Protein 1O69 (pdb70)

Secondary structure (DSSP, 8-state):
--HHHHHHHHHHHTTTSPTTHHHHHHHHHHHHHH--SEEEEES-HHHHHHHHHHHTT--TT-EEEEESSS-GGGTHHHHHTT-EEEEE-B-TTSSB-HHHHHHHHHH-SS---EEEEE-GGG----HHHHHHHHHHTT-EEEEE-TT-TT-EETTEETTSSSSEEEEE--TTSSS--SS-EEEEES-HHHHHHHHHHTBT---SSSS---SS---B-BPPHHHHHHHHHHHTTHHHHHHHHHHHHHHHHHHHTTTEE-PPPPTTEE---SSEEEEES--GGGS----EEEE------PPPHHHHHHHHHHHHTT---BPPPPPGGG-GGGTT-EEEE-SHHHHHHHHEEEEP--TT--HHHHHHHHHHHHHHH-/--HHHHHHHHHH--HHHHHHHHHHHHHH--S-EEEES-HHHHHHHHHHHTT--TT-EEEEESSS-GGGTHHHHHTT-EEEEE-B-TTSSB-HHHHHHHHHH-SS---EEEEE-GGGPPP-HHHHHHHHHHHT-EEEEE-TT-TT-EETTEETTSSSSEEEEESS--SSS-SS--EEEEES-HHHHHHHHHHTBT---SSSS---SS---B-BPPHHHHHHHHHHHHHHHHHHHHHHHHHHHHHHHHTTTEE-PPPPTTEE---SSEEEEES--GGGTT---EEEE------PPPHHHHHHHHHHHHTT---BPPPPPGGG-GGGTT-EEEE-SHHHHHHHHEEEEP--TT--HHHHHHHHHHHHHHH-

Organism: Campylobacter jejuni (NCBI:txid197)

Solvent-accessible surface area: 27841 Å² total; per-residue (Å²): 97,51,23,49,112,15,0,72,63,1,54,158,29,73,183,125,32,94,79,4,51,4,0,71,98,0,14,87,26,0,64,79,45,4,161,15,139,12,2,0,0,0,25,4,11,9,2,0,3,12,0,0,0,33,23,12,24,4,129,70,70,25,25,0,0,0,4,0,2,2,41,0,12,8,1,0,0,0,20,29,18,55,5,101,15,12,0,1,0,2,2,66,3,6,2,1,22,18,88,2,0,106,30,0,21,158,86,31,118,100,81,7,67,0,0,0,0,2,0,0,7,0,4,2,0,48,0,74,77,0,50,102,14,3,166,75,62,105,10,32,10,0,0,1,0,13,12,0,2,2,1,41,11,105,148,79,5,1,1,12,31,2,44,1,0,0,1,6,0,61,48,121,37,8,0,35,0,28,13,2,0,0,0,0,5,108,59,144,145,67,0,66,89,0,57,49,12,0,18,4,0,51,57,161,62,84,47,44,17,0,97,39,42,0,6,64,18,26,1,8,14,0,7,0,0,6,0,8,0,10,17,79,33,0,71,115,70,0,98,47,13,63,87,0,6,87,37,0,71,118,33,0,42,94,88,5,34,19,33,103,50,36,153,101,15,50,0,0,12,13,33,0,3,0,0,0,64,25,81,65,124,52,27,90,89,40,119,100,64,43,103,4,72,62,100,118,27,118,32,27,101,72,0,51,101,0,7,109,49,2,120,121,51,100,31,78,9,38,12,3,28,2,0,1,2,0,0,58,30,8,139,52,18,65,0,6,10,5,22,1,0,30,25,0,4,55,22,0,0,13,3,29,6,40,33,107,25,53,99,113,62,0,126,56,14,1,48,69,0,44,165,6,19,148,88,48,32,61,115,14,0,100,66,22,73,87,113,69,86,2,8,91,88,2,13,88,23,0,61,84,42,3,158,14,137,12,3,0,0,0,26,4,11,6,2,0,2,12,0,0,0,27,23,19,22,3,123,70,71,16,18,0,0,0,4,0,3,0,22,0,14,7,0,0,0,0,22,29,17,54,6,88,16,14,0,1,0,1,2,68,4,7,3,2,20,20,99,11,0,106,60,1,21,157,78,29,109,101,104,2,65,0,0,1,0,7,0,2,8,0,5,2,0,48,0,81,77,0,49,95,14,4,159,78,54,102,10,39,10,0,0,4,0,29,33,0,14,3,1,43,16,118,138,81,5,1,1,12,27,2,47,1,0,0,1,33,32,44,52,54,119,77,10,29,27,2,18,7,0,0,0,0,4,110,59,148,145,75,0,67,86,0,55,45,10,0,60,9,0,79,53,160,51,80,46,59,17,0,101,39,41,0,6,36,16,56,8,15,35,1,12,0,0,3,2,6,0,25,15,79,31,9,65,121,76,0,95,44,15,68,85,0,7,94,37,0,79,118,34,0,42,95,105,7,29,17,36,106,55,37,87,121,16,46,0,1,15,73,45,0,4,0,0,0,61,26,73,67,125,44,26,78,84,52,125,95,69,49,115,3,63,56,100,123,24,125,23,40,98,71,0,52,109,0,5,114,28,0,102,106,84,164,33,71,6,118,12,3,18,3,0,1,1,0,0,62,33,7,136,53,19,71,0,3,2,0,16,1,1,22,24,0,4,61,30,0,0,7,3,28,8,42,38,104,25,49,93,107,66,0,109,104,20,1,53,58,0,48,75,10,12,95

Sequence (742 aa):
GNELKYIEEVFKSNYIAPLGEFVNRFEQSVKDYSKSENALALNSATAALHLALRVAGVKQDDIVLASSFTFIASVAPICYLKAKPVFIDCDETYNIDVDLLKLAIKECEKKPKALILTHLYGNAAKMDEIVEICKENDIVLIEDAAEALGSFYKNKALGTFGEFGVYSYNGNKIITTSGGGMLIGKNKEKIEKARFYSTQARENCLHYEHLDYGYNYRLSNVLGAIGVAQMEVLEQRVLKKREIYEWYKEFLGEYFSFLDELENSRSNRWLSTALINFDKNELNACQKDINISQKNITLHPKISKLIEDLKNKQIETRPLWKAMHTQEVFKGAKAYLNGNSELFFQKGICLPSGTAMSKDDVYEISKLILKSIKGNELKYIEEVFKSGEFVNRFEQSVKDYSKSENALALNSATAALHLALRVAGVKQDDIVLASSFTFIASVAPICYLKAKPVFIDCDETYNIDVDLLKLAIKECEKKPKALILTHLYGNAAKMDEIVEICKENDIVLIEDAAEALGSFYKNKALGTFGEFGVYSYNGNKIITTSGGGMLIGKNKEKIEKARFYSTQARENCLHYEHLDYGYNYRLSNVLGAIGVAQMEVLEQRVLKKREIYEWYKEFLGEYFSFLDELENSRSNRWLSTALINFDKNELNACQKDINISQKNITLHPKISKLIEDLKNKQIETRPLWKAMHTQEVFKGAKAYLNGNSELFFQKGICLPSGTAMSKDDVYEISKLILKSIK

Nearest PDB structures (foldseek):
  1o69-assembly1_A  TM=1.003E+00  e=6.307E-80  Campylobacter jejuni
  4ztc-assembly1_A-2  TM=9.926E-01  e=4.101E-73  Campylobacter jejuni
  1o69-assembly1_B  TM=9.891E-01  e=1.083E-73  Campylobacter jejuni
  3dr4-assembly2_D  TM=9.126E-01  e=6.127E-33  Caulobacter vibrioides
  4qgr-assembly1_B  TM=9.208E-01  e=1.608E-29  Brucella abortus 2308

B-factor: mean 27.29, std 9.72, range [12.06, 73.91]

CATH classification: 3.40.640.10 (+1 more: 3.90.1150.10)

Structure (mmCIF, N/CA/C/O backbone):
data_1O69
#
_entry.id   1O69
#
_cell.length_a   151.774
_cell.length_b   151.774
_cell.length_c   76.986
_cell.angle_alpha   90.00
_cell.angle_beta   90.00
_cell.angle_gamma   120.00
#
_symmetry.space_group_name_H-M   'P 65'
#
loop_
_entity.id
_entity.type
_entity.pdbx_description
1 polymer aminotransferase
2 non-polymer '(2-AMINO-4-FORMYL-5-HYDROXY-6-METHYLPYRIDIN-3-YL)METHYL DIHYDROGEN PHOSPHATE'
3 non-polymer BETA-MERCAPTOETHANOL
4 water water
#
loop_
_atom_site.group_PDB
_atom_site.id
_atom_site.type_symbol
_atom_site.label_atom_id
_atom_site.label_alt_id
_atom_site.label_comp_id
_atom_site.label_asym_id
_atom_site.label_entity_id
_atom_site.label_seq_id
_atom_site.pdbx_PDB_ins_code
_atom_site.Cartn_x
_atom_site.Cartn_y
_atom_site.Cartn_z
_atom_site.occupancy
_atom_site.B_iso_or_equiv
_atom_site.auth_seq_id
_atom_site.auth_comp_id
_atom_site.auth_asym_id
_atom_site.auth_atom_id
_atom_site.pdbx_PDB_model_num
ATOM 1 N N . GLY A 1 12 ? 56.354 24.551 0.346 1.00 39.13 12 GLY A N 1
ATOM 2 C CA . GLY A 1 12 ? 56.261 24.469 -1.138 1.00 35.71 12 GLY A CA 1
ATOM 3 C C . GLY A 1 12 ? 57.551 24.938 -1.791 1.00 33.83 12 GLY A C 1
ATOM 4 O O . GLY A 1 12 ? 58.616 24.929 -1.174 1.00 34.04 12 GLY A O 1
ATOM 5 N N . ASN A 1 13 ? 57.434 25.381 -3.037 1.00 31.48 13 ASN A N 1
ATOM 6 C CA . ASN A 1 13 ? 58.589 25.807 -3.811 1.00 29.70 13 ASN A CA 1
ATOM 7 C C . ASN A 1 13 ? 58.837 27.319 -3.728 1.00 28.84 13 ASN A C 1
ATOM 8 O O . ASN A 1 13 ? 59.610 27.861 -4.530 1.00 26.36 13 ASN A O 1
ATOM 13 N N . GLU A 1 14 ? 58.194 27.982 -2.756 1.00 27.40 14 GLU A N 1
ATOM 14 C CA . GLU A 1 14 ? 58.246 29.443 -2.627 1.00 26.94 14 GLU A CA 1
ATOM 15 C C . GLU A 1 14 ? 59.674 29.941 -2.505 1.00 26.04 14 GLU A C 1
ATOM 16 O O . GLU A 1 14 ? 60.085 30.840 -3.224 1.00 24.67 14 GLU A O 1
ATOM 22 N N . LEU A 1 15 ? 60.448 29.367 -1.593 1.00 26.14 15 LEU A N 1
ATOM 23 C CA . LEU A 1 15 ? 61.837 29.816 -1.426 1.00 26.93 15 LEU A CA 1
ATOM 24 C C . LEU A 1 15 ? 62.711 29.470 -2.634 1.00 25.92 15 LEU A C 1
ATOM 25 O O . LEU A 1 15 ? 63.549 30.262 -3.064 1.00 26.82 15 LEU A O 1
ATOM 30 N N . LYS A 1 16 ? 62.474 28.295 -3.211 1.00 26.08 16 LYS A N 1
ATOM 31 C CA . LYS A 1 16 ? 63.188 27.889 -4.405 1.00 26.03 16 LYS A CA 1
ATOM 32 C C . LYS A 1 16 ? 62.946 28.898 -5.528 1.00 24.21 16 LYS A C 1
ATOM 33 O O . LYS A 1 16 ? 63.889 29.349 -6.185 1.00 23.18 16 LYS A O 1
ATOM 39 N N . TYR A 1 17 ? 61.690 29.262 -5.763 1.00 23.18 17 TYR A N 1
ATOM 40 C CA . TYR A 1 17 ? 61.420 30.187 -6.883 1.00 21.79 17 TYR A CA 1
ATOM 41 C C . TYR A 1 17 ? 61.958 31.592 -6.601 1.00 21.54 17 TYR A C 1
ATOM 42 O O . TYR A 1 17 ? 62.477 32.255 -7.485 1.00 20.82 17 TYR A O 1
ATOM 51 N N . ILE A 1 18 ? 61.834 32.035 -5.356 1.00 22.22 18 ILE A N 1
ATOM 52 C CA . ILE A 1 18 ? 62.364 33.351 -4.989 1.00 22.33 18 ILE A CA 1
ATOM 53 C C . ILE A 1 18 ? 63.867 33.375 -5.247 1.00 21.91 18 ILE A C 1
ATOM 54 O O . ILE A 1 18 ? 64.393 34.306 -5.840 1.00 21.01 18 ILE A O 1
ATOM 59 N N . GLU A 1 19 ? 64.557 32.316 -4.845 1.00 23.26 19 GLU A N 1
ATOM 60 C CA . GLU A 1 19 ? 65.999 32.255 -5.121 1.00 24.45 19 GLU A CA 1
ATOM 61 C C . GLU A 1 19 ? 66.276 32.321 -6.616 1.00 23.09 19 GLU A C 1
ATOM 62 O O . GLU A 1 19 ? 67.231 32.968 -7.046 1.00 23.13 19 GLU A O 1
ATOM 68 N N . GLU A 1 20 ? 65.473 31.631 -7.419 1.00 23.54 20 GLU A N 1
ATOM 69 C CA . GLU A 1 20 ? 65.680 31.673 -8.874 1.00 23.58 20 GLU A CA 1
ATOM 70 C C . GLU A 1 20 ? 65.467 33.077 -9.401 1.00 22.33 20 GLU A C 1
ATOM 71 O O . GLU A 1 20 ? 66.165 33.500 -10.313 1.00 21.18 20 GLU A O 1
ATOM 77 N N . VAL A 1 21 ? 64.492 33.808 -8.847 1.00 22.96 21 VAL A N 1
ATOM 78 C CA . VAL A 1 21 ? 64.299 35.214 -9.273 1.00 21.76 21 VAL A CA 1
ATOM 79 C C . VAL A 1 21 ? 65.586 36.026 -9.022 1.00 22.15 21 VAL A C 1
ATOM 80 O O . VAL A 1 21 ? 66.060 36.724 -9.889 1.00 21.82 21 VAL A O 1
ATOM 84 N N . PHE A 1 22 ? 66.143 35.925 -7.834 1.00 22.35 22 PHE A N 1
ATOM 85 C CA . PHE A 1 22 ? 67.319 36.725 -7.500 1.00 24.68 22 PHE A CA 1
ATOM 86 C C . PHE A 1 22 ? 68.519 36.309 -8.327 1.00 25.75 22 PHE A C 1
ATOM 87 O O . PHE A 1 22 ? 69.301 37.148 -8.753 1.00 26.13 22 PHE A O 1
ATOM 95 N N . LYS A 1 23 ? 68.654 35.010 -8.554 1.00 26.61 23 LYS A N 1
ATOM 96 C CA . LYS A 1 23 ? 69.825 34.496 -9.291 1.00 28.24 23 LYS A CA 1
ATOM 97 C C . LYS A 1 23 ? 69.784 34.843 -10.735 1.00 27.88 23 LYS A C 1
ATOM 98 O O . LYS A 1 23 ? 70.837 35.129 -11.324 1.00 29.12 23 LYS A O 1
ATOM 104 N N . SER A 1 24 ? 68.586 34.803 -11.336 1.00 26.17 24 SER A N 1
ATOM 105 C CA . SER A 1 24 ? 68.469 34.916 -12.786 1.00 26.44 24 SER A CA 1
ATOM 106 C C . SER A 1 24 ? 67.998 36.281 -13.280 1.00 27.16 24 SER A C 1
ATOM 107 O O . SER A 1 24 ? 67.853 36.492 -14.481 1.00 26.29 24 SER A O 1
ATOM 110 N N . ASN A 1 25 ? 67.759 37.198 -12.342 1.00 28.85 25 ASN A N 1
ATOM 111 C CA . ASN A 1 25 ? 67.241 38.525 -12.666 1.00 31.42 25 ASN A CA 1
ATOM 112 C C . ASN A 1 25 ? 68.070 39.179 -13.768 1.00 29.45 25 ASN A C 1
ATOM 113 O O . ASN A 1 25 ? 67.520 39.743 -14.711 1.00 30.98 25 ASN A O 1
ATOM 118 N N . TYR A 1 26 ? 69.380 39.025 -13.664 1.00 29.35 26 TYR A N 1
ATOM 119 C CA . TYR A 1 26 ? 70.331 39.667 -14.583 1.00 28.70 26 TYR A CA 1
ATOM 120 C C . TYR A 1 26 ? 70.160 39.212 -16.060 1.00 26.80 26 TYR A C 1
ATOM 121 O O . TYR A 1 26 ? 70.472 39.967 -16.984 1.00 24.80 26 TYR A O 1
ATOM 130 N N . ILE A 1 27 ? 69.598 38.018 -16.271 1.00 24.35 27 ILE A N 1
ATOM 131 C CA . ILE A 1 27 ? 69.715 37.333 -17.584 1.00 22.37 27 ILE A CA 1
ATOM 132 C C . ILE A 1 27 ? 68.393 36.877 -18.205 1.00 22.36 27 ILE A C 1
ATOM 133 O O . ILE A 1 27 ? 68.273 36.737 -19.431 1.00 19.82 27 ILE A O 1
ATOM 138 N N . ALA A 1 28 ? 67.387 36.693 -17.359 1.00 22.60 28 ALA A N 1
ATOM 139 C CA . ALA A 1 28 ? 66.147 36.025 -17.758 1.00 22.33 28 ALA A CA 1
ATOM 140 C C . ALA A 1 28 ? 65.135 36.976 -18.364 1.00 22.22 28 ALA A C 1
ATOM 141 O O . ALA A 1 28 ? 65.302 38.193 -18.272 1.00 22.18 28 ALA A O 1
ATOM 143 N N . PRO A 1 29 ? 64.101 36.443 -19.011 1.00 20.93 29 PRO A N 1
ATOM 144 C CA . PRO A 1 29 ? 63.051 37.284 -19.558 1.00 19.96 29 PRO A CA 1
ATOM 145 C C . PRO A 1 29 ? 62.426 38.157 -18.454 1.00 20.48 29 PRO A C 1
ATOM 146 O O . PRO A 1 29 ? 62.389 37.772 -17.281 1.00 18.94 29 PRO A O 1
ATOM 150 N N . LEU A 1 30 ? 62.047 39.362 -18.838 1.00 21.06 30 LEU A N 1
ATOM 151 C CA . LEU A 1 30 ? 61.474 40.320 -17.889 1.00 23.18 30 LEU A CA 1
ATOM 152 C C . LEU A 1 30 ? 60.194 39.705 -17.299 1.00 23.04 30 LEU A C 1
ATOM 153 O O . LEU A 1 30 ? 59.341 39.219 -18.053 1.00 23.46 30 LEU A O 1
ATOM 158 N N . GLY A 1 31 ? 60.085 39.688 -15.974 1.00 22.98 31 GLY A N 1
ATOM 159 C CA . GLY A 1 31 ? 58.840 39.283 -15.333 1.00 22.49 31 GLY A CA 1
ATOM 160 C C . GLY A 1 31 ? 58.487 37.820 -15.524 1.00 21.61 31 GLY A C 1
ATOM 161 O O . GLY A 1 31 ? 57.326 37.461 -15.526 1.00 21.73 31 GLY A O 1
ATOM 162 N N . GLU A 1 32 ? 59.502 36.971 -15.719 1.00 20.88 32 GLU A N 1
ATOM 163 C CA . GLU A 1 32 ? 59.306 35.572 -15.997 1.00 21.22 32 GLU A CA 1
ATOM 164 C C . GLU A 1 32 ? 58.358 34.875 -14.991 1.00 19.45 32 GLU A C 1
ATOM 165 O O . GLU A 1 32 ? 57.416 34.164 -15.375 1.00 17.71 32 GLU A O 1
ATOM 171 N N . PHE A 1 33 ? 58.554 35.114 -13.704 1.00 19.44 33 PHE A N 1
ATOM 172 C CA . PHE A 1 33 ? 57.637 34.517 -12.742 1.00 19.49 33 PHE A CA 1
ATOM 173 C C . PHE A 1 33 ? 56.218 35.134 -12.684 1.00 20.35 33 PHE A C 1
ATOM 174 O O . PHE A 1 33 ? 55.244 34.440 -12.385 1.00 21.16 33 PHE A O 1
ATOM 182 N N . VAL A 1 34 ? 56.092 36.414 -13.011 1.00 20.26 34 VAL A N 1
ATOM 183 C CA . VAL A 1 34 ? 54.757 37.020 -13.190 1.00 18.33 34 VAL A CA 1
ATOM 184 C C . VAL A 1 34 ? 54.053 36.341 -14.363 1.00 19.85 34 VAL A C 1
ATOM 185 O O . VAL A 1 34 ? 52.880 36.013 -14.293 1.00 17.76 34 VAL A O 1
ATOM 189 N N . ASN A 1 35 ? 54.774 36.150 -15.471 1.00 17.81 35 ASN A N 1
ATOM 190 C CA . ASN A 1 35 ? 54.188 35.493 -16.639 1.00 20.99 35 ASN A CA 1
ATOM 191 C C . ASN A 1 35 ? 53.717 34.093 -16.264 1.00 19.09 35 ASN A C 1
ATOM 192 O O . ASN A 1 35 ? 52.625 33.664 -16.632 1.00 20.41 35 ASN A O 1
ATOM 197 N N . ARG A 1 36 ? 54.567 33.359 -15.555 1.00 21.59 36 ARG A N 1
ATOM 198 C CA . ARG A 1 36 ? 54.223 31.997 -15.162 1.00 22.04 36 ARG A CA 1
ATOM 199 C C . ARG A 1 36 ? 53.040 31.950 -14.205 1.00 21.72 36 ARG A C 1
ATOM 200 O O . ARG A 1 36 ? 52.200 31.055 -14.270 1.00 20.56 36 ARG A O 1
ATOM 208 N N . PHE A 1 37 ? 52.968 32.926 -13.290 1.00 20.07 37 PHE A N 1
ATOM 209 C CA . PHE A 1 37 ? 51.820 32.985 -12.376 1.00 19.16 37 PHE A CA 1
ATOM 210 C C . PHE A 1 37 ? 50.519 33.194 -13.170 1.00 17.89 37 PHE A C 1
ATOM 211 O O . PHE A 1 37 ? 49.513 32.555 -12.901 1.00 20.08 37 PHE A O 1
ATOM 219 N N . GLU A 1 38 ? 50.523 34.107 -14.137 1.00 16.71 38 GLU A N 1
ATOM 220 C CA . GLU A 1 38 ? 49.355 34.369 -14.943 1.00 17.98 38 GLU A CA 1
ATOM 221 C C . GLU A 1 38 ? 48.974 33.082 -15.706 1.00 20.18 38 GLU A C 1
ATOM 222 O O . GLU A 1 38 ? 47.797 32.688 -15.739 1.00 20.59 38 GLU A O 1
ATOM 228 N N . GLN A 1 39 ? 49.989 32.420 -16.254 1.00 22.09 39 GLN A N 1
ATOM 229 C CA . GLN A 1 39 ? 49.752 31.123 -16.954 1.00 24.03 39 GLN A CA 1
ATOM 230 C C . GLN A 1 39 ? 49.109 30.104 -16.022 1.00 22.59 39 GLN A C 1
ATOM 231 O O . GLN A 1 39 ? 48.158 29.431 -16.392 1.00 23.42 39 GLN A O 1
ATOM 237 N N . SER A 1 40 ? 49.631 29.968 -14.812 1.00 23.61 40 SER A N 1
ATOM 238 C CA . SER A 1 40 ? 49.064 28.974 -13.909 1.00 24.90 40 SER A CA 1
ATOM 239 C C . SER A 1 40 ? 47.603 29.264 -13.533 1.00 24.42 40 SER A C 1
ATOM 240 O O . SER A 1 40 ? 46.800 28.332 -13.373 1.00 24.44 40 SER A O 1
ATOM 243 N N . VAL A 1 41 ? 47.231 30.550 -13.457 1.00 21.68 41 VAL A N 1
ATOM 244 C CA . VAL A 1 41 ? 45.851 30.915 -13.186 1.00 21.43 41 VAL A CA 1
ATOM 245 C C . VAL A 1 41 ? 44.932 30.679 -14.393 1.00 22.33 41 VAL A C 1
ATOM 246 O O . VAL A 1 41 ? 43.795 30.254 -14.253 1.00 22.58 41 VAL A O 1
ATOM 250 N N . LYS A 1 42 ? 45.445 30.957 -15.588 1.00 22.80 42 LYS A N 1
ATOM 251 C CA . LYS A 1 42 ? 44.738 30.594 -16.805 1.00 24.12 42 LYS A CA 1
ATOM 252 C C . LYS A 1 42 ? 44.511 29.056 -16.890 1.00 24.13 42 LYS A C 1
ATOM 253 O O . LYS A 1 42 ? 43.396 28.629 -17.203 1.00 24.70 42 LYS A O 1
ATOM 259 N N . ASP A 1 43 ? 45.536 28.275 -16.575 1.00 26.09 43 ASP A N 1
ATOM 260 C CA . ASP A 1 43 ? 45.465 26.794 -16.583 1.00 27.56 43 ASP A CA 1
ATOM 261 C C . ASP A 1 43 ? 44.372 26.307 -15.592 1.00 29.48 43 ASP A C 1
ATOM 262 O O . ASP A 1 43 ? 43.529 25.447 -15.919 1.00 28.12 43 ASP A O 1
ATOM 267 N N . TYR A 1 44 ? 44.366 26.874 -14.383 1.00 26.11 44 TYR A N 1
ATOM 268 C CA . TYR A 1 44 ? 43.373 26.483 -13.387 1.00 26.21 44 TYR A CA 1
ATOM 269 C C . TYR A 1 44 ? 41.949 26.935 -13.687 1.00 26.88 44 TYR A C 1
ATOM 270 O O . TYR A 1 44 ? 41.008 26.126 -13.623 1.00 27.04 44 TYR A O 1
ATOM 279 N N . SER A 1 45 ? 41.767 28.225 -13.984 1.00 26.06 45 SER A N 1
ATOM 280 C CA . SER A 1 45 ? 40.440 28.819 -14.153 1.00 24.56 45 SER A CA 1
ATOM 281 C C . SER A 1 45 ? 39.869 28.629 -15.535 1.00 25.71 45 SER A C 1
ATOM 282 O O . SER A 1 45 ? 38.642 28.787 -15.721 1.00 25.21 45 SER A O 1
ATOM 285 N N . LYS A 1 46 ? 40.763 28.337 -16.488 1.00 25.12 46 LYS A N 1
ATOM 286 C CA . LYS A 1 46 ? 40.443 28.308 -17.927 1.00 26.41 46 LYS A CA 1
ATOM 287 C C . LYS A 1 46 ? 40.048 29.645 -18.490 1.00 26.66 46 LYS A C 1
ATOM 288 O O . LYS A 1 46 ? 39.430 29.717 -19.569 1.00 26.87 46 LYS A O 1
ATOM 294 N N . SER A 1 47 ? 40.401 30.741 -17.795 1.00 24.97 47 SER A N 1
ATOM 295 C CA . SER A 1 47 ? 40.233 32.058 -18.424 1.00 24.20 47 SER A CA 1
ATOM 296 C C . SER A 1 47 ? 41.255 32.210 -19.523 1.00 21.92 47 SER A C 1
ATOM 297 O O . SER A 1 47 ? 42.344 31.658 -19.436 1.00 23.70 47 SER A O 1
ATOM 300 N N . GLU A 1 48 ? 40.919 32.989 -20.539 1.00 23.25 48 GLU A N 1
ATOM 301 C CA . GLU A 1 48 ? 41.852 33.267 -21.648 1.00 25.19 48 GLU A CA 1
ATOM 302 C C . GLU A 1 48 ? 42.828 34.399 -21.392 1.00 24.91 48 GLU A C 1
ATOM 303 O O . GLU A 1 48 ? 43.834 34.519 -22.098 1.00 23.34 48 GLU A O 1
ATOM 309 N N . ASN A 1 49 ? 42.540 35.235 -20.388 1.00 23.69 49 ASN A N 1
ATOM 310 C CA . ASN A 1 49 ? 43.346 36.453 -20.182 1.00 22.77 49 ASN A CA 1
ATOM 311 C C . ASN A 1 49 ? 43.568 36.642 -18.694 1.00 22.18 49 ASN A C 1
ATOM 312 O O . ASN A 1 49 ? 42.621 36.495 -17.941 1.00 21.39 49 ASN A O 1
ATOM 317 N N . ALA A 1 50 ? 44.809 36.923 -18.284 1.00 21.35 50 ALA A N 1
ATOM 318 C CA . ALA A 1 50 ? 45.111 37.062 -16.845 1.00 20.58 50 ALA A CA 1
ATOM 319 C C . ALA A 1 50 ? 46.160 38.140 -16.679 1.00 20.07 50 ALA A C 1
ATOM 320 O O . ALA A 1 50 ? 47.129 38.183 -17.454 1.00 19.31 50 ALA A O 1
ATOM 322 N N . LEU A 1 51 ? 45.958 38.999 -15.668 1.00 18.07 51 LEU A N 1
ATOM 323 C CA . LEU A 1 51 ? 46.845 40.133 -15.413 1.00 17.12 51 LEU A CA 1
ATOM 324 C C . LEU A 1 51 ? 47.176 40.185 -13.918 1.00 17.07 51 LEU A C 1
ATOM 325 O O . LEU A 1 51 ? 46.257 40.356 -13.099 1.00 14.60 51 LEU A O 1
ATOM 330 N N . ALA A 1 52 ? 48.450 39.974 -13.564 1.00 15.61 52 ALA A N 1
ATOM 331 C CA . ALA A 1 52 ? 48.901 39.912 -12.161 1.00 15.64 52 ALA A CA 1
ATOM 332 C C . ALA A 1 52 ? 49.191 41.317 -11.668 1.00 16.02 52 ALA A C 1
ATOM 333 O O . ALA A 1 52 ? 49.944 42.082 -12.299 1.00 15.61 52 ALA A O 1
ATOM 335 N N . LEU A 1 53 ? 48.572 41.633 -10.540 1.00 14.40 53 LEU A N 1
ATOM 336 C CA . LEU A 1 53 ? 48.569 42.985 -9.992 1.00 14.46 53 LEU A CA 1
ATOM 337 C C . LEU A 1 53 ? 48.876 42.919 -8.496 1.00 15.05 53 LEU A C 1
ATOM 338 O O . LEU A 1 53 ? 48.864 41.858 -7.908 1.00 15.37 53 LEU A O 1
ATOM 343 N N . ASN A 1 54 ? 49.113 44.087 -7.878 1.00 17.39 54 ASN A N 1
ATOM 344 C CA . ASN A 1 54 ? 49.555 44.053 -6.500 1.00 16.86 54 ASN A CA 1
ATOM 345 C C . ASN A 1 54 ? 48.438 43.835 -5.469 1.00 17.87 54 ASN A C 1
ATOM 346 O O . ASN A 1 54 ? 48.743 43.599 -4.298 1.00 16.51 54 ASN A O 1
ATOM 351 N N . SER A 1 55 ? 47.167 43.857 -5.883 1.00 16.83 55 SER A N 1
ATOM 352 C CA . SER A 1 55 ? 46.069 43.528 -4.952 1.00 16.94 55 SER A CA 1
ATOM 353 C C . SER A 1 55 ? 44.814 43.223 -5.739 1.00 17.44 55 SER A C 1
ATOM 354 O O . SER A 1 55 ? 44.678 43.645 -6.898 1.00 16.02 55 SER A O 1
ATOM 357 N N . ALA A 1 56 ? 43.852 42.581 -5.081 1.00 17.33 56 ALA A N 1
ATOM 358 C CA . ALA A 1 56 ? 42.555 42.409 -5.722 1.00 18.16 56 ALA A CA 1
ATOM 359 C C . ALA A 1 56 ? 41.829 43.739 -5.804 1.00 17.88 56 ALA A C 1
ATOM 360 O O . ALA A 1 56 ? 41.065 43.957 -6.719 1.00 16.94 56 ALA A O 1
ATOM 362 N N . THR A 1 57 ? 42.074 44.641 -4.852 1.00 16.57 57 THR A N 1
ATOM 363 C CA . THR A 1 57 ? 41.465 45.965 -4.936 1.00 16.76 57 THR A CA 1
ATOM 364 C C . THR A 1 57 ? 41.912 46.672 -6.206 1.00 16.02 57 THR A C 1
ATOM 365 O O . THR A 1 57 ? 41.092 47.259 -6.925 1.00 17.85 57 THR A O 1
ATOM 369 N N . ALA A 1 58 ? 43.205 46.610 -6.496 1.00 15.40 58 ALA A N 1
ATOM 370 C CA . ALA A 1 58 ? 43.723 47.185 -7.737 1.00 16.24 58 ALA A CA 1
ATOM 371 C C . ALA A 1 58 ? 43.053 46.541 -8.976 1.00 15.77 58 ALA A C 1
ATOM 372 O O . ALA A 1 58 ? 42.746 47.241 -9.949 1.00 16.12 58 ALA A O 1
ATOM 374 N N . ALA A 1 59 ? 42.817 45.233 -8.914 1.00 15.34 59 ALA A N 1
ATOM 375 C CA . ALA A 1 59 ? 42.217 44.511 -10.072 1.00 15.88 59 ALA A CA 1
ATOM 376 C C . ALA A 1 59 ? 40.789 45.002 -10.307 1.00 16.24 59 ALA A C 1
ATOM 377 O O . ALA A 1 59 ? 40.398 45.278 -11.465 1.00 16.58 59 ALA A O 1
ATOM 379 N N . LEU A 1 60 ? 40.018 45.115 -9.218 1.00 15.79 60 LEU A N 1
ATOM 380 C CA . LEU A 1 60 ? 38.652 45.690 -9.325 1.00 15.29 60 LEU A CA 1
ATOM 381 C C . LEU A 1 60 ? 38.605 47.107 -9.862 1.00 16.30 60 LEU A C 1
ATOM 382 O O . LEU A 1 60 ? 37.763 47.428 -10.730 1.00 16.50 60 LEU A O 1
ATOM 387 N N . HIS A 1 61 ? 39.500 47.973 -9.357 1.00 15.94 61 HIS A N 1
ATOM 388 C CA . HIS A 1 61 ? 39.656 49.331 -9.860 1.00 16.13 61 HIS A CA 1
ATOM 389 C C . HIS A 1 61 ? 39.922 49.360 -11.377 1.00 16.03 61 HIS A C 1
ATOM 390 O O . HIS A 1 61 ? 39.292 50.127 -12.145 1.00 16.35 61 HIS A O 1
ATOM 397 N N . LEU A 1 62 ? 40.874 48.557 -11.822 1.00 14.52 62 LEU A N 1
ATOM 398 C CA . LEU A 1 62 ? 41.139 48.509 -13.281 1.00 16.72 62 LEU A CA 1
ATOM 399 C C . LEU A 1 62 ? 39.926 47.944 -14.055 1.00 17.24 62 LEU A C 1
ATOM 400 O O . LEU A 1 62 ? 39.575 48.490 -15.144 1.00 17.82 62 LEU A O 1
ATOM 405 N N . ALA A 1 63 ? 39.296 46.883 -13.521 1.00 17.64 63 ALA A N 1
ATOM 406 C CA . ALA A 1 63 ? 38.059 46.311 -14.162 1.00 17.57 63 ALA A CA 1
ATOM 407 C C . ALA A 1 63 ? 36.994 47.400 -14.343 1.00 18.80 63 ALA A C 1
ATOM 408 O O . ALA A 1 63 ? 36.409 47.568 -15.429 1.00 19.58 63 ALA A O 1
ATOM 410 N N . LEU A 1 64 ? 36.752 48.186 -13.291 1.00 19.80 64 LEU A N 1
ATOM 411 C CA . LEU A 1 64 ? 35.749 49.251 -13.379 1.00 20.26 64 LEU A CA 1
ATOM 412 C C . LEU A 1 64 ? 36.138 50.312 -14.395 1.00 21.48 64 LEU A C 1
ATOM 413 O O . LEU A 1 64 ? 35.283 50.786 -15.201 1.00 22.27 64 LEU A O 1
ATOM 418 N N . ARG A 1 65 ? 37.407 50.712 -14.371 1.00 19.96 65 ARG A N 1
ATOM 419 C CA . ARG A 1 65 ? 37.828 51.759 -15.290 1.00 20.61 65 ARG A CA 1
ATOM 420 C C . ARG A 1 65 ? 37.746 51.285 -16.727 1.00 20.11 65 ARG A C 1
ATOM 421 O O . ARG A 1 65 ? 37.246 52.024 -17.587 1.00 21.49 65 ARG A O 1
ATOM 429 N N . VAL A 1 66 ? 38.253 50.082 -17.007 1.00 19.98 66 VAL A N 1
ATOM 430 C CA . VAL A 1 66 ? 38.243 49.605 -18.420 1.00 22.12 66 VAL A CA 1
ATOM 431 C C . VAL A 1 66 ? 36.842 49.273 -18.917 1.00 23.02 66 VAL A C 1
ATOM 432 O O . VAL A 1 66 ? 36.577 49.340 -20.141 1.00 22.74 66 VAL A O 1
ATOM 436 N N . ALA A 1 67 ? 35.958 48.929 -17.980 1.00 23.17 67 ALA A N 1
ATOM 437 C CA . ALA A 1 67 ? 34.517 48.773 -18.253 1.00 26.11 67 ALA A CA 1
ATOM 438 C C . ALA A 1 67 ? 33.799 50.101 -18.587 1.00 25.82 67 ALA A C 1
ATOM 439 O O . ALA A 1 67 ? 32.635 50.091 -18.959 1.00 25.58 67 ALA A O 1
ATOM 441 N N . GLY A 1 68 ? 34.461 51.234 -18.385 1.00 25.31 68 GLY A N 1
ATOM 442 C CA . GLY A 1 68 ? 33.916 52.529 -18.773 1.00 24.64 68 GLY A CA 1
ATOM 443 C C . GLY A 1 68 ? 33.186 53.261 -17.652 1.00 25.62 68 GLY A C 1
ATOM 444 O O . GLY A 1 68 ? 32.455 54.210 -17.918 1.00 25.94 68 GLY A O 1
ATOM 445 N N . VAL A 1 69 ? 33.354 52.827 -16.396 1.00 23.98 69 VAL A N 1
ATOM 446 C CA . VAL A 1 69 ? 32.689 53.506 -15.273 1.00 22.98 69 VAL A CA 1
ATOM 447 C C . VAL A 1 69 ? 33.312 54.916 -15.056 1.00 24.07 69 VAL A C 1
ATOM 448 O O . VAL A 1 69 ? 34.529 55.036 -14.958 1.00 23.01 69 VAL A O 1
ATOM 452 N N . LYS A 1 70 ? 32.472 55.952 -14.979 1.00 24.32 70 LYS A N 1
ATOM 453 C CA . LYS A 1 70 ? 32.889 57.355 -14.755 1.00 26.52 70 LYS A CA 1
ATOM 454 C C . LYS A 1 70 ? 32.198 57.929 -13.534 1.00 24.14 70 LYS A C 1
ATOM 455 O O . LYS A 1 70 ? 31.297 57.298 -12.967 1.00 23.50 70 LYS A O 1
ATOM 461 N N . GLN A 1 71 ? 32.603 59.142 -13.168 1.00 23.21 71 GLN A N 1
ATOM 462 C CA . GLN A 1 71 ? 32.006 59.861 -12.048 1.00 23.85 71 GLN A CA 1
ATOM 463 C C . GLN A 1 71 ? 30.487 59.894 -12.238 1.00 25.73 71 GLN A C 1
ATOM 464 O O . GLN A 1 71 ? 30.016 60.100 -13.368 1.00 25.13 71 GLN A O 1
ATOM 470 N N . ASP A 1 72 ? 29.762 59.658 -11.142 1.00 26.45 72 ASP A N 1
ATOM 471 C CA . ASP A 1 72 ? 28.285 59.564 -11.082 1.00 29.17 72 ASP A CA 1
ATOM 472 C C . ASP A 1 72 ? 27.575 58.416 -11.795 1.00 28.10 72 ASP A C 1
ATOM 473 O O . ASP A 1 72 ? 26.363 58.329 -11.715 1.00 27.84 72 ASP A O 1
ATOM 478 N N . ASP A 1 73 ? 28.294 57.509 -12.446 1.00 27.65 73 ASP A N 1
ATOM 479 C CA . ASP A 1 73 ? 27.667 56.285 -12.907 1.00 26.37 73 ASP A CA 1
ATOM 480 C C . ASP A 1 73 ? 27.248 55.449 -11.693 1.00 26.73 73 ASP A C 1
ATOM 481 O O . ASP A 1 73 ? 27.789 55.639 -10.586 1.00 27.11 73 ASP A O 1
ATOM 486 N N . ILE A 1 74 ? 26.293 54.541 -11.910 1.00 25.36 74 ILE A N 1
ATOM 487 C CA . ILE A 1 74 ? 25.796 53.651 -10.871 1.00 24.85 74 ILE A CA 1
ATOM 488 C C . ILE A 1 74 ? 26.454 52.278 -10.988 1.00 24.02 74 ILE A C 1
ATOM 489 O O . ILE A 1 74 ? 26.493 51.668 -12.074 1.00 24.04 74 ILE A O 1
ATOM 494 N N . VAL A 1 75 ? 26.936 51.776 -9.848 1.00 22.36 75 VAL A N 1
ATOM 495 C CA . VAL A 1 75 ? 27.507 50.431 -9.777 1.00 19.39 75 VAL A CA 1
ATOM 496 C C . VAL A 1 75 ? 26.820 49.684 -8.667 1.00 20.39 75 VAL A C 1
ATOM 497 O O . VAL A 1 75 ? 26.801 50.131 -7.516 1.00 18.70 75 VAL A O 1
ATOM 501 N N . LEU A 1 76 ? 26.224 48.549 -9.021 1.00 19.71 76 LEU A N 1
ATOM 502 C CA . LEU A 1 76 ? 25.544 47.723 -8.030 1.00 19.67 76 LEU A CA 1
ATOM 503 C C . LEU A 1 76 ? 26.645 46.907 -7.321 1.00 19.64 76 LEU A C 1
ATOM 504 O O . LEU A 1 76 ? 27.660 46.542 -7.945 1.00 19.84 76 LEU A O 1
ATOM 509 N N . ALA A 1 77 ? 26.418 46.576 -6.060 1.00 19.99 77 ALA A N 1
ATOM 510 C CA . ALA A 1 77 ? 27.412 45.802 -5.307 1.00 19.60 77 ALA A CA 1
ATOM 511 C C . ALA A 1 77 ? 26.773 45.029 -4.180 1.00 20.58 77 ALA A C 1
ATOM 512 O O . ALA A 1 77 ? 25.673 45.381 -3.697 1.00 21.77 77 ALA A O 1
ATOM 514 N N . SER A 1 78 ? 27.475 43.989 -3.730 1.00 19.29 78 SER A N 1
ATOM 515 C CA . SER A 1 78 ? 27.065 43.209 -2.571 1.00 19.45 78 SER A CA 1
ATOM 516 C C . SER A 1 78 ? 27.157 44.052 -1.316 1.00 18.72 78 SER A C 1
ATOM 517 O O . SER A 1 78 ? 28.177 44.771 -1.104 1.00 19.44 78 SER A O 1
ATOM 520 N N . SER A 1 79 ? 26.112 44.002 -0.484 1.00 16.89 79 SER A N 1
ATOM 521 C CA . SER A 1 79 ? 26.211 44.645 0.820 1.00 17.19 79 SER A CA 1
ATOM 522 C C . SER A 1 79 ? 27.070 43.813 1.787 1.00 17.11 79 SER A C 1
ATOM 523 O O . SER A 1 79 ? 27.842 44.373 2.561 1.00 16.25 79 SER A O 1
ATOM 526 N N . PHE A 1 80 ? 26.907 42.485 1.759 1.00 16.81 80 PHE A N 1
ATOM 527 C CA . PHE A 1 80 ? 27.563 41.590 2.731 1.00 16.36 80 PHE A CA 1
ATOM 528 C C . PHE A 1 80 ? 28.910 41.268 2.074 1.00 17.43 80 PHE A C 1
ATOM 529 O O . PHE A 1 80 ? 29.012 40.345 1.269 1.00 17.90 80 PHE A O 1
ATOM 537 N N . THR A 1 81 ? 29.913 42.078 2.391 1.00 17.38 81 THR A N 1
ATOM 538 C CA . THR A 1 81 ? 31.243 41.956 1.780 1.00 17.51 81 THR A CA 1
ATOM 539 C C . THR A 1 81 ? 32.240 42.744 2.636 1.00 17.70 81 THR A C 1
ATOM 540 O O . THR A 1 81 ? 31.870 43.342 3.641 1.00 16.60 81 THR A O 1
ATOM 544 N N . PHE A 1 82 ? 33.506 42.694 2.226 1.00 17.67 82 PHE A N 1
ATOM 545 C CA . PHE A 1 82 ? 34.574 43.494 2.767 1.00 16.27 82 PHE A CA 1
ATOM 546 C C . PHE A 1 82 ? 34.592 44.760 1.919 1.00 15.58 82 PHE A C 1
ATOM 547 O O . PHE A 1 82 ? 34.412 44.735 0.681 1.00 15.93 82 PHE A O 1
ATOM 555 N N . ILE A 1 83 ? 34.795 45.906 2.564 1.00 16.35 83 ILE A N 1
ATOM 556 C CA . ILE A 1 83 ? 34.796 47.182 1.847 1.00 14.74 83 ILE A CA 1
ATOM 557 C C . ILE A 1 83 ? 35.840 47.253 0.715 1.00 15.73 83 ILE A C 1
ATOM 558 O O . ILE A 1 83 ? 35.672 48.031 -0.239 1.00 16.38 83 ILE A O 1
ATOM 563 N N . ALA A 1 84 ? 36.898 46.434 0.777 1.00 15.65 84 ALA A N 1
ATOM 564 C CA . ALA A 1 84 ? 37.872 46.437 -0.330 1.00 16.54 84 ALA A CA 1
ATOM 565 C C . ALA A 1 84 ? 37.224 46.121 -1.687 1.00 16.96 84 ALA A C 1
ATOM 566 O O . ALA A 1 84 ? 37.721 46.551 -2.746 1.00 18.69 84 ALA A O 1
ATOM 568 N N . SER A 1 85 ? 36.123 45.376 -1.661 1.00 18.79 85 SER A N 1
ATOM 569 C CA . SER A 1 85 ? 35.400 45.044 -2.911 1.00 20.52 85 SER A CA 1
ATOM 570 C C . SER A 1 85 ? 34.676 46.234 -3.540 1.00 21.05 85 SER A C 1
ATOM 571 O O . SER A 1 85 ? 34.421 46.229 -4.763 1.00 21.36 85 SER A O 1
ATOM 574 N N . VAL A 1 86 ? 34.346 47.260 -2.724 1.00 18.06 86 VAL A N 1
ATOM 575 C CA . VAL A 1 86 ? 33.548 48.384 -3.205 1.00 17.96 86 VAL A CA 1
ATOM 576 C C . VAL A 1 86 ? 34.250 49.736 -3.189 1.00 17.31 86 VAL A C 1
ATOM 577 O O . VAL A 1 86 ? 33.833 50.675 -3.892 1.00 16.92 86 VAL A O 1
ATOM 581 N N . ALA A 1 87 ? 35.353 49.836 -2.442 1.00 15.95 87 ALA A N 1
ATOM 582 C CA . ALA A 1 87 ? 36.157 51.067 -2.436 1.00 15.66 87 ALA A CA 1
ATOM 583 C C . ALA A 1 87 ? 36.489 51.560 -3.853 1.00 15.02 87 ALA A C 1
ATOM 584 O O . ALA A 1 87 ? 36.517 52.744 -4.091 1.00 14.25 87 ALA A O 1
ATOM 586 N N . PRO A 1 88 ? 36.787 50.685 -4.819 1.00 15.44 88 PRO A N 1
ATOM 587 C CA . PRO A 1 88 ? 37.067 51.195 -6.183 1.00 16.29 88 PRO A CA 1
ATOM 588 C C . PRO A 1 88 ? 35.898 51.976 -6.804 1.00 16.66 88 PRO A C 1
ATOM 589 O O . PRO A 1 88 ? 36.122 52.864 -7.634 1.00 15.81 88 PRO A O 1
ATOM 593 N N . ILE A 1 89 ? 34.658 51.688 -6.390 1.00 17.75 89 ILE A N 1
ATOM 594 C CA . ILE A 1 89 ? 33.546 52.551 -6.841 1.00 17.73 89 ILE A CA 1
ATOM 595 C C . ILE A 1 89 ? 33.801 54.004 -6.420 1.00 17.57 89 ILE A C 1
ATOM 596 O O . ILE A 1 89 ? 33.590 54.948 -7.206 1.00 17.73 89 ILE A O 1
ATOM 601 N N . CYS A 1 90 ? 34.189 54.181 -5.154 1.00 16.69 90 CYS A N 1
ATOM 602 C CA . CYS A 1 90 ? 34.515 55.514 -4.620 1.00 17.40 90 CYS A CA 1
ATOM 603 C C . CYS A 1 90 ? 35.714 56.175 -5.320 1.00 18.17 90 CYS A C 1
ATOM 604 O O . CYS A 1 90 ? 35.718 57.400 -5.487 1.00 17.75 90 CYS A O 1
ATOM 607 N N . TYR A 1 91 ? 36.730 55.385 -5.726 1.00 18.02 91 TYR A N 1
ATOM 608 C CA . TYR A 1 91 ? 37.914 55.953 -6.419 1.00 17.06 91 TYR A CA 1
ATOM 609 C C . TYR A 1 91 ? 37.489 56.675 -7.655 1.00 18.93 91 TYR A C 1
ATOM 610 O O . TYR A 1 91 ? 38.062 57.726 -7.966 1.00 21.27 91 TYR A O 1
ATOM 619 N N . LEU A 1 92 ? 36.515 56.095 -8.366 1.00 19.22 92 LEU A N 1
ATOM 620 C CA . LEU A 1 92 ? 36.052 56.636 -9.650 1.00 19.45 92 LEU A CA 1
ATOM 621 C C . LEU A 1 92 ? 34.926 57.641 -9.458 1.00 19.82 92 LEU A C 1
ATOM 622 O O . LEU A 1 92 ? 34.447 58.223 -10.441 1.00 21.61 92 LEU A O 1
ATOM 627 N N . LYS A 1 93 ? 34.539 57.858 -8.199 1.00 20.07 93 LYS A N 1
ATOM 628 C CA . LYS A 1 93 ? 33.459 58.775 -7.810 1.00 20.87 93 LYS A CA 1
ATOM 629 C C . LYS A 1 93 ? 32.144 58.349 -8.439 1.00 21.49 93 LYS A C 1
ATOM 630 O O . LYS A 1 93 ? 31.310 59.204 -8.823 1.00 20.92 93 LYS A O 1
ATOM 636 N N . ALA A 1 94 ? 31.977 57.028 -8.557 1.00 20.08 94 ALA A N 1
ATOM 637 C CA . ALA A 1 94 ? 30.702 56.420 -8.990 1.00 21.08 94 ALA A CA 1
ATOM 638 C C . ALA A 1 94 ? 29.842 56.211 -7.733 1.00 20.09 94 ALA A C 1
ATOM 639 O O . ALA A 1 94 ? 30.311 56.449 -6.596 1.00 20.41 94 ALA A O 1
ATOM 641 N N . LYS A 1 95 ? 28.583 55.823 -7.919 1.00 20.13 95 LYS A N 1
ATOM 642 C CA . LYS A 1 95 ? 27.620 55.773 -6.832 1.00 21.71 95 LYS A CA 1
ATOM 643 C C . LYS A 1 95 ? 27.266 54.323 -6.615 1.00 19.47 95 LYS A C 1
ATOM 644 O O . LYS A 1 95 ? 26.791 53.670 -7.547 1.00 22.00 95 LYS A O 1
ATOM 650 N N . PRO A 1 96 ? 27.542 53.779 -5.425 1.00 19.71 96 PRO A N 1
ATOM 651 C CA . PRO A 1 96 ? 27.243 52.375 -5.160 1.00 19.93 96 PRO A CA 1
ATOM 652 C C . PRO A 1 96 ? 25.756 52.181 -4.818 1.00 19.95 96 PRO A C 1
ATOM 653 O O . PRO A 1 96 ? 25.165 53.030 -4.138 1.00 19.81 96 PRO A O 1
ATOM 657 N N . VAL A 1 97 ? 25.193 51.059 -5.246 1.00 19.78 97 VAL A N 1
ATOM 658 C CA . VAL A 1 97 ? 23.885 50.644 -4.788 1.00 19.59 97 VAL A CA 1
ATOM 659 C C . VAL A 1 97 ? 24.047 49.238 -4.229 1.00 17.66 97 VAL A C 1
ATOM 660 O O . VAL A 1 97 ? 24.452 48.329 -4.945 1.00 19.99 97 VAL A O 1
ATOM 664 N N . PHE A 1 98 ? 23.745 49.069 -2.947 1.00 19.31 98 PHE A N 1
ATOM 665 C CA . PHE A 1 98 ? 24.029 47.807 -2.254 1.00 19.09 98 PHE A CA 1
ATOM 666 C C . PHE A 1 98 ? 22.851 46.851 -2.166 1.00 20.83 98 PHE A C 1
ATOM 667 O O . PHE A 1 98 ? 21.701 47.277 -1.973 1.00 20.64 98 PHE A O 1
ATOM 675 N N . ILE A 1 99 ? 23.151 45.555 -2.263 1.00 18.57 99 ILE A N 1
ATOM 676 C CA . ILE A 1 99 ? 22.105 44.529 -2.310 1.00 20.26 99 ILE A CA 1
ATOM 677 C C . ILE A 1 99 ? 22.391 43.462 -1.256 1.00 20.38 99 ILE A C 1
ATOM 678 O O . ILE A 1 99 ? 23.514 42.913 -1.191 1.00 18.41 99 ILE A O 1
ATOM 683 N N . ASP A 1 100 ? 21.375 43.179 -0.448 1.00 19.93 100 ASP A N 1
ATOM 684 C CA . ASP A 1 100 ? 21.435 42.174 0.600 1.00 20.73 100 ASP A CA 1
ATOM 685 C C . ASP A 1 100 ? 21.566 40.757 0.039 1.00 20.69 100 ASP A C 1
ATOM 686 O O . ASP A 1 100 ? 21.468 40.541 -1.158 1.00 20.96 100 ASP A O 1
ATOM 691 N N . CYS A 1 101 ? 21.769 39.783 0.909 1.00 20.46 101 CYS A N 1
ATOM 692 C CA . CYS A 1 101 ? 22.186 38.463 0.452 1.00 20.70 101 CYS A CA 1
ATOM 693 C C . CYS A 1 101 ? 21.138 37.375 0.664 1.00 20.65 101 CYS A C 1
ATOM 694 O O . CYS A 1 101 ? 20.138 37.601 1.316 1.00 23.60 101 CYS A O 1
ATOM 697 N N . ASP A 1 102 ? 21.393 36.201 0.109 1.00 21.56 102 ASP A N 1
ATOM 698 C CA . ASP A 1 102 ? 20.506 35.042 0.246 1.00 21.78 102 ASP A CA 1
ATOM 699 C C . ASP A 1 102 ? 21.171 33.968 1.080 1.00 22.39 102 ASP A C 1
ATOM 700 O O . ASP A 1 102 ? 22.160 34.254 1.757 1.00 20.74 102 ASP A O 1
ATOM 705 N N . GLU A 1 103 ? 20.624 32.737 1.050 1.00 22.71 103 GLU A N 1
ATOM 706 C CA . GLU A 1 103 ? 21.165 31.624 1.841 1.00 22.37 103 GLU A CA 1
ATOM 707 C C . GLU A 1 103 ? 22.590 31.188 1.426 1.00 22.29 103 GLU A C 1
ATOM 708 O O . GLU A 1 103 ? 23.204 30.365 2.131 1.00 22.45 103 GLU A O 1
ATOM 714 N N . THR A 1 104 ? 23.106 31.720 0.307 1.00 21.88 104 THR A N 1
ATOM 715 C CA . THR A 1 104 ? 24.498 31.404 -0.072 1.00 21.53 104 THR A CA 1
ATOM 716 C C . THR A 1 104 ? 25.493 32.405 0.514 1.00 20.75 104 THR A C 1
ATOM 717 O O . THR A 1 104 ? 26.707 32.176 0.386 1.00 19.42 104 THR A O 1
ATOM 721 N N . TYR A 1 105 ? 24.965 33.490 1.114 1.00 20.36 105 TYR A N 1
ATOM 722 C CA . TYR A 1 105 ? 25.733 34.665 1.602 1.00 19.77 105 TYR A CA 1
ATOM 723 C C . TYR A 1 105 ? 25.918 35.727 0.505 1.00 19.81 105 TYR A C 1
ATOM 724 O O . TYR A 1 105 ? 26.525 36.805 0.723 1.00 20.39 105 TYR A O 1
ATOM 733 N N . ASN A 1 106 ? 25.411 35.420 -0.681 1.00 19.27 106 ASN A N 1
ATOM 734 C CA . ASN A 1 106 ? 25.617 36.260 -1.853 1.00 18.63 106 ASN A CA 1
ATOM 735 C C . ASN A 1 106 ? 24.379 37.011 -2.283 1.00 18.90 106 ASN A C 1
ATOM 736 O O . ASN A 1 106 ? 23.317 36.762 -1.722 1.00 20.98 106 ASN A O 1
ATOM 741 N N . ILE A 1 107 ? 24.538 37.949 -3.224 1.00 18.17 107 ILE A N 1
ATOM 742 C CA . ILE A 1 107 ? 23.432 38.795 -3.662 1.00 20.75 107 ILE A CA 1
ATOM 743 C C . ILE A 1 107 ? 22.157 37.995 -3.959 1.00 21.88 107 ILE A C 1
ATOM 744 O O . ILE A 1 107 ? 22.160 37.027 -4.725 1.00 21.05 107 ILE A O 1
ATOM 749 N N . ASP A 1 108 ? 21.078 38.462 -3.360 1.00 21.75 108 ASP A N 1
ATOM 750 C CA . ASP A 1 108 ? 19.786 37.833 -3.555 1.00 24.41 108 ASP A CA 1
ATOM 751 C C . ASP A 1 108 ? 19.233 38.214 -4.948 1.00 24.00 108 ASP A C 1
ATOM 752 O O . ASP A 1 108 ? 19.272 39.390 -5.332 1.00 24.80 108 ASP A O 1
ATOM 757 N N . VAL A 1 109 ? 18.759 37.208 -5.694 1.00 24.75 109 VAL A N 1
ATOM 758 C CA . VAL A 1 109 ? 18.232 37.405 -7.043 1.00 26.50 109 VAL A CA 1
ATOM 759 C C . VAL A 1 109 ? 17.038 38.373 -7.113 1.00 26.04 109 VAL A C 1
ATOM 760 O O . VAL A 1 109 ? 17.018 39.250 -7.979 1.00 27.93 109 VAL A O 1
ATOM 764 N N . ASP A 1 110 ? 16.045 38.195 -6.235 1.00 27.71 110 ASP A N 1
ATOM 765 C CA . ASP A 1 110 ? 14.864 39.071 -6.209 1.00 27.84 110 ASP A CA 1
ATOM 766 C C . ASP A 1 110 ? 15.256 40.511 -5.913 1.00 26.02 110 ASP A C 1
ATOM 767 O O . ASP A 1 110 ? 14.746 41.431 -6.531 1.00 24.47 110 ASP A O 1
ATOM 772 N N . LEU A 1 111 ? 16.185 40.720 -4.977 1.00 24.64 111 LEU A N 1
ATOM 773 C CA . LEU A 1 111 ? 16.570 42.093 -4.637 1.00 23.95 111 LEU A CA 1
ATOM 774 C C . LEU A 1 111 ? 17.377 42.705 -5.760 1.00 23.09 111 LEU A C 1
ATOM 775 O O . LEU A 1 111 ? 17.267 43.895 -5.995 1.00 24.83 111 LEU A O 1
ATOM 780 N N . LEU A 1 112 ? 18.194 41.910 -6.447 1.00 23.82 112 LEU A N 1
ATOM 781 C CA . LEU A 1 112 ? 18.938 42.423 -7.606 1.00 24.20 112 LEU A CA 1
ATOM 782 C C . LEU A 1 112 ? 17.951 42.927 -8.667 1.00 25.34 112 LEU A C 1
ATOM 783 O O . LEU A 1 112 ? 18.132 44.008 -9.241 1.00 23.76 112 LEU A O 1
ATOM 788 N N . LYS A 1 113 ? 16.914 42.127 -8.935 1.00 25.51 113 LYS A N 1
ATOM 789 C CA . LYS A 1 113 ? 15.911 42.535 -9.933 1.00 27.03 113 LYS A CA 1
ATOM 790 C C . LYS A 1 113 ? 15.224 43.819 -9.520 1.00 26.17 113 LYS A C 1
ATOM 791 O O . LYS A 1 113 ? 15.087 44.752 -10.328 1.00 26.87 113 LYS A O 1
ATOM 797 N N . LEU A 1 114 ? 14.810 43.877 -8.262 1.00 26.61 114 LEU A N 1
ATOM 798 C CA . LEU A 1 114 ? 14.202 45.076 -7.698 1.00 26.87 114 LEU A CA 1
ATOM 799 C C . LEU A 1 114 ? 15.078 46.314 -7.837 1.00 28.25 114 LEU A C 1
ATOM 800 O O . LEU A 1 114 ? 14.591 47.400 -8.220 1.00 26.81 114 LEU A O 1
ATOM 805 N N . ALA A 1 115 ? 16.357 46.172 -7.471 1.00 26.51 115 ALA A N 1
ATOM 806 C CA . ALA A 1 115 ? 17.282 47.305 -7.503 1.00 27.68 115 ALA A CA 1
ATOM 807 C C . ALA A 1 115 ? 17.436 47.853 -8.922 1.00 27.92 115 ALA A C 1
ATOM 808 O O . ALA A 1 115 ? 17.451 49.082 -9.123 1.00 28.03 115 ALA A O 1
ATOM 810 N N . ILE A 1 116 ? 17.560 46.955 -9.900 1.00 28.49 116 ILE A N 1
ATOM 811 C CA . ILE A 1 116 ? 17.750 47.384 -11.284 1.00 30.35 116 ILE A CA 1
ATOM 812 C C . ILE A 1 116 ? 16.508 48.132 -11.729 1.00 32.16 116 ILE A C 1
ATOM 813 O O . ILE A 1 116 ? 16.592 49.232 -12.246 1.00 32.00 116 ILE A O 1
ATOM 818 N N . LYS A 1 117 ? 15.351 47.552 -11.464 1.00 34.37 117 LYS A N 1
ATOM 819 C CA . LYS A 1 117 ? 14.117 48.158 -11.946 1.00 37.82 117 LYS A CA 1
ATOM 820 C C . LYS A 1 117 ? 13.873 49.528 -11.309 1.00 38.38 117 LYS A C 1
ATOM 821 O O . LYS A 1 117 ? 13.362 50.436 -11.973 1.00 40.15 117 LYS A O 1
ATOM 827 N N . GLU A 1 118 ? 14.271 49.702 -10.056 1.00 38.96 118 GLU A N 1
ATOM 828 C CA . GLU A 1 118 ? 14.097 50.995 -9.383 1.00 40.00 118 GLU A CA 1
ATOM 829 C C . GLU A 1 118 ? 15.233 52.001 -9.567 1.00 40.85 118 GLU A C 1
ATOM 830 O O . GLU A 1 118 ? 15.160 53.116 -9.040 1.00 41.49 118 GLU A O 1
ATOM 836 N N . CYS A 1 119 ? 16.273 51.632 -10.313 1.00 40.86 119 CYS A N 1
ATOM 837 C CA . CYS A 1 119 ? 17.334 52.585 -10.624 1.00 41.81 119 CYS A CA 1
ATOM 838 C C . CYS A 1 119 ? 16.821 53.745 -11.490 1.00 42.55 119 CYS A C 1
ATOM 839 O O . CYS A 1 119 ? 16.230 53.527 -12.542 1.00 43.53 119 CYS A O 1
ATOM 842 N N . GLU A 1 120 ? 17.068 54.970 -11.047 1.00 43.67 120 GLU A N 1
ATOM 843 C CA . GLU A 1 120 ? 16.709 56.165 -11.827 1.00 44.84 120 GLU A CA 1
ATOM 844 C C . GLU A 1 120 ? 17.548 56.281 -13.093 1.00 44.80 120 GLU A C 1
ATOM 845 O O . GLU A 1 120 ? 17.127 56.871 -14.093 1.00 46.92 120 GLU A O 1
ATOM 847 N N . LYS A 1 121 ? 18.735 55.691 -13.039 1.00 43.92 121 LYS A N 1
ATOM 848 C CA . LYS A 1 121 ? 19.680 55.640 -14.139 1.00 42.43 121 LYS A CA 1
ATOM 849 C C . LYS A 1 121 ? 20.066 54.168 -14.284 1.00 40.82 121 LYS A C 1
ATOM 850 O O . LYS A 1 121 ? 20.122 53.453 -13.292 1.00 42.05 121 LYS A O 1
ATOM 856 N N . LYS A 1 122 ? 20.327 53.709 -15.501 1.00 38.32 122 LYS A N 1
ATOM 857 C CA . LYS A 1 122 ? 20.735 52.318 -15.719 1.00 36.06 122 LYS A CA 1
ATOM 858 C C . LYS A 1 122 ? 22.134 52.034 -15.162 1.00 33.41 122 LYS A C 1
ATOM 859 O O . LYS A 1 122 ? 23.089 52.731 -15.510 1.00 32.10 122 LYS A O 1
ATOM 861 N N . PRO A 1 123 ? 22.260 51.004 -14.318 1.00 32.31 123 PRO A N 1
ATOM 862 C CA . PRO A 1 123 ? 23.555 50.697 -13.686 1.00 30.87 123 PRO A CA 1
ATOM 863 C C . PRO A 1 123 ? 24.560 50.277 -14.749 1.00 29.93 123 PRO A C 1
ATOM 864 O O . PRO A 1 123 ? 24.195 49.502 -15.668 1.00 30.03 123 PRO A O 1
ATOM 868 N N . LYS A 1 124 ? 25.796 50.774 -14.659 1.00 27.57 124 LYS A N 1
ATOM 869 C CA . LYS A 1 124 ? 26.834 50.353 -15.608 1.00 27.82 124 LYS A CA 1
ATOM 870 C C . LYS A 1 124 ? 27.377 48.968 -15.337 1.00 26.17 124 LYS A C 1
ATOM 871 O O . LYS A 1 124 ? 27.728 48.223 -16.276 1.00 24.78 124 LYS A O 1
ATOM 877 N N . ALA A 1 125 ? 27.497 48.619 -14.057 1.00 24.01 125 ALA A N 1
ATOM 878 C CA . ALA A 1 125 ? 28.170 47.366 -13.697 1.00 22.37 125 ALA A CA 1
ATOM 879 C C . ALA A 1 125 ? 27.631 46.819 -12.390 1.00 21.28 125 ALA A C 1
ATOM 880 O O . ALA A 1 125 ? 26.980 47.539 -11.656 1.00 20.32 125 ALA A O 1
ATOM 882 N N . LEU A 1 126 ? 27.912 45.543 -12.136 1.00 19.45 126 LEU A N 1
ATOM 883 C CA . LEU A 1 126 ? 27.658 44.891 -10.852 1.00 19.57 126 LEU A CA 1
ATOM 884 C C . LEU A 1 126 ? 28.955 44.245 -10.403 1.00 19.23 126 LEU A C 1
ATOM 885 O O . LEU A 1 126 ? 29.573 43.521 -11.168 1.00 19.82 126 LEU A O 1
ATOM 890 N N . ILE A 1 127 ? 29.377 44.546 -9.172 1.00 19.05 127 ILE A N 1
ATOM 891 C CA . ILE A 1 127 ? 30.493 43.817 -8.562 1.00 18.37 127 ILE A CA 1
ATOM 892 C C . ILE A 1 127 ? 29.833 42.791 -7.666 1.00 19.23 127 ILE A C 1
ATOM 893 O O . ILE A 1 127 ? 29.235 43.136 -6.631 1.00 19.74 127 ILE A O 1
ATOM 898 N N . LEU A 1 128 ? 29.961 41.525 -8.052 1.00 19.36 128 LEU A N 1
ATOM 899 C CA . LEU A 1 128 ? 29.338 40.408 -7.342 1.00 20.96 128 LEU A CA 1
ATOM 900 C C . LEU A 1 128 ? 30.379 39.678 -6.501 1.00 20.50 128 LEU A C 1
ATOM 901 O O . LEU A 1 128 ? 31.344 39.160 -7.051 1.00 22.48 128 LEU A O 1
ATOM 906 N N . THR A 1 129 ? 30.223 39.664 -5.178 1.00 19.95 129 THR A N 1
ATOM 907 C CA . THR A 1 129 ? 31.179 38.965 -4.326 1.00 19.88 129 THR A CA 1
ATOM 908 C C . THR A 1 129 ? 30.714 37.510 -4.164 1.00 20.52 129 THR A C 1
ATOM 909 O O . THR A 1 129 ? 29.518 37.243 -4.016 1.00 21.06 129 THR A O 1
ATOM 913 N N . HIS A 1 130 ? 31.659 36.576 -4.204 1.00 19.43 130 HIS A N 1
ATOM 914 C CA . HIS A 1 130 ? 31.390 35.194 -3.810 1.00 19.97 130 HIS A CA 1
ATOM 915 C C . HIS A 1 130 ? 31.917 35.023 -2.397 1.00 19.67 130 HIS A C 1
ATOM 916 O O . HIS A 1 130 ? 33.097 34.715 -2.166 1.00 20.31 130 HIS A O 1
ATOM 923 N N . LEU A 1 131 ? 31.035 35.196 -1.435 1.00 18.35 131 LEU A N 1
ATOM 924 C CA . LEU A 1 131 ? 31.503 35.402 -0.083 1.00 17.33 131 LEU A CA 1
ATOM 925 C C . LEU A 1 131 ? 31.927 34.113 0.646 1.00 16.53 131 LEU A C 1
ATOM 926 O O . LEU A 1 131 ? 31.219 33.086 0.612 1.00 18.33 131 LEU A O 1
ATOM 931 N N . TYR A 1 132 ? 33.099 34.177 1.298 1.00 16.92 132 TYR A N 1
ATOM 932 C CA . TYR A 1 132 ? 33.728 33.035 1.979 1.00 17.23 132 TYR A CA 1
ATOM 933 C C . TYR A 1 132 ? 33.959 31.883 0.994 1.00 19.52 132 TYR A C 1
ATOM 934 O O . TYR A 1 132 ? 34.086 30.706 1.417 1.00 20.72 132 TYR A O 1
ATOM 943 N N . GLY A 1 133 ? 33.964 32.227 -0.296 1.00 19.24 133 GLY A N 1
ATOM 944 C CA . GLY A 1 133 ? 34.165 31.240 -1.367 1.00 20.32 133 GLY A CA 1
ATOM 945 C C . GLY A 1 133 ? 32.910 30.576 -1.896 1.00 21.11 133 GLY A C 1
ATOM 946 O O . GLY A 1 133 ? 32.972 29.798 -2.870 1.00 20.03 133 GLY A O 1
ATOM 947 N N . ASN A 1 134 ? 31.762 30.834 -1.268 1.00 20.62 134 ASN A N 1
ATOM 948 C CA . ASN A 1 134 ? 30.513 30.261 -1.797 1.00 21.19 134 ASN A CA 1
ATOM 949 C C . ASN A 1 134 ? 30.144 30.842 -3.142 1.00 21.22 134 ASN A C 1
ATOM 950 O O . ASN A 1 134 ? 30.226 32.055 -3.331 1.00 20.44 134 ASN A O 1
ATOM 955 N N . ALA A 1 135 ? 29.699 29.988 -4.072 1.00 21.46 135 ALA A N 1
ATOM 956 C CA . ALA A 1 135 ? 29.117 30.446 -5.329 1.00 20.55 135 ALA A CA 1
ATOM 957 C C . ALA A 1 135 ? 27.797 31.158 -5.125 1.00 20.93 135 ALA A C 1
ATOM 958 O O . ALA A 1 135 ? 26.959 30.699 -4.363 1.00 21.63 135 ALA A O 1
ATOM 960 N N . ALA A 1 136 ? 27.618 32.278 -5.832 1.00 20.76 136 ALA A N 1
ATOM 961 C CA . ALA A 1 136 ? 26.330 32.928 -5.975 1.00 21.96 136 ALA A CA 1
ATOM 962 C C . ALA A 1 136 ? 25.483 32.139 -6.997 1.00 22.69 136 ALA A C 1
ATOM 963 O O . ALA A 1 136 ? 25.985 31.215 -7.645 1.00 22.52 136 ALA A O 1
ATOM 965 N N . LYS A 1 137 ? 24.230 32.559 -7.166 1.00 23.10 137 LYS A N 1
ATOM 966 C CA . LYS A 1 137 ? 23.318 31.923 -8.127 1.00 24.37 137 LYS A CA 1
ATOM 967 C C . LYS A 1 137 ? 23.587 32.422 -9.536 1.00 23.53 137 LYS A C 1
ATOM 968 O O . LYS A 1 137 ? 22.903 33.318 -10.029 1.00 27.42 137 LYS A O 1
ATOM 974 N N . MET A 1 138 ? 24.583 31.825 -10.182 1.00 24.93 138 MET A N 1
ATOM 975 C CA . MET A 1 138 ? 25.176 32.376 -11.398 1.00 24.01 138 MET A CA 1
ATOM 976 C C . MET A 1 138 ? 24.243 32.346 -12.631 1.00 24.98 138 MET A C 1
ATOM 977 O O . MET A 1 138 ? 24.145 33.326 -13.374 1.00 24.21 138 MET A O 1
ATOM 982 N N . ASP A 1 139 ? 23.548 31.236 -12.849 1.00 26.28 139 ASP A N 1
ATOM 983 C CA . ASP A 1 139 ? 22.624 31.188 -13.996 1.00 28.44 139 ASP A CA 1
ATOM 984 C C . ASP A 1 139 ? 21.674 32.369 -14.014 1.00 27.07 139 ASP A C 1
ATOM 985 O O . ASP A 1 139 ? 21.552 33.040 -15.040 1.00 28.59 139 ASP A O 1
ATOM 990 N N . GLU A 1 140 ? 21.031 32.643 -12.874 1.00 26.93 140 GLU A N 1
ATOM 991 C CA . GLU A 1 140 ? 20.088 33.761 -12.772 1.00 26.61 140 GLU A CA 1
ATOM 992 C C . GLU A 1 140 ? 20.811 35.105 -12.871 1.00 26.96 140 GLU A C 1
ATOM 993 O O . GLU A 1 140 ? 20.365 36.024 -13.579 1.00 25.08 140 GLU A O 1
ATOM 999 N N . ILE A 1 141 ? 21.943 35.230 -12.168 1.00 24.70 141 ILE A N 1
ATOM 1000 C CA . ILE A 1 141 ? 22.592 36.551 -12.131 1.00 24.28 141 ILE A CA 1
ATOM 1001 C C . ILE A 1 141 ? 23.232 36.904 -13.448 1.00 23.68 141 ILE A C 1
ATOM 1002 O O . ILE A 1 141 ? 23.133 38.054 -13.872 1.00 23.93 141 ILE A O 1
ATOM 1007 N N . VAL A 1 142 ? 23.845 35.930 -14.126 1.00 25.11 142 VAL A N 1
ATOM 1008 C CA . VAL A 1 142 ? 24.428 36.170 -15.444 1.00 26.92 142 VAL A CA 1
ATOM 1009 C C . VAL A 1 142 ? 23.326 36.624 -16.436 1.00 29.19 142 VAL A C 1
ATOM 1010 O O . VAL A 1 142 ? 23.510 37.588 -17.173 1.00 27.94 142 VAL A O 1
ATOM 1014 N N . GLU A 1 143 ? 22.180 35.936 -16.418 1.00 30.50 143 GLU A N 1
ATOM 1015 C CA . GLU A 1 143 ? 21.040 36.286 -17.278 1.00 30.69 143 GLU A CA 1
ATOM 1016 C C . GLU A 1 143 ? 20.479 37.678 -16.972 1.00 29.73 143 GLU A C 1
ATOM 1017 O O . GLU A 1 143 ? 20.232 38.450 -17.895 1.00 30.28 143 GLU A O 1
ATOM 1023 N N . ILE A 1 144 ? 20.329 38.028 -15.693 1.00 28.60 144 ILE A N 1
ATOM 1024 C CA . ILE A 1 144 ? 19.834 39.355 -15.320 1.00 27.96 144 ILE A CA 1
ATOM 1025 C C . ILE A 1 144 ? 20.783 40.437 -15.859 1.00 28.82 144 ILE A C 1
ATOM 1026 O O . ILE A 1 144 ? 20.321 41.450 -16.424 1.00 29.09 144 ILE A O 1
ATOM 1031 N N . CYS A 1 145 ? 22.099 40.236 -15.706 1.00 26.85 145 CYS A N 1
ATOM 1032 C CA . CYS A 1 145 ? 23.050 41.251 -16.167 1.00 27.69 145 CYS A CA 1
ATOM 1033 C C . CYS A 1 145 ? 23.011 41.381 -17.694 1.00 28.15 145 CYS A C 1
ATOM 1034 O O . CYS A 1 145 ? 23.044 42.490 -18.221 1.00 28.18 145 CYS A O 1
ATOM 1037 N N . LYS A 1 146 ? 22.999 40.241 -18.373 1.00 28.95 146 LYS A N 1
ATOM 1038 C CA . LYS A 1 146 ? 22.921 40.225 -19.838 1.00 31.82 146 LYS A CA 1
ATOM 1039 C C . LYS A 1 146 ? 21.672 40.976 -20.346 1.00 31.27 146 LYS A C 1
ATOM 1040 O O . LYS A 1 146 ? 21.772 41.842 -21.216 1.00 31.21 146 LYS A O 1
ATOM 1046 N N . GLU A 1 147 ? 20.517 40.671 -19.759 1.00 30.92 147 GLU A N 1
ATOM 1047 C CA . GLU A 1 147 ? 19.256 41.275 -20.198 1.00 31.85 147 GLU A CA 1
ATOM 1048 C C . GLU A 1 147 ? 19.215 42.758 -19.929 1.00 32.16 147 GLU A C 1
ATOM 1049 O O . GLU A 1 147 ? 18.524 43.499 -20.626 1.00 33.26 147 GLU A O 1
ATOM 1051 N N . ASN A 1 148 ? 19.950 43.215 -18.920 1.00 31.49 148 ASN A N 1
ATOM 1052 C CA . ASN A 1 148 ? 19.944 44.635 -18.601 1.00 31.09 148 ASN A CA 1
ATOM 1053 C C . ASN A 1 148 ? 21.165 45.429 -19.088 1.00 30.77 148 ASN A C 1
ATOM 1054 O O . ASN A 1 148 ? 21.306 46.628 -18.782 1.00 31.99 148 ASN A O 1
ATOM 1059 N N . ASP A 1 149 ? 22.010 44.765 -19.876 1.00 29.78 149 ASP A N 1
ATOM 1060 C CA . ASP A 1 149 ? 23.239 45.333 -20.387 1.00 29.12 149 ASP A CA 1
ATOM 1061 C C . ASP A 1 149 ? 24.126 45.845 -19.233 1.00 28.86 149 ASP A C 1
ATOM 1062 O O . ASP A 1 149 ? 24.613 46.970 -19.283 1.00 28.35 149 ASP A O 1
ATOM 1065 N N . ILE A 1 150 ? 24.309 45.009 -18.214 1.00 27.47 150 ILE A N 1
ATOM 1066 C CA . ILE A 1 150 ? 25.117 45.400 -17.031 1.00 26.43 150 ILE A CA 1
ATOM 1067 C C . ILE A 1 150 ? 26.379 44.614 -17.088 1.00 24.25 150 ILE A C 1
ATOM 1068 O O . ILE A 1 150 ? 26.342 43.382 -17.266 1.00 25.03 150 ILE A O 1
ATOM 1073 N N . VAL A 1 151 ? 27.525 45.285 -16.952 1.00 23.89 151 VAL A N 1
ATOM 1074 C CA . VAL A 1 151 ? 28.803 44.556 -16.977 1.00 22.43 151 VAL A CA 1
ATOM 1075 C C . VAL A 1 151 ? 28.929 43.794 -15.664 1.00 23.15 151 VAL A C 1
ATOM 1076 O O . VAL A 1 151 ? 28.864 44.399 -14.577 1.00 22.95 151 VAL A O 1
ATOM 1080 N N . LEU A 1 152 ? 29.114 42.480 -15.751 1.00 21.47 152 LEU A N 1
ATOM 1081 C CA . LEU A 1 152 ? 29.274 41.686 -14.540 1.00 21.48 152 LEU A CA 1
ATOM 1082 C C . LEU A 1 152 ? 30.763 41.604 -14.188 1.00 20.87 152 LEU A C 1
ATOM 1083 O O . LEU A 1 152 ? 31.545 41.085 -14.982 1.00 21.04 152 LEU A O 1
ATOM 1088 N N . ILE A 1 153 ? 31.130 42.090 -13.002 1.00 19.89 153 ILE A N 1
ATOM 1089 C CA . ILE A 1 153 ? 32.503 41.938 -12.490 1.00 19.76 153 ILE A CA 1
ATOM 1090 C C . ILE A 1 153 ? 32.459 40.999 -11.267 1.00 18.20 153 ILE A C 1
ATOM 1091 O O . ILE A 1 153 ? 31.830 41.320 -10.273 1.00 18.93 153 ILE A O 1
ATOM 1096 N N . GLU A 1 154 ? 33.108 39.843 -11.339 1.00 18.10 154 GLU A N 1
ATOM 1097 C CA . GLU A 1 154 ? 33.085 38.952 -10.185 1.00 17.92 154 GLU A CA 1
ATOM 1098 C C . GLU A 1 154 ? 34.230 39.271 -9.209 1.00 18.34 154 GLU A C 1
ATOM 1099 O O . GLU A 1 154 ? 35.429 39.205 -9.559 1.00 18.61 154 GLU A O 1
ATOM 1105 N N . ASP A 1 155 ? 33.849 39.559 -7.975 1.00 17.33 155 ASP A N 1
ATOM 1106 C CA . ASP A 1 155 ? 34.848 39.687 -6.926 1.00 18.39 155 ASP A CA 1
ATOM 1107 C C . ASP A 1 155 ? 35.004 38.303 -6.318 1.00 17.04 155 ASP A C 1
ATOM 1108 O O . ASP A 1 155 ? 34.268 37.912 -5.399 1.00 17.18 155 ASP A O 1
ATOM 1113 N N . ALA A 1 156 ? 35.925 37.521 -6.887 1.00 15.65 156 ALA A N 1
ATOM 1114 C CA . ALA A 1 156 ? 36.192 36.165 -6.390 1.00 16.21 156 ALA A CA 1
ATOM 1115 C C . ALA A 1 156 ? 37.455 36.199 -5.521 1.00 16.31 156 ALA A C 1
ATOM 1116 O O . ALA A 1 156 ? 38.214 35.230 -5.455 1.00 17.93 156 ALA A O 1
ATOM 1118 N N . ALA A 1 157 ? 37.655 37.297 -4.794 1.00 17.84 157 ALA A N 1
ATOM 1119 C CA . ALA A 1 157 ? 38.925 37.482 -4.044 1.00 17.52 157 ALA A CA 1
ATOM 1120 C C . ALA A 1 157 ? 39.195 36.300 -3.127 1.00 19.97 157 ALA A C 1
ATOM 1121 O O . ALA A 1 157 ? 40.338 35.856 -3.064 1.00 21.52 157 ALA A O 1
ATOM 1123 N N . GLU A 1 158 ? 38.145 35.807 -2.445 1.00 18.90 158 GLU A N 1
ATOM 1124 C CA . GLU A 1 158 ? 38.230 34.730 -1.442 1.00 22.47 158 GLU A CA 1
ATOM 1125 C C . GLU A 1 158 ? 37.853 33.365 -2.018 1.00 21.75 158 GLU A C 1
ATOM 1126 O O . GLU A 1 158 ? 37.852 32.359 -1.308 1.00 22.89 158 GLU A O 1
ATOM 1132 N N . ALA A 1 159 ? 37.567 33.352 -3.309 1.00 19.36 159 ALA A N 1
ATOM 1133 C CA . ALA A 1 159 ? 36.878 32.237 -3.964 1.00 20.70 159 ALA A CA 1
ATOM 1134 C C . ALA A 1 159 ? 37.734 31.534 -5.013 1.00 21.27 159 ALA A C 1
ATOM 1135 O O . ALA A 1 159 ? 37.200 30.862 -5.891 1.00 22.47 159 ALA A O 1
ATOM 1137 N N . LEU A 1 160 ? 39.056 31.694 -4.950 1.00 21.50 160 LEU A N 1
ATOM 1138 C CA . LEU A 1 160 ? 39.898 30.970 -5.919 1.00 22.67 160 LEU A CA 1
ATOM 1139 C C . LEU A 1 160 ? 39.827 29.469 -5.573 1.00 20.58 160 LEU A C 1
ATOM 1140 O O . LEU A 1 160 ? 40.059 29.115 -4.440 1.00 20.46 160 LEU A O 1
ATOM 1145 N N . GLY A 1 161 ? 39.461 28.603 -6.526 1.00 21.12 161 GLY A N 1
ATOM 1146 C CA . GLY A 1 161 ? 39.263 27.192 -6.201 1.00 20.25 161 GLY A CA 1
ATOM 1147 C C . GLY A 1 161 ? 37.785 26.843 -6.039 1.00 21.84 161 GLY A C 1
ATOM 1148 O O . GLY A 1 161 ? 37.421 25.648 -5.927 1.00 21.73 161 GLY A O 1
ATOM 1149 N N . SER A 1 162 ? 36.920 27.864 -6.043 1.00 20.40 162 SER A N 1
ATOM 1150 C CA . SER A 1 162 ? 35.496 27.629 -6.098 1.00 21.00 162 SER A CA 1
ATOM 1151 C C . SER A 1 162 ? 34.992 27.484 -7.520 1.00 23.32 162 SER A C 1
ATOM 1152 O O . SER A 1 162 ? 35.511 28.137 -8.465 1.00 23.16 162 SER A O 1
ATOM 1155 N N . PHE A 1 163 ? 33.943 26.668 -7.647 1.00 21.48 163 PHE A N 1
ATOM 1156 C CA . PHE A 1 163 ? 33.343 26.357 -8.938 1.00 24.33 163 PHE A CA 1
ATOM 1157 C C . PHE A 1 163 ? 31.833 26.362 -8.847 1.00 24.30 163 PHE A C 1
ATOM 1158 O O . PHE A 1 163 ? 31.260 26.132 -7.769 1.00 23.09 163 PHE A O 1
ATOM 1166 N N . TYR A 1 164 ? 31.196 26.613 -9.993 1.00 25.45 164 TYR A N 1
ATOM 1167 C CA . TYR A 1 164 ? 29.744 26.529 -10.137 1.00 26.97 164 TYR A CA 1
ATOM 1168 C C . TYR A 1 164 ? 29.525 25.742 -11.430 1.00 28.95 164 TYR A C 1
ATOM 1169 O O . TYR A 1 164 ? 29.998 26.141 -12.498 1.00 26.58 164 TYR A O 1
ATOM 1178 N N . LYS A 1 165 ? 28.841 24.606 -11.325 1.00 30.55 165 LYS A N 1
ATOM 1179 C CA . LYS A 1 165 ? 28.600 23.769 -12.523 1.00 31.88 165 LYS A CA 1
ATOM 1180 C C . LYS A 1 165 ? 29.873 23.546 -13.330 1.00 32.29 165 LYS A C 1
ATOM 1181 O O . LYS A 1 165 ? 29.903 23.767 -14.533 1.00 32.08 165 LYS A O 1
ATOM 1187 N N . ASN A 1 166 ? 30.935 23.175 -12.617 1.00 32.20 166 ASN A N 1
ATOM 1188 C CA . ASN A 1 166 ? 32.229 22.824 -13.200 1.00 33.82 166 ASN A CA 1
ATOM 1189 C C . ASN A 1 166 ? 32.992 23.938 -13.912 1.00 32.34 166 ASN A C 1
ATOM 1190 O O . ASN A 1 166 ? 33.977 23.668 -14.602 1.00 31.41 166 ASN A O 1
ATOM 1195 N N . LYS A 1 167 ? 32.571 25.183 -13.676 1.00 29.28 167 LYS A N 1
ATOM 1196 C CA . LYS A 1 167 ? 33.233 26.350 -14.211 1.00 27.83 167 LYS A CA 1
ATOM 1197 C C . LYS A 1 167 ? 33.768 27.225 -13.046 1.00 26.64 167 LYS A C 1
ATOM 1198 O O . LYS A 1 167 ? 33.045 27.469 -12.075 1.00 23.00 167 LYS A O 1
ATOM 1204 N N . ALA A 1 168 ? 35.009 27.695 -13.168 1.00 23.41 168 ALA A N 1
ATOM 1205 C CA . ALA A 1 168 ? 35.675 28.431 -12.078 1.00 23.29 168 ALA A CA 1
ATOM 1206 C C . ALA A 1 168 ? 34.958 29.764 -11.833 1.00 22.11 168 ALA A C 1
ATOM 1207 O O . ALA A 1 168 ? 34.746 30.528 -12.770 1.00 22.18 168 ALA A O 1
ATOM 1209 N N . LEU A 1 169 ? 34.573 30.020 -10.581 1.00 21.25 169 LEU A N 1
ATOM 1210 C CA . LEU A 1 169 ? 34.109 31.352 -10.184 1.00 21.11 169 LEU A CA 1
ATOM 1211 C C . LEU A 1 169 ? 35.181 32.346 -10.655 1.00 20.67 169 LEU A C 1
ATOM 1212 O O . LEU A 1 169 ? 36.402 32.056 -10.575 1.00 20.68 169 LEU A O 1
ATOM 1217 N N . GLY A 1 170 ? 34.723 33.469 -11.203 1.00 21.18 170 GLY A N 1
ATOM 1218 C CA . GLY A 1 170 ? 35.606 34.448 -11.799 1.00 22.25 170 GLY A CA 1
ATOM 1219 C C . GLY A 1 170 ? 35.546 34.464 -13.326 1.00 23.44 170 GLY A C 1
ATOM 1220 O O . GLY A 1 170 ? 35.907 35.465 -13.914 1.00 21.14 170 GLY A O 1
ATOM 1221 N N . THR A 1 171 ? 35.058 33.375 -13.950 1.00 23.37 171 THR A N 1
ATOM 1222 C CA . THR A 1 171 ? 35.021 33.254 -15.417 1.00 23.96 171 THR A CA 1
ATOM 1223 C C . THR A 1 171 ? 33.619 33.440 -16.029 1.00 25.07 171 THR A C 1
ATOM 1224 O O . THR A 1 171 ? 33.447 33.295 -17.248 1.00 26.44 171 THR A O 1
ATOM 1228 N N . PHE A 1 172 ? 32.635 33.768 -15.201 1.00 23.86 172 PHE A N 1
ATOM 1229 C CA . PHE A 1 172 ? 31.280 34.036 -15.669 1.00 23.41 172 PHE A CA 1
ATOM 1230 C C . PHE A 1 172 ? 31.103 35.498 -16.086 1.00 23.84 172 PHE A C 1
ATOM 1231 O O . PHE A 1 172 ? 30.314 35.818 -16.982 1.00 22.90 172 PHE A O 1
ATOM 1239 N N . GLY A 1 173 ? 31.783 36.400 -15.391 1.00 22.52 173 GLY A N 1
ATOM 1240 C CA . GLY A 1 173 ? 31.668 37.813 -15.698 1.00 21.27 173 GLY A CA 1
ATOM 1241 C C . GLY A 1 173 ? 32.545 38.213 -16.873 1.00 21.34 173 GLY A C 1
ATOM 1242 O O . GLY A 1 173 ? 33.376 37.437 -17.378 1.0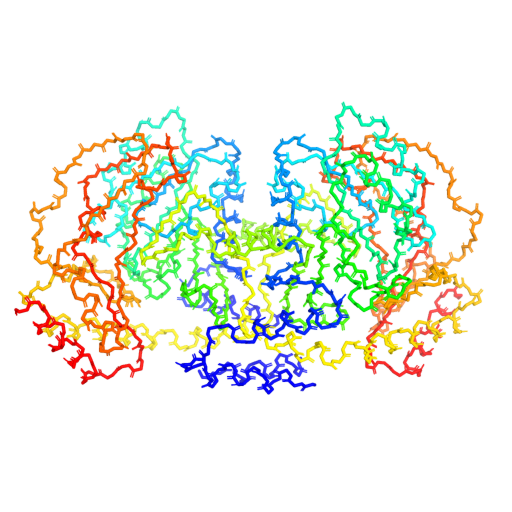0 21.82 173 GLY A O 1
ATOM 1243 N N . GLU A 1 174 ? 32.377 39.454 -17.290 1.00 20.34 174 GLU A N 1
ATOM 1244 C CA . GLU A 1 174 ? 33.313 40.066 -18.213 1.00 22.73 174 GLU A CA 1
ATOM 1245 C C . GLU A 1 174 ? 34.707 40.149 -17.580 1.00 21.85 174 GLU A C 1
ATOM 1246 O O . GLU A 1 174 ? 35.747 40.044 -18.272 1.00 21.75 174 GLU A O 1
ATOM 1252 N N . PHE A 1 175 ? 34.717 40.329 -16.261 1.00 19.57 175 PHE A N 1
ATOM 1253 C CA . PHE A 1 175 ? 35.963 40.360 -15.484 1.00 19.52 175 PHE A CA 1
ATOM 1254 C C . PHE A 1 175 ? 35.781 39.554 -14.229 1.00 17.46 175 PHE A C 1
ATOM 1255 O O . PHE A 1 175 ? 34.664 39.435 -13.728 1.00 19.16 175 PHE A O 1
ATOM 1263 N N . GLY A 1 176 ? 36.888 39.006 -13.732 1.00 18.83 176 GLY A N 1
ATOM 1264 C CA . GLY A 1 176 ? 36.923 38.317 -12.447 1.00 17.19 176 GLY A CA 1
ATOM 1265 C C . GLY A 1 176 ? 38.212 38.704 -11.720 1.00 17.38 176 GLY A C 1
ATOM 1266 O O . GLY A 1 176 ? 39.220 39.032 -12.330 1.00 17.54 176 GLY A O 1
ATOM 1267 N N . VAL A 1 177 ? 38.201 38.608 -10.400 1.00 17.49 177 VAL A N 1
ATOM 1268 C CA . VAL A 1 177 ? 39.387 39.010 -9.628 1.00 15.93 177 VAL A CA 1
ATOM 1269 C C . VAL A 1 177 ? 39.656 37.979 -8.545 1.00 15.23 177 VAL A C 1
ATOM 1270 O O . VAL A 1 177 ? 38.690 37.534 -7.873 1.00 15.50 177 VAL A O 1
ATOM 1274 N N . TYR A 1 178 ? 40.922 37.590 -8.369 1.00 15.36 178 TYR A N 1
ATOM 1275 C CA . TYR A 1 178 ? 41.306 36.730 -7.249 1.00 16.43 178 TYR A CA 1
ATOM 1276 C C . TYR A 1 178 ? 42.323 37.499 -6.425 1.00 15.51 178 TYR A C 1
ATOM 1277 O O . TYR A 1 178 ? 43.031 38.345 -6.962 1.00 14.65 178 TYR A O 1
ATOM 1286 N N . SER A 1 179 ? 42.398 37.184 -5.148 1.00 18.22 179 SER A N 1
ATOM 1287 C CA . SER A 1 179 ? 43.357 37.832 -4.234 1.00 19.20 179 SER A CA 1
ATOM 1288 C C . SER A 1 179 ? 44.277 36.774 -3.663 1.00 22.22 179 SER A C 1
ATOM 1289 O O . SER A 1 179 ? 43.862 35.626 -3.467 1.00 20.93 179 SER A O 1
ATOM 1292 N N . TYR A 1 180 ? 45.508 37.218 -3.385 1.00 23.34 180 TYR A N 1
ATOM 1293 C CA . TYR A 1 180 ? 46.572 36.427 -2.786 1.00 25.14 180 TYR A CA 1
ATOM 1294 C C . TYR A 1 180 ? 47.182 37.204 -1.593 1.00 26.15 180 TYR A C 1
ATOM 1295 O O . TYR A 1 180 ? 48.404 37.073 -1.251 1.00 25.50 180 TYR A O 1
ATOM 1304 N N . ASN A 1 181 ? 46.329 37.984 -0.938 1.00 26.40 181 ASN A N 1
ATOM 1305 C CA . ASN A 1 181 ? 46.714 38.614 0.339 1.00 29.30 181 ASN A CA 1
ATOM 1306 C C . ASN A 1 181 ? 47.072 37.546 1.400 1.00 31.54 181 ASN A C 1
ATOM 1307 O O . ASN A 1 181 ? 46.770 36.336 1.230 1.00 29.57 181 ASN A O 1
ATOM 1312 N N . GLY A 1 182 ? 47.674 38.002 2.498 1.00 32.97 182 GLY A N 1
ATOM 1313 C CA . GLY A 1 182 ? 48.236 37.133 3.515 1.00 35.45 182 GLY A CA 1
ATOM 1314 C C . GLY A 1 182 ? 47.301 36.078 4.085 1.00 37.82 182 GLY A C 1
ATOM 1315 O O . GLY A 1 182 ? 47.748 35.001 4.506 1.00 38.40 182 GLY A O 1
ATOM 1316 N N . ASN A 1 183 ? 46.006 36.341 4.111 1.00 38.93 183 ASN A N 1
ATOM 1317 C CA . ASN A 1 183 ? 45.125 35.332 4.712 1.00 41.32 183 ASN A CA 1
ATOM 1318 C C . ASN A 1 183 ? 44.245 34.500 3.783 1.00 40.23 183 ASN A C 1
ATOM 1319 O O . ASN A 1 183 ? 43.439 33.693 4.261 1.00 40.24 183 ASN A O 1
ATOM 1324 N N . LYS A 1 184 ? 44.414 34.659 2.472 1.00 39.36 184 LYS A N 1
ATOM 1325 C CA . LYS A 1 184 ? 43.562 33.938 1.518 1.00 38.01 184 LYS A CA 1
ATOM 1326 C C . LYS A 1 184 ? 44.032 32.486 1.381 1.00 37.11 184 LYS A C 1
ATOM 1327 O O . LYS A 1 184 ? 45.153 32.151 1.794 1.00 36.54 184 LYS A O 1
ATOM 1333 N N . ILE A 1 185 ? 43.174 31.620 0.832 1.00 35.64 185 ILE A N 1
ATOM 1334 C CA . ILE A 1 185 ? 43.480 30.186 0.734 1.00 34.87 185 ILE A CA 1
ATOM 1335 C C . ILE A 1 185 ? 44.935 29.952 0.310 1.00 36.39 185 ILE A C 1
ATOM 1336 O O . ILE A 1 185 ? 45.635 29.053 0.818 1.00 36.70 185 ILE A O 1
ATOM 1341 N N . ILE A 1 186 ? 45.378 30.799 -0.609 1.00 36.38 186 ILE A N 1
ATOM 1342 C CA . ILE A 1 186 ? 46.715 30.763 -1.130 1.00 37.53 186 ILE A CA 1
ATOM 1343 C C . ILE A 1 186 ? 47.201 32.206 -1.134 1.00 36.26 186 ILE A C 1
ATOM 1344 O O . ILE A 1 186 ? 46.391 33.123 -1.150 1.00 36.10 186 ILE A O 1
ATOM 1349 N N . THR A 1 187 ? 48.505 32.426 -1.030 1.00 35.11 187 THR A N 1
ATOM 1350 C CA . THR A 1 187 ? 48.958 33.801 -0.842 1.00 34.33 187 THR A CA 1
ATOM 1351 C C . THR A 1 187 ? 50.277 34.093 -1.514 1.00 33.74 187 THR A C 1
ATOM 1352 O O . THR A 1 187 ? 51.081 33.183 -1.657 1.00 33.55 187 THR A O 1
ATOM 1356 N N . THR A 1 188 ? 50.477 35.357 -1.926 1.00 31.50 188 THR A N 1
ATOM 1357 C CA . THR A 1 188 ? 51.777 35.813 -2.403 1.00 32.12 188 THR A CA 1
ATOM 1358 C C . THR A 1 188 ? 52.379 36.841 -1.438 1.00 31.74 188 THR A C 1
ATOM 1359 O O . THR A 1 188 ? 53.211 37.632 -1.842 1.00 30.66 188 THR A O 1
ATOM 1363 N N . SER A 1 189 ? 51.937 36.830 -0.180 1.00 31.67 189 SER A N 1
ATOM 1364 C CA . SER A 1 189 ? 52.187 37.952 0.756 1.00 31.18 189 SER A CA 1
ATOM 1365 C C . SER A 1 189 ? 51.613 39.293 0.234 1.00 31.22 189 SER A C 1
ATOM 1366 O O . SER A 1 189 ? 52.044 40.339 0.666 1.00 32.69 189 SER A O 1
ATOM 1369 N N . GLY A 1 190 ? 50.701 39.250 -0.730 1.00 30.24 190 GLY A N 1
ATOM 1370 C CA . GLY A 1 190 ? 50.022 40.436 -1.253 1.00 27.41 190 GLY A CA 1
ATOM 1371 C C . GLY A 1 190 ? 50.011 40.276 -2.746 1.00 24.67 190 GLY A C 1
ATOM 1372 O O . GLY A 1 190 ? 51.059 40.138 -3.357 1.00 27.89 190 GLY A O 1
ATOM 1373 N N . GLY A 1 191 ? 48.840 40.281 -3.366 1.00 23.20 191 GLY A N 1
ATOM 1374 C CA . GLY A 1 191 ? 48.787 40.220 -4.819 1.00 19.28 191 GLY A CA 1
ATOM 1375 C C . GLY A 1 191 ? 47.369 40.028 -5.268 1.00 18.19 191 GLY A C 1
ATOM 1376 O O . GLY A 1 191 ? 46.490 39.651 -4.467 1.00 19.12 191 GLY A O 1
ATOM 1377 N N . GLY A 1 192 ? 47.134 40.259 -6.550 1.00 17.99 192 GLY A N 1
ATOM 1378 C CA . GLY A 1 192 ? 45.794 40.070 -7.097 1.00 17.29 192 GLY A CA 1
ATOM 1379 C C . GLY A 1 192 ? 45.884 39.590 -8.542 1.00 17.11 192 GLY A C 1
ATOM 1380 O O . GLY A 1 192 ? 46.938 39.748 -9.189 1.00 17.43 192 GLY A O 1
ATOM 1381 N N . MET A 1 193 ? 44.804 38.988 -9.055 1.00 17.93 193 MET A N 1
ATOM 1382 C CA . MET A 1 193 ? 44.814 38.662 -10.485 1.00 18.42 193 MET A CA 1
ATOM 1383 C C . MET A 1 193 ? 43.535 39.222 -11.090 1.00 18.07 193 MET A C 1
ATOM 1384 O O . MET A 1 193 ? 42.455 38.989 -10.545 1.00 18.95 193 MET A O 1
ATOM 1389 N N . LEU A 1 194 ? 43.638 39.959 -12.201 1.00 16.84 194 LEU A N 1
ATOM 1390 C CA . LEU A 1 194 ? 42.464 40.339 -12.974 1.00 17.32 194 LEU A CA 1
ATOM 1391 C C . LEU A 1 194 ? 42.320 39.354 -14.151 1.00 17.23 194 LEU A C 1
ATOM 1392 O O . LEU A 1 194 ? 43.270 39.191 -14.916 1.00 17.20 194 LEU A O 1
ATOM 1397 N N . ILE A 1 195 ? 41.167 38.689 -14.257 1.00 18.25 195 ILE A N 1
ATOM 1398 C CA . ILE A 1 195 ? 40.967 37.774 -15.418 1.00 20.81 195 ILE A CA 1
ATOM 1399 C C . ILE A 1 195 ? 39.806 38.308 -16.197 1.00 20.44 195 ILE A C 1
ATOM 1400 O O . ILE A 1 195 ? 39.076 39.105 -15.666 1.00 19.99 195 ILE A O 1
ATOM 1405 N N . GLY A 1 196 ? 39.632 37.906 -17.462 1.00 21.17 196 GLY A N 1
ATOM 1406 C CA . GLY A 1 196 ? 38.519 38.446 -18.212 1.00 22.02 196 GLY A CA 1
ATOM 1407 C C . GLY A 1 196 ? 38.307 37.803 -19.577 1.00 23.00 196 GLY A C 1
ATOM 1408 O O . GLY A 1 196 ? 39.168 37.059 -20.056 1.00 22.40 196 GLY A O 1
ATOM 1409 N N . LYS A 1 197 ? 37.179 38.129 -20.185 1.00 23.43 197 LYS A N 1
ATOM 1410 C CA . LYS A 1 197 ? 36.775 37.518 -21.471 1.00 26.67 197 LYS A CA 1
ATOM 1411 C C . LYS A 1 197 ? 37.433 38.183 -22.647 1.00 27.55 197 LYS A C 1
ATOM 1412 O O . LYS A 1 197 ? 37.702 37.534 -23.667 1.00 29.02 197 LYS A O 1
ATOM 1418 N N . ASN A 1 198 ? 37.656 39.487 -22.514 1.00 26.08 198 ASN A N 1
ATOM 1419 C CA . ASN A 1 198 ? 38.078 40.300 -23.637 1.00 26.76 198 ASN A CA 1
ATOM 1420 C C . ASN A 1 198 ? 39.555 40.638 -23.587 1.00 26.92 198 ASN A C 1
ATOM 1421 O O . ASN A 1 198 ? 39.984 41.450 -22.755 1.00 25.72 198 ASN A O 1
ATOM 1426 N N . LYS A 1 199 ? 40.330 40.063 -24.506 1.00 26.14 199 LYS A N 1
ATOM 1427 C CA . LYS A 1 199 ? 41.774 40.283 -24.545 1.00 26.49 199 LYS A CA 1
ATOM 1428 C C . LYS A 1 199 ? 42.115 41.758 -24.587 1.00 26.15 199 LYS A C 1
ATOM 1429 O O . LYS A 1 199 ? 42.988 42.215 -23.856 1.00 25.56 199 LYS A O 1
ATOM 1435 N N . GLU A 1 200 ? 41.412 42.506 -25.423 1.00 24.84 200 GLU A N 1
ATOM 1436 C CA . GLU A 1 200 ? 41.712 43.927 -25.587 1.00 25.53 200 GLU A CA 1
ATOM 1437 C C . GLU A 1 200 ? 41.513 44.719 -24.283 1.00 24.97 200 GLU A C 1
ATOM 1438 O O . GLU A 1 200 ? 42.343 45.598 -23.933 1.00 23.55 200 GLU A O 1
ATOM 1444 N N . LYS A 1 201 ? 40.421 44.420 -23.586 1.00 22.18 201 LYS A N 1
ATOM 1445 C CA . LYS A 1 201 ? 40.159 45.068 -22.288 1.00 23.94 201 LYS A CA 1
ATOM 1446 C C . LYS A 1 201 ? 41.233 44.723 -21.240 1.00 23.04 201 LYS A C 1
ATOM 1447 O O . LYS A 1 201 ? 41.668 45.604 -20.471 1.00 21.62 201 LYS A O 1
ATOM 1453 N N . ILE A 1 202 ? 41.616 43.449 -21.171 1.00 21.96 202 ILE A N 1
ATOM 1454 C CA . ILE A 1 202 ? 42.639 43.030 -20.220 1.00 21.09 202 ILE A CA 1
ATOM 1455 C C . ILE A 1 202 ? 43.968 43.631 -20.575 1.00 22.38 202 ILE A C 1
ATOM 1456 O O . ILE A 1 202 ? 44.714 44.051 -19.676 1.00 19.08 202 ILE A O 1
ATOM 1461 N N . GLU A 1 203 ? 44.288 43.694 -21.876 1.00 20.99 203 GLU A N 1
ATOM 1462 C CA . GLU A 1 203 ? 45.512 44.401 -22.280 1.00 21.69 203 GLU A CA 1
ATOM 1463 C C . GLU A 1 203 ? 45.489 45.910 -21.979 1.00 20.56 203 GLU A C 1
ATOM 1464 O O . GLU A 1 203 ? 46.531 46.484 -21.642 1.00 20.54 203 GLU A O 1
ATOM 1470 N N . LYS A 1 204 ? 44.319 46.546 -22.064 1.00 19.45 204 LYS A N 1
ATOM 1471 C CA . LYS A 1 204 ? 44.205 47.956 -21.667 1.00 20.81 204 LYS A CA 1
ATOM 1472 C C . LYS A 1 204 ? 44.496 48.103 -20.173 1.00 18.68 204 LYS A C 1
ATOM 1473 O O . LYS A 1 204 ? 45.148 49.085 -19.743 1.00 19.48 204 LYS A O 1
ATOM 1479 N N . ALA A 1 205 ? 43.950 47.179 -19.383 1.00 18.06 205 ALA A N 1
ATOM 1480 C CA . ALA A 1 205 ? 44.291 47.145 -17.937 1.00 18.92 205 ALA A CA 1
ATOM 1481 C C . ALA A 1 205 ? 45.791 46.985 -17.704 1.00 19.87 205 ALA A C 1
ATOM 1482 O O . ALA A 1 205 ? 46.380 47.638 -16.820 1.00 17.16 205 ALA A O 1
ATOM 1484 N N . ARG A 1 206 ? 46.429 46.102 -18.479 1.00 18.06 206 ARG A N 1
ATOM 1485 C CA . ARG A 1 206 ? 47.855 45.898 -18.327 1.00 17.29 206 ARG A CA 1
ATOM 1486 C C . ARG A 1 206 ? 48.616 47.193 -18.608 1.00 18.05 206 ARG A C 1
ATOM 1487 O O . ARG A 1 206 ? 49.558 47.554 -17.870 1.00 18.01 206 ARG A O 1
ATOM 1495 N N . PHE A 1 207 ? 48.188 47.898 -19.651 1.00 19.04 207 PHE A N 1
ATOM 1496 C CA . PHE A 1 207 ? 48.749 49.244 -19.987 1.00 18.07 207 PHE A CA 1
ATOM 1497 C C . PHE A 1 207 ? 48.582 50.232 -18.823 1.00 18.21 207 PHE A C 1
ATOM 1498 O O . PHE A 1 207 ? 49.542 50.925 -18.470 1.00 19.71 207 PHE A O 1
ATOM 1506 N N . TYR A 1 208 ? 47.381 50.284 -18.226 1.00 16.93 208 TYR A N 1
ATOM 1507 C CA . TYR A 1 208 ? 47.130 51.168 -17.056 1.00 18.42 208 TYR A CA 1
ATOM 1508 C C . TYR A 1 208 ? 47.985 50.792 -15.847 1.00 17.92 208 TYR A C 1
ATOM 1509 O O . TYR A 1 208 ? 48.402 51.677 -15.066 1.00 18.50 208 TYR A O 1
ATOM 1518 N N . SER A 1 209 ? 48.227 49.488 -15.673 1.00 18.27 209 SER A N 1
ATOM 1519 C CA . SER A 1 209 ? 48.929 48.979 -14.485 1.00 16.96 209 SER A CA 1
ATOM 1520 C C . SER A 1 209 ? 50.397 49.410 -14.388 1.00 16.95 209 SER A C 1
ATOM 1521 O O . SER A 1 209 ? 51.015 49.219 -13.345 1.00 16.51 209 SER A O 1
ATOM 1524 N N . THR A 1 210 ? 50.972 49.939 -15.469 1.00 16.11 210 THR A N 1
ATOM 1525 C CA . THR A 1 210 ? 52.388 50.347 -15.488 1.00 17.57 210 THR A CA 1
ATOM 1526 C C . THR A 1 210 ? 52.491 51.769 -16.012 1.00 18.18 210 THR A C 1
ATOM 1527 O O . THR A 1 210 ? 53.354 52.057 -16.841 1.00 18.88 210 THR A O 1
ATOM 1531 N N . GLN A 1 211 ? 51.602 52.637 -15.513 1.00 17.32 211 GLN A N 1
ATOM 1532 C CA . GLN A 1 211 ? 51.648 54.099 -15.724 1.00 18.09 211 GLN A CA 1
ATOM 1533 C C . GLN A 1 211 ? 51.323 54.551 -17.160 1.00 18.77 211 GLN A C 1
ATOM 1534 O O . GLN A 1 211 ? 51.747 55.628 -17.564 1.00 18.27 211 GLN A O 1
ATOM 1540 N N . ALA A 1 212 ? 50.560 53.740 -17.906 1.00 17.68 212 ALA A N 1
ATOM 1541 C CA . ALA A 1 212 ? 49.992 54.207 -19.171 1.00 19.13 212 ALA A CA 1
ATOM 1542 C C . ALA A 1 212 ? 51.077 54.731 -20.107 1.00 19.19 212 ALA A C 1
ATOM 1543 O O . ALA A 1 212 ? 50.983 55.860 -20.632 1.00 19.80 212 ALA A O 1
ATOM 1545 N N . ARG A 1 213 ? 52.091 53.905 -20.337 1.00 21.02 213 ARG A N 1
ATOM 1546 C CA . ARG A 1 213 ? 53.229 54.263 -21.217 1.00 23.52 213 ARG A CA 1
ATOM 1547 C C . ARG A 1 213 ? 52.946 53.918 -22.686 1.00 25.02 213 ARG A C 1
ATOM 1548 O O . ARG A 1 213 ? 52.533 52.799 -22.990 1.00 23.84 213 ARG A O 1
ATOM 1556 N N . GLU A 1 214 ? 53.183 54.865 -23.595 1.00 24.98 214 GLU A N 1
ATOM 1557 C CA . GLU A 1 214 ? 53.159 54.551 -25.032 1.00 26.76 214 GLU A CA 1
ATOM 1558 C C . GLU A 1 214 ? 54.347 53.699 -25.407 1.00 26.84 214 GLU A C 1
ATOM 1559 O O . GLU A 1 214 ? 55.365 53.665 -24.715 1.00 25.92 214 GLU A O 1
ATOM 1565 N N . ASN A 1 215 ? 54.191 52.952 -26.492 1.00 29.31 215 ASN A N 1
ATOM 1566 C CA . ASN A 1 215 ? 55.253 52.108 -26.978 1.00 32.67 215 ASN A CA 1
ATOM 1567 C C . ASN A 1 215 ? 56.307 52.945 -27.689 1.00 34.44 215 ASN A C 1
ATOM 1568 O O . ASN A 1 215 ? 56.248 53.111 -28.918 1.00 35.23 215 ASN A O 1
ATOM 1573 N N . CYS A 1 216 ? 57.247 53.499 -26.933 1.00 34.93 216 CYS A N 1
ATOM 1574 C CA . CYS A 1 216 ? 58.399 54.153 -27.532 1.00 36.08 216 CYS A CA 1
ATOM 1575 C C . CYS A 1 216 ? 59.550 54.252 -26.574 1.00 35.26 216 CYS A C 1
ATOM 1576 O O . CYS A 1 216 ? 59.445 53.782 -25.462 1.00 34.06 216 CYS A O 1
ATOM 1579 N N . LEU A 1 217 ? 60.635 54.884 -27.013 1.00 34.91 217 LEU A N 1
ATOM 1580 C CA . LEU A 1 217 ? 61.925 54.795 -26.319 1.00 36.85 217 LEU A CA 1
ATOM 1581 C C . LEU A 1 217 ? 61.905 55.679 -25.081 1.00 35.02 217 LEU A C 1
ATOM 1582 O O . LEU A 1 217 ? 62.335 55.275 -24.001 1.00 37.65 217 LEU A O 1
ATOM 1587 N N . HIS A 1 218 ? 61.382 56.880 -25.249 1.00 32.15 218 HIS A N 1
ATOM 1588 C CA . HIS A 1 218 ? 61.262 57.824 -24.148 1.00 27.54 218 HIS A CA 1
ATOM 1589 C C . HIS A 1 218 ? 59.863 57.622 -23.542 1.00 25.60 218 HIS A C 1
ATOM 1590 O O . HIS A 1 218 ? 59.030 56.851 -24.068 1.00 24.54 218 HIS A O 1
ATOM 1597 N N . TYR A 1 219 ? 59.597 58.335 -22.451 1.00 21.31 219 TYR A N 1
ATOM 1598 C CA . TYR A 1 219 ? 58.305 58.263 -21.787 1.00 20.80 219 TYR A CA 1
ATOM 1599 C C . TYR A 1 219 ? 57.309 59.223 -22.396 1.00 20.76 219 TYR A C 1
ATOM 1600 O O . TYR A 1 219 ? 57.533 60.445 -22.394 1.00 21.82 219 TYR A O 1
ATOM 1609 N N . GLU A 1 220 ? 56.213 58.665 -22.910 1.00 21.81 220 GLU A N 1
ATOM 1610 C CA . GLU A 1 220 ? 55.144 59.390 -23.624 1.00 23.34 220 GLU A CA 1
ATOM 1611 C C . GLU A 1 220 ? 53.798 58.903 -23.140 1.00 22.79 220 GLU A C 1
ATOM 1612 O O . GLU A 1 220 ? 53.554 57.708 -23.080 1.00 22.81 220 GLU A O 1
ATOM 1618 N N . HIS A 1 221 ? 52.914 59.834 -22.805 1.00 20.36 221 HIS A N 1
ATOM 1619 C CA . HIS A 1 221 ? 51.669 59.489 -22.152 1.00 21.21 221 HIS A CA 1
ATOM 1620 C C . HIS A 1 221 ? 50.508 60.276 -22.743 1.00 21.34 221 HIS A C 1
ATOM 1621 O O . HIS A 1 221 ? 50.486 61.509 -22.683 1.00 20.94 221 HIS A O 1
ATOM 1628 N N . LEU A 1 222 ? 49.535 59.531 -23.263 1.00 22.11 222 LEU A N 1
ATOM 1629 C CA . LEU A 1 222 ? 48.265 60.067 -23.764 1.00 23.33 222 LEU A CA 1
ATOM 1630 C C . LEU A 1 222 ? 47.197 59.953 -22.703 1.00 22.49 222 LEU A C 1
ATOM 1631 O O . LEU A 1 222 ? 46.114 60.558 -22.806 1.00 23.43 222 LEU A O 1
ATOM 1636 N N . ASP A 1 223 ? 47.478 59.152 -21.680 1.00 20.97 223 ASP A N 1
ATOM 1637 C CA . ASP A 1 223 ? 46.534 58.956 -20.583 1.00 21.12 223 ASP A CA 1
ATOM 1638 C C . ASP A 1 223 ? 47.372 58.757 -19.288 1.00 19.73 223 ASP A C 1
ATOM 1639 O O . ASP A 1 223 ? 48.603 58.698 -19.362 1.00 20.13 223 ASP A O 1
ATOM 1644 N N . TYR A 1 224 ? 46.722 58.662 -18.135 1.00 17.30 224 TYR A N 1
ATOM 1645 C CA . TYR A 1 224 ? 47.468 58.406 -16.865 1.00 17.83 224 TYR A CA 1
ATOM 1646 C C . TYR A 1 224 ? 47.072 57.007 -16.379 1.00 16.00 224 TYR A C 1
ATOM 1647 O O . TYR A 1 224 ? 45.945 56.540 -16.655 1.00 17.84 224 TYR A O 1
ATOM 1656 N N . GLY A 1 225 ? 47.977 56.360 -15.631 1.00 17.47 225 GLY A N 1
ATOM 1657 C CA . GLY A 1 225 ? 47.692 55.038 -15.067 1.00 16.06 225 GLY A CA 1
ATOM 1658 C C . GLY A 1 225 ? 48.165 54.986 -13.626 1.00 16.58 225 GLY A C 1
ATOM 1659 O O . GLY A 1 225 ? 48.114 56.003 -12.893 1.00 15.97 225 GLY A O 1
ATOM 1660 N N . TYR A 1 226 ? 48.658 53.812 -13.260 1.00 15.49 226 TYR A N 1
ATOM 1661 C CA . TYR A 1 226 ? 48.917 53.420 -11.886 1.00 15.44 226 TYR A CA 1
ATOM 1662 C C . TYR A 1 226 ? 50.216 52.625 -11.800 1.00 16.69 226 TYR A C 1
ATOM 1663 O O . TYR A 1 226 ? 50.761 52.191 -12.807 1.00 17.07 226 TYR A O 1
ATOM 1672 N N . ASN A 1 227 ? 50.684 52.422 -10.579 1.00 16.18 227 ASN A N 1
ATOM 1673 C CA . ASN A 1 227 ? 51.689 51.392 -10.324 1.00 17.18 227 ASN A CA 1
ATOM 1674 C C . ASN A 1 227 ? 51.012 50.208 -9.635 1.00 16.85 227 ASN A C 1
ATOM 1675 O O . ASN A 1 227 ? 50.976 50.108 -8.392 1.00 16.60 227 ASN A O 1
ATOM 1680 N N . TYR A 1 228 ? 50.437 49.323 -10.453 1.00 15.76 228 TYR A N 1
ATOM 1681 C CA . TYR A 1 228 ? 49.642 48.231 -9.924 1.00 15.05 228 TYR A CA 1
ATOM 1682 C C . TYR A 1 228 ? 50.255 46.876 -10.294 1.00 15.26 228 TYR A C 1
ATOM 1683 O O . TYR A 1 228 ? 49.803 45.851 -9.831 1.00 14.64 228 TYR A O 1
ATOM 1692 N N . ARG A 1 229 ? 51.346 46.885 -11.056 1.00 16.56 229 ARG A N 1
ATOM 1693 C CA . ARG A 1 229 ? 51.888 45.601 -11.566 1.00 17.69 229 ARG A CA 1
ATOM 1694 C C . ARG A 1 229 ? 52.538 44.750 -10.449 1.00 19.11 229 ARG A C 1
ATOM 1695 O O . ARG A 1 229 ? 53.196 45.290 -9.555 1.00 18.23 229 ARG A O 1
ATOM 1703 N N . LEU A 1 230 ? 52.317 43.430 -10.451 1.00 15.85 230 LEU A N 1
ATOM 1704 C CA . LEU A 1 230 ? 52.873 42.569 -9.414 1.00 17.95 230 LEU A CA 1
ATOM 1705 C C . LEU A 1 230 ? 54.396 42.475 -9.587 1.00 18.60 230 LEU A C 1
ATOM 1706 O O . LEU A 1 230 ? 54.896 42.500 -10.716 1.00 19.84 230 LEU A O 1
ATOM 1711 N N . SER A 1 231 ? 55.139 42.416 -8.500 1.00 19.12 231 SER A N 1
ATOM 1712 C CA . SER A 1 231 ? 56.586 42.210 -8.659 1.00 19.35 231 SER A CA 1
ATOM 1713 C C . SER A 1 231 ? 56.930 40.726 -8.953 1.00 18.35 231 SER A C 1
ATOM 1714 O O . SER A 1 231 ? 56.132 39.815 -8.674 1.00 16.63 231 SER A O 1
ATOM 1717 N N . ASN A 1 232 ? 58.124 40.507 -9.505 1.00 18.63 232 ASN A N 1
ATOM 1718 C CA . ASN A 1 232 ? 58.549 39.158 -9.921 1.00 18.87 232 ASN A CA 1
ATOM 1719 C C . ASN A 1 232 ? 58.702 38.251 -8.704 1.00 18.48 232 ASN A C 1
ATOM 1720 O O . ASN A 1 232 ? 58.305 37.077 -8.721 1.00 18.21 232 ASN A O 1
ATOM 1725 N N . VAL A 1 233 ? 59.211 38.815 -7.607 1.00 17.92 233 VAL A N 1
ATOM 1726 C CA . VAL A 1 233 ? 59.350 38.033 -6.373 1.00 20.47 233 VAL A CA 1
ATOM 1727 C C . VAL A 1 233 ? 57.988 37.511 -5.859 1.00 19.12 233 VAL A C 1
ATOM 1728 O O . VAL A 1 233 ? 57.869 36.351 -5.454 1.00 19.02 233 VAL A O 1
ATOM 1732 N N . LEU A 1 234 ? 56.964 38.363 -5.858 1.00 18.04 234 LEU A N 1
ATOM 1733 C CA . LEU A 1 234 ? 55.660 37.894 -5.421 1.00 19.38 234 LEU A CA 1
ATOM 1734 C C . LEU A 1 234 ? 55.008 36.964 -6.473 1.00 19.69 234 LEU A C 1
ATOM 1735 O O . LEU A 1 234 ? 54.244 36.083 -6.099 1.00 17.60 234 LEU A O 1
ATOM 1740 N N . GLY A 1 235 ? 55.339 37.175 -7.756 1.00 18.60 235 GLY A N 1
ATOM 1741 C CA . GLY A 1 235 ? 54.880 36.294 -8.836 1.00 18.67 235 GLY A CA 1
ATOM 1742 C C . GLY A 1 235 ? 55.392 34.874 -8.607 1.00 18.75 235 GLY A C 1
ATOM 1743 O O . GLY A 1 235 ? 54.653 33.908 -8.797 1.00 19.32 235 GLY A O 1
ATOM 1744 N N . ALA A 1 236 ? 56.636 34.761 -8.162 1.00 19.42 236 ALA A N 1
ATOM 1745 C CA . ALA A 1 236 ? 57.280 33.474 -7.827 1.00 20.19 236 ALA A CA 1
ATOM 1746 C C . ALA A 1 236 ? 56.522 32.759 -6.706 1.00 21.08 236 ALA A C 1
ATOM 1747 O O . ALA A 1 236 ? 56.233 31.562 -6.801 1.00 20.11 236 ALA A O 1
ATOM 1749 N N . ILE A 1 237 ? 56.169 33.496 -5.645 1.00 19.48 237 ILE A N 1
ATOM 1750 C CA . ILE A 1 237 ? 55.349 32.894 -4.589 1.00 20.91 237 ILE A CA 1
ATOM 1751 C C . ILE A 1 237 ? 54.001 32.440 -5.153 1.00 19.99 237 ILE A C 1
ATOM 1752 O O . ILE A 1 237 ? 53.503 31.361 -4.783 1.00 22.46 237 ILE A O 1
ATOM 1757 N N . GLY A 1 238 ? 53.418 33.259 -6.022 1.00 20.82 238 GLY A N 1
ATOM 1758 C CA . GLY A 1 238 ? 52.156 32.943 -6.694 1.00 21.81 238 GLY A CA 1
ATOM 1759 C C . GLY A 1 238 ? 52.196 31.616 -7.481 1.00 23.61 238 GLY A C 1
ATOM 1760 O O . GLY A 1 238 ? 51.235 30.804 -7.438 1.00 23.76 238 GLY A O 1
ATOM 1761 N N . VAL A 1 239 ? 53.285 31.398 -8.211 1.00 24.09 239 VAL A N 1
ATOM 1762 C CA . VAL A 1 239 ? 53.479 30.103 -8.923 1.00 23.90 239 VAL A CA 1
ATOM 1763 C C . VAL A 1 239 ? 53.458 28.923 -7.946 1.00 25.40 239 VAL A C 1
ATOM 1764 O O . VAL A 1 239 ? 52.716 27.932 -8.153 1.00 25.90 239 VAL A O 1
ATOM 1768 N N . ALA A 1 240 ? 54.236 29.048 -6.871 1.00 25.19 240 ALA A N 1
ATOM 1769 C CA . ALA A 1 240 ? 54.373 28.005 -5.867 1.00 27.20 240 ALA A CA 1
ATOM 1770 C C . ALA A 1 240 ? 53.050 27.735 -5.142 1.00 28.01 240 ALA A C 1
ATOM 1771 O O . ALA A 1 240 ? 52.710 26.583 -4.858 1.00 29.93 240 ALA A O 1
ATOM 1773 N N . GLN A 1 241 ? 52.303 28.799 -4.883 1.00 27.02 241 GLN A N 1
ATOM 1774 C CA . GLN A 1 241 ? 50.998 28.696 -4.258 1.00 28.47 241 GLN A CA 1
ATOM 1775 C C . GLN A 1 241 ? 49.958 28.001 -5.154 1.00 27.08 241 GLN A C 1
ATOM 1776 O O . GLN A 1 241 ? 49.221 27.130 -4.670 1.00 25.42 241 GLN A O 1
ATOM 1782 N N . MET A 1 242 ? 49.936 28.351 -6.444 1.00 24.84 242 MET A N 1
ATOM 1783 C CA . MET A 1 242 ? 49.036 27.691 -7.402 1.00 25.67 242 MET A CA 1
ATOM 1784 C C . MET A 1 242 ? 49.283 26.171 -7.502 1.00 26.39 242 MET A C 1
ATOM 1785 O O . MET A 1 242 ? 48.350 25.419 -7.800 1.00 26.20 242 MET A O 1
ATOM 1790 N N . GLU A 1 243 ? 50.518 25.728 -7.234 1.00 26.20 243 GLU A N 1
ATOM 1791 C CA . GLU A 1 243 ? 50.876 24.281 -7.284 1.00 27.19 243 GLU A CA 1
ATOM 1792 C C . GLU A 1 243 ? 50.149 23.497 -6.203 1.00 27.50 243 GLU A C 1
ATOM 1793 O O . GLU A 1 243 ? 49.970 22.297 -6.325 1.00 27.57 243 GLU A O 1
ATOM 1799 N N . VAL A 1 244 ? 49.767 24.166 -5.120 1.00 25.63 244 VAL A N 1
ATOM 1800 C CA . VAL A 1 244 ? 49.080 23.485 -4.036 1.00 25.69 244 VAL A CA 1
ATOM 1801 C C . VAL A 1 244 ? 47.608 23.894 -3.828 1.00 25.03 244 VAL A C 1
ATOM 1802 O O . VAL A 1 244 ? 46.988 23.484 -2.851 1.00 25.01 244 VAL A O 1
ATOM 1806 N N . LEU A 1 245 ? 47.068 24.692 -4.737 1.00 24.41 245 LEU A N 1
ATOM 1807 C CA . LEU A 1 245 ? 45.744 25.266 -4.567 1.00 22.39 245 LEU A CA 1
ATOM 1808 C C . LEU A 1 245 ? 44.701 24.154 -4.419 1.00 24.40 245 LEU A C 1
ATOM 1809 O O . LEU A 1 245 ? 43.906 24.141 -3.478 1.00 21.18 245 LEU A O 1
ATOM 1814 N N . GLU A 1 246 ? 44.728 23.186 -5.331 1.00 23.96 246 GLU A N 1
ATOM 1815 C CA . GLU A 1 246 ? 43.697 22.153 -5.273 1.00 24.67 246 GLU A CA 1
ATOM 1816 C C . GLU A 1 246 ? 43.791 21.348 -3.988 1.00 24.72 246 GLU A C 1
ATOM 1817 O O . GLU A 1 246 ? 42.768 21.133 -3.346 1.00 24.26 246 GLU A O 1
ATOM 1823 N N . GLN A 1 247 ? 44.991 20.958 -3.566 1.00 25.53 247 GLN A N 1
ATOM 1824 C CA . GLN A 1 247 ? 45.140 20.222 -2.300 1.00 27.67 247 GLN A CA 1
ATOM 1825 C C . GLN A 1 247 ? 44.574 21.052 -1.143 1.00 26.08 247 GLN A C 1
ATOM 1826 O O . GLN A 1 247 ? 43.941 20.525 -0.218 1.00 23.80 247 GLN A O 1
ATOM 1832 N N . ARG A 1 248 ? 44.850 22.353 -1.168 1.00 24.81 248 ARG A N 1
ATOM 1833 C CA . ARG A 1 248 ? 44.346 23.224 -0.083 1.00 24.53 248 ARG A CA 1
ATOM 1834 C C . ARG A 1 248 ? 42.835 23.333 -0.088 1.00 22.14 248 ARG A C 1
ATOM 1835 O O . ARG A 1 248 ? 42.237 23.316 0.979 1.00 22.64 248 ARG A O 1
ATOM 1843 N N . VAL A 1 249 ? 42.222 23.450 -1.270 1.00 21.05 249 VAL A N 1
ATOM 1844 C CA . VAL A 1 249 ? 40.745 23.474 -1.359 1.00 21.14 249 VAL A CA 1
ATOM 1845 C C . VAL A 1 249 ? 40.135 22.198 -0.748 1.00 22.89 249 VAL A C 1
ATOM 1846 O O . VAL A 1 249 ? 39.168 22.249 0.011 1.00 20.50 249 VAL A O 1
ATOM 1850 N N . LEU A 1 250 ? 40.699 21.039 -1.103 1.00 22.95 250 LEU A N 1
ATOM 1851 C CA . LEU A 1 250 ? 40.194 19.776 -0.529 1.00 23.00 250 LEU A CA 1
ATOM 1852 C C . LEU A 1 250 ? 40.325 19.767 0.969 1.00 22.87 250 LEU A C 1
ATOM 1853 O O . LEU A 1 250 ? 39.408 19.319 1.675 1.00 23.04 250 LEU A O 1
ATOM 1858 N N . LYS A 1 251 ? 41.447 20.266 1.483 1.00 22.77 251 LYS A N 1
ATOM 1859 C CA . LYS A 1 251 ? 41.667 20.274 2.922 1.00 21.72 251 LYS A CA 1
ATOM 1860 C C . LYS A 1 251 ? 40.730 21.283 3.639 1.00 21.28 251 LYS A C 1
ATOM 1861 O O . LYS A 1 251 ? 40.216 20.991 4.724 1.00 20.92 251 LYS A O 1
ATOM 1867 N N . LYS A 1 252 ? 40.508 22.451 3.043 1.00 20.69 252 LYS A N 1
ATOM 1868 C CA . LYS A 1 252 ? 39.515 23.408 3.616 1.00 21.47 252 LYS A CA 1
ATOM 1869 C C . LYS A 1 252 ? 38.139 22.754 3.746 1.00 20.74 252 LYS A C 1
ATOM 1870 O O . LYS A 1 252 ? 37.421 22.946 4.726 1.00 20.11 252 LYS A O 1
ATOM 1876 N N . ARG A 1 253 ? 37.751 22.017 2.715 1.00 21.28 253 ARG A N 1
ATOM 1877 C CA . ARG A 1 253 ? 36.461 21.345 2.714 1.00 21.20 253 ARG A CA 1
ATOM 1878 C C . ARG A 1 253 ? 36.411 20.247 3.761 1.00 21.55 253 ARG A C 1
ATOM 1879 O O . ARG A 1 253 ? 35.393 20.068 4.410 1.00 20.76 253 ARG A O 1
ATOM 1887 N N . GLU A 1 254 ? 37.527 19.548 3.977 1.00 21.71 254 GLU A N 1
ATOM 1888 C CA . GLU A 1 254 ? 37.559 18.529 5.025 1.00 23.41 254 GLU A CA 1
ATOM 1889 C C . GLU A 1 254 ? 37.361 19.171 6.382 1.00 23.40 254 GLU A C 1
ATOM 1890 O O . GLU A 1 254 ? 36.632 18.656 7.246 1.00 22.84 254 GLU A O 1
ATOM 1896 N N . ILE A 1 255 ? 38.069 20.284 6.588 1.00 22.73 255 ILE A N 1
ATOM 1897 C CA . ILE A 1 255 ? 37.979 21.041 7.834 1.00 21.98 255 ILE A CA 1
ATOM 1898 C C . ILE A 1 255 ? 36.542 21.486 8.085 1.00 21.32 255 ILE A C 1
ATOM 1899 O O . ILE A 1 255 ? 36.024 21.322 9.189 1.00 19.96 255 ILE A O 1
ATOM 1904 N N . TYR A 1 256 ? 35.891 22.010 7.057 1.00 21.07 256 TYR A N 1
ATOM 1905 C CA . TYR A 1 256 ? 34.477 22.403 7.180 1.00 21.65 256 TYR A CA 1
ATOM 1906 C C . TYR A 1 256 ? 33.569 21.228 7.604 1.00 23.62 256 TYR A C 1
ATOM 1907 O O . TYR A 1 256 ? 32.730 21.354 8.525 1.00 21.71 256 TYR A O 1
ATOM 1916 N N . GLU A 1 257 ? 33.728 20.103 6.909 1.00 23.21 257 GLU A N 1
ATOM 1917 C CA . GLU A 1 257 ? 32.977 18.887 7.221 1.00 25.23 257 GLU A CA 1
ATOM 1918 C C . GLU A 1 257 ? 33.245 18.391 8.637 1.00 23.16 257 GLU A C 1
ATOM 1919 O O . GLU A 1 257 ? 32.327 17.889 9.282 1.00 25.53 257 GLU A O 1
ATOM 1925 N N . TRP A 1 258 ? 34.468 18.551 9.145 1.00 23.69 258 TRP A N 1
ATOM 1926 C CA . TRP A 1 258 ? 34.746 18.211 10.531 1.00 24.59 258 TRP A CA 1
ATOM 1927 C C . TRP A 1 258 ? 34.024 19.145 11.502 1.00 25.18 258 TRP A C 1
ATOM 1928 O O . TRP A 1 258 ? 33.404 18.688 12.470 1.00 24.32 258 TRP A O 1
ATOM 1939 N N . TYR A 1 259 ? 34.117 20.452 11.272 1.00 23.98 259 TYR A N 1
ATOM 1940 C CA . TYR A 1 259 ? 33.357 21.386 12.123 1.00 22.81 259 TYR A CA 1
ATOM 1941 C C . TYR A 1 259 ? 31.881 21.027 12.103 1.00 24.07 259 TYR A C 1
ATOM 1942 O O . TYR A 1 259 ? 31.223 21.053 13.136 1.00 24.12 259 TYR A O 1
ATOM 1951 N N . LYS A 1 260 ? 31.356 20.702 10.922 1.00 25.19 260 LYS A N 1
ATOM 1952 C CA . LYS A 1 260 ? 29.947 20.355 10.788 1.00 28.54 260 LYS A CA 1
ATOM 1953 C C . LYS A 1 260 ? 29.629 19.127 11.647 1.00 30.66 260 LYS A C 1
ATOM 1954 O O . LYS A 1 260 ? 28.605 19.063 12.357 1.00 30.38 260 LYS A O 1
ATOM 1960 N N . GLU A 1 261 ? 30.535 18.164 11.609 1.00 31.11 261 GLU A N 1
ATOM 1961 C CA . GLU A 1 261 ? 30.371 16.982 12.433 1.00 32.12 261 GLU A CA 1
ATOM 1962 C C . GLU A 1 261 ? 30.349 17.293 13.924 1.00 31.39 261 GLU A C 1
ATOM 1963 O O . GLU A 1 261 ? 29.505 16.769 14.655 1.00 32.42 261 GLU A O 1
ATOM 1969 N N . PHE A 1 262 ? 31.290 18.103 14.396 1.00 29.03 262 PHE A N 1
ATOM 1970 C CA . PHE A 1 262 ? 31.425 18.328 15.821 1.00 28.78 262 PHE A CA 1
ATOM 1971 C C . PHE A 1 262 ? 30.436 19.367 16.385 1.00 28.65 262 PHE A C 1
ATOM 1972 O O . PHE A 1 262 ? 30.044 19.278 17.525 1.00 29.48 262 PHE A O 1
ATOM 1980 N N . LEU A 1 263 ? 30.016 20.327 15.563 1.00 29.79 263 LEU A N 1
ATOM 1981 C CA . LEU A 1 263 ? 29.247 21.486 16.060 1.00 29.80 263 LEU A CA 1
ATOM 1982 C C . LEU A 1 263 ? 27.799 21.479 15.582 1.00 30.91 263 LEU A C 1
ATOM 1983 O O . LEU A 1 263 ? 26.978 22.319 16.012 1.00 31.42 263 LEU A O 1
ATOM 1988 N N . GLY A 1 264 ? 27.499 20.541 14.699 1.00 31.77 264 GLY A N 1
ATOM 1989 C CA . GLY A 1 264 ? 26.253 20.492 13.964 1.00 34.25 264 GLY A CA 1
ATOM 1990 C C . GLY A 1 264 ? 24.998 20.436 14.819 1.00 36.71 264 GLY A C 1
ATOM 1991 O O . GLY A 1 264 ? 23.889 20.687 14.332 1.00 38.03 264 GLY A O 1
ATOM 1992 N N . GLU A 1 265 ? 25.165 20.111 16.087 1.00 37.60 265 GLU A N 1
ATOM 1993 C CA . GLU A 1 265 ? 24.022 20.014 16.971 1.00 38.73 265 GLU A CA 1
ATOM 1994 C C . GLU A 1 265 ? 23.547 21.410 17.325 1.00 38.56 265 GLU A C 1
ATOM 1995 O O . GLU A 1 265 ? 22.358 21.632 17.488 1.00 38.20 265 GLU A O 1
ATOM 1997 N N . TYR A 1 266 ? 24.496 22.344 17.410 1.00 38.57 266 TYR A N 1
ATOM 1998 C CA . TYR A 1 266 ? 24.236 23.683 17.903 1.00 38.36 266 TYR A CA 1
ATOM 1999 C C . TYR A 1 266 ? 24.331 24.763 16.827 1.00 36.74 266 TYR A C 1
ATOM 2000 O O . TYR A 1 266 ? 23.718 25.810 16.957 1.00 36.45 266 TYR A O 1
ATOM 2009 N N . PHE A 1 267 ? 25.080 24.499 15.765 1.00 32.96 267 PHE A N 1
ATOM 2010 C CA . PHE A 1 267 ? 25.340 25.520 14.757 1.00 31.09 267 PHE A CA 1
ATOM 2011 C C . PHE A 1 267 ? 24.821 25.057 13.437 1.00 30.40 267 PHE A C 1
ATOM 2012 O O . PHE A 1 267 ? 24.864 23.856 13.136 1.00 31.48 267 PHE A O 1
ATOM 2020 N N . SER A 1 268 ? 24.328 25.991 12.629 1.00 29.04 268 SER A N 1
ATOM 2021 C CA . SER A 1 268 ? 23.906 25.671 11.282 1.00 28.15 268 SER A CA 1
ATOM 2022 C C . SER A 1 268 ? 24.977 26.000 10.254 1.00 29.02 268 SER A C 1
ATOM 2023 O O . SER A 1 268 ? 25.601 27.081 10.288 1.00 27.52 268 SER A O 1
ATOM 2026 N N . PHE A 1 269 ? 25.160 25.059 9.333 1.00 27.75 269 PHE A N 1
ATOM 2027 C CA . PHE A 1 269 ? 26.191 25.119 8.308 1.00 28.48 269 PHE A CA 1
ATOM 2028 C C . PHE A 1 269 ? 25.474 25.120 6.967 1.00 28.42 269 PHE A C 1
ATOM 2029 O O . PHE A 1 269 ? 25.130 24.070 6.459 1.00 31.26 269 PHE A O 1
ATOM 2037 N N . LEU A 1 270 ? 25.226 26.290 6.387 1.00 26.48 270 LEU A N 1
ATOM 2038 C CA . LEU A 1 270 ? 24.367 26.370 5.196 1.00 26.20 270 LEU A CA 1
ATOM 2039 C C . LEU A 1 270 ? 25.054 25.735 3.997 1.00 26.64 270 LEU A C 1
ATOM 2040 O O . LEU A 1 270 ? 26.257 25.938 3.787 1.00 25.62 270 LEU A O 1
ATOM 2045 N N . ASP A 1 271 ? 24.292 24.978 3.209 1.00 26.19 271 ASP A N 1
ATOM 2046 C CA . ASP A 1 271 ? 24.900 24.222 2.116 1.00 27.50 271 ASP A CA 1
ATOM 2047 C C . ASP A 1 271 ? 25.338 25.086 0.961 1.00 27.56 271 ASP A C 1
ATOM 2048 O O . ASP A 1 271 ? 24.712 26.114 0.665 1.00 27.24 271 ASP A O 1
ATOM 2053 N N . GLU A 1 272 ? 26.383 24.620 0.274 1.00 27.32 272 GLU A N 1
ATOM 2054 C CA . GLU A 1 272 ? 26.738 25.159 -1.029 1.00 28.01 272 GLU A CA 1
ATOM 2055 C C . GLU A 1 272 ? 25.583 24.851 -1.992 1.00 28.98 272 GLU A C 1
ATOM 2056 O O . GLU A 1 272 ? 24.853 23.895 -1.790 1.00 28.91 272 GLU A O 1
ATOM 2062 N N . LEU A 1 273 ? 25.401 25.673 -3.016 1.00 27.99 273 LEU A N 1
ATOM 2063 C CA . LEU A 1 273 ? 24.418 25.396 -4.047 1.00 29.44 273 LEU A CA 1
ATOM 2064 C C . LEU A 1 273 ? 24.670 24.025 -4.618 1.00 30.19 273 LEU A C 1
ATOM 2065 O O . LEU A 1 273 ? 25.828 23.635 -4.829 1.00 28.76 273 LEU A O 1
ATOM 2070 N N . GLU A 1 274 ? 23.600 23.296 -4.931 1.00 31.52 274 GLU A N 1
ATOM 2071 C CA . GLU A 1 274 ? 23.795 22.044 -5.651 1.00 33.07 274 GLU A CA 1
ATOM 2072 C C . GLU A 1 274 ? 24.571 22.294 -6.941 1.00 31.85 274 GLU A C 1
ATOM 2073 O O . GLU A 1 274 ? 24.363 23.296 -7.632 1.00 31.79 274 GLU A O 1
ATOM 2079 N N . ASN A 1 275 ? 25.483 21.381 -7.245 1.00 31.61 275 ASN A N 1
ATOM 2080 C CA . ASN A 1 275 ? 26.273 21.465 -8.468 1.00 31.74 275 ASN A CA 1
ATOM 2081 C C . ASN A 1 275 ? 27.262 22.651 -8.439 1.00 30.72 275 ASN A C 1
ATOM 2082 O O . ASN A 1 275 ? 27.636 23.184 -9.483 1.00 31.28 275 ASN A O 1
ATOM 2087 N N . SER A 1 276 ? 27.688 23.039 -7.246 1.00 28.24 276 SER A N 1
ATOM 2088 C CA . SER A 1 276 ? 28.790 24.010 -7.096 1.00 26.38 276 SER A CA 1
ATOM 2089 C C . SER A 1 276 ? 29.802 23.411 -6.135 1.00 24.97 276 SER A C 1
ATOM 2090 O O . SER A 1 276 ? 29.514 22.414 -5.455 1.00 24.59 276 SER A O 1
ATOM 2093 N N . ARG A 1 277 ? 30.971 24.037 -6.010 1.00 23.20 277 ARG A N 1
ATOM 2094 C CA . ARG A 1 277 ? 31.985 23.520 -5.136 1.00 23.63 277 ARG A CA 1
ATOM 2095 C C . ARG A 1 277 ? 32.585 24.758 -4.468 1.00 24.63 277 ARG A C 1
ATOM 2096 O O . ARG A 1 277 ? 33.359 25.477 -5.100 1.00 23.76 277 ARG A O 1
ATOM 2104 N N . SER A 1 278 ? 32.176 25.045 -3.236 1.00 24.38 278 SER A N 1
ATOM 2105 C CA . SER A 1 278 ? 32.766 26.165 -2.505 1.00 23.90 278 SER A CA 1
ATOM 2106 C C . SER A 1 278 ? 34.164 25.763 -2.046 1.00 22.98 278 SER A C 1
ATOM 2107 O O . SER A 1 278 ? 34.381 24.624 -1.599 1.00 22.96 278 SER A O 1
ATOM 2110 N N . ASN A 1 279 ? 35.119 26.682 -2.140 1.00 21.32 279 ASN A N 1
ATOM 2111 C CA . ASN A 1 279 ? 36.448 26.421 -1.592 1.00 20.63 279 ASN A CA 1
ATOM 2112 C C . ASN A 1 279 ? 36.506 26.418 -0.061 1.00 20.26 279 ASN A C 1
ATOM 2113 O O . ASN A 1 279 ? 37.560 26.136 0.516 1.00 21.72 279 ASN A O 1
ATOM 2118 N N . ARG A 1 280 ? 35.389 26.784 0.596 1.00 18.67 280 ARG A N 1
ATOM 2119 C CA . ARG A 1 280 ? 35.341 26.891 2.052 1.00 20.84 280 ARG A CA 1
ATOM 2120 C C . ARG A 1 280 ? 36.554 27.579 2.639 1.00 20.65 280 ARG A C 1
ATOM 2121 O O . ARG A 1 280 ? 37.112 27.139 3.634 1.00 20.09 280 ARG A O 1
ATOM 2129 N N . TRP A 1 281 ? 36.945 28.699 2.027 1.00 22.64 281 TRP A N 1
ATOM 2130 C CA . TRP A 1 281 ? 38.129 29.435 2.456 1.00 25.29 281 TRP A CA 1
ATOM 2131 C C . TRP A 1 281 ? 38.169 29.700 3.943 1.00 23.46 281 TRP A C 1
ATOM 2132 O O . TRP A 1 281 ? 39.207 29.577 4.554 1.00 21.48 281 TRP A O 1
ATOM 2143 N N . LEU A 1 282 ? 37.031 30.065 4.535 1.00 21.46 282 LEU A N 1
ATOM 2144 C CA . LEU A 1 282 ? 36.917 30.081 5.970 1.00 21.17 282 LEU A CA 1
ATOM 2145 C C . LEU A 1 282 ? 35.657 29.312 6.291 1.00 21.11 282 LEU A C 1
ATOM 2146 O O . LEU A 1 282 ? 34.650 29.470 5.604 1.00 20.22 282 LEU A O 1
ATOM 2151 N N . SER A 1 283 ? 35.735 28.456 7.299 1.00 20.79 283 SER A N 1
ATOM 2152 C CA . SER A 1 283 ? 34.556 27.763 7.798 1.00 21.25 283 SER A CA 1
ATOM 2153 C C . SER A 1 283 ? 33.728 28.770 8.612 1.00 21.26 283 SER A C 1
ATOM 2154 O O . SER A 1 283 ? 34.280 29.513 9.448 1.00 20.13 283 SER A O 1
ATOM 2157 N N . THR A 1 284 ? 32.434 28.817 8.326 1.00 20.51 284 THR A N 1
ATOM 2158 C CA . THR A 1 284 ? 31.525 29.700 9.069 1.00 21.27 284 THR A CA 1
ATOM 2159 C C . THR A 1 284 ? 30.330 28.899 9.490 1.00 20.28 284 THR A C 1
ATOM 2160 O O . THR A 1 284 ? 29.994 27.890 8.877 1.00 20.83 284 THR A O 1
ATOM 2164 N N . ALA A 1 285 ? 29.661 29.391 10.526 1.00 20.86 285 ALA A N 1
ATOM 2165 C CA . ALA A 1 285 ? 28.511 28.694 11.100 1.00 23.19 285 ALA A CA 1
ATOM 2166 C C . ALA A 1 285 ? 27.624 29.730 11.784 1.00 23.39 285 ALA A C 1
ATOM 2167 O O . ALA A 1 285 ? 28.112 30.812 12.140 1.00 23.73 285 ALA A O 1
ATOM 2169 N N . LEU A 1 286 ? 26.358 29.362 11.982 1.00 23.88 286 LEU A N 1
ATOM 2170 C CA . LEU A 1 286 ? 25.356 30.228 12.607 1.00 24.52 286 LEU A CA 1
ATOM 2171 C C . LEU A 1 286 ? 24.774 29.543 13.837 1.00 25.74 286 LEU A C 1
ATOM 2172 O O . LEU A 1 286 ? 24.333 28.399 13.760 1.00 27.24 286 LEU A O 1
ATOM 2177 N N . ILE A 1 287 ? 24.781 30.237 14.965 1.00 26.92 287 ILE A N 1
ATOM 2178 C CA . ILE A 1 287 ? 24.231 29.674 16.212 1.00 29.28 287 ILE A CA 1
ATOM 2179 C C . ILE A 1 287 ? 22.728 29.914 16.303 1.00 30.35 287 ILE A C 1
ATOM 2180 O O . ILE A 1 287 ? 22.218 30.924 15.819 1.00 29.22 287 ILE A O 1
ATOM 2185 N N . ASN A 1 288 ? 22.015 28.957 16.896 1.00 33.30 288 ASN A N 1
ATOM 2186 C CA . ASN A 1 288 ? 20.582 29.096 17.173 1.00 34.81 288 ASN A CA 1
ATOM 2187 C C . ASN A 1 288 ? 19.817 29.671 15.976 1.00 33.97 288 ASN A C 1
ATOM 2188 O O . ASN A 1 288 ? 19.120 30.694 16.084 1.00 34.03 288 ASN A O 1
ATOM 2193 N N . PHE A 1 289 ? 19.985 29.026 14.829 1.00 33.28 289 PHE A N 1
ATOM 2194 C CA . PHE A 1 289 ? 19.477 29.568 13.572 1.00 34.01 289 PHE A CA 1
ATOM 2195 C C . PHE A 1 289 ? 18.508 28.597 12.935 1.00 35.06 289 PHE A C 1
ATOM 2196 O O . PHE A 1 289 ? 18.727 27.396 12.980 1.00 36.15 289 PHE A O 1
ATOM 2204 N N . ASP A 1 290 ? 17.456 29.118 12.312 1.00 36.37 290 ASP A N 1
ATOM 2205 C CA . ASP A 1 290 ? 16.557 28.309 11.498 1.00 37.21 290 ASP A CA 1
ATOM 2206 C C . ASP A 1 290 ? 16.286 29.075 10.229 1.00 36.63 290 ASP A C 1
ATOM 2207 O O . ASP A 1 290 ? 16.099 30.296 10.277 1.00 35.59 290 ASP A O 1
ATOM 2212 N N . LYS A 1 291 ? 16.218 28.351 9.111 1.00 36.01 291 LYS A N 1
ATOM 2213 C CA . LYS A 1 291 ? 15.983 28.939 7.788 1.00 37.01 291 LYS A CA 1
ATOM 2214 C C . LYS A 1 291 ? 14.722 29.813 7.680 1.00 37.32 291 LYS A C 1
ATOM 2215 O O . LYS A 1 291 ? 14.627 30.670 6.791 1.00 36.65 291 LYS A O 1
ATOM 2217 N N . ASN A 1 292 ? 13.763 29.603 8.582 1.00 38.43 292 ASN A N 1
ATOM 2218 C CA . ASN A 1 292 ? 12.542 30.416 8.592 1.00 39.72 292 ASN A CA 1
ATOM 2219 C C . ASN A 1 292 ? 12.746 31.870 9.048 1.00 38.13 292 ASN A C 1
ATOM 2220 O O . ASN A 1 292 ? 11.852 32.713 8.891 1.00 37.92 292 ASN A O 1
ATOM 2225 N N . GLU A 1 293 ? 13.934 32.156 9.593 1.00 35.47 293 GLU A N 1
ATOM 2226 C CA . GLU A 1 293 ? 14.345 33.524 9.915 1.00 33.40 293 GLU A CA 1
ATOM 2227 C C . GLU A 1 293 ? 14.778 34.349 8.685 1.00 32.42 293 GLU A C 1
ATOM 2228 O O . GLU A 1 293 ? 14.890 35.584 8.760 1.00 30.80 293 GLU A O 1
ATOM 2234 N N . LEU A 1 294 ? 15.070 33.672 7.575 1.00 31.87 294 LEU A N 1
ATOM 2235 C CA . LEU A 1 294 ? 15.499 34.352 6.354 1.00 31.11 294 LEU A CA 1
ATOM 2236 C C . LEU A 1 294 ? 14.400 35.217 5.749 1.00 32.39 294 LEU A C 1
ATOM 2237 O O . LEU A 1 294 ? 13.208 34.943 5.954 1.00 31.62 294 LEU A O 1
ATOM 2242 N N . ASN A 1 295 ? 14.816 36.266 5.030 1.00 29.67 295 ASN A N 1
ATOM 2243 C CA . ASN A 1 295 ? 13.915 37.136 4.252 1.00 31.13 295 ASN A CA 1
ATOM 2244 C C . ASN A 1 295 ? 12.827 37.780 5.103 1.00 32.12 295 ASN A C 1
ATOM 2245 O O . ASN A 1 295 ? 11.663 37.781 4.737 1.00 32.84 295 ASN A O 1
ATOM 2250 N N . ALA A 1 296 ? 13.225 38.329 6.235 1.00 31.54 296 ALA A N 1
ATOM 2251 C CA . ALA A 1 296 ? 12.287 38.949 7.166 1.00 33.06 296 ALA A CA 1
ATOM 2252 C C . ALA A 1 296 ? 11.684 40.255 6.618 1.00 33.84 296 ALA A C 1
ATOM 2253 O O . ALA A 1 296 ? 10.713 40.773 7.172 1.00 35.04 296 ALA A O 1
ATOM 2255 N N . CYS A 1 297 ? 12.275 40.807 5.563 1.00 32.55 297 CYS A N 1
ATOM 2256 C CA . CYS A 1 297 ? 11.744 42.018 4.949 1.00 32.16 297 CYS A CA 1
ATOM 2257 C C . CYS A 1 297 ? 12.151 42.111 3.498 1.00 31.27 297 CYS A C 1
ATOM 2258 O O . CYS A 1 297 ? 12.893 41.256 2.991 1.00 30.89 297 CYS A O 1
ATOM 2261 N N . GLN A 1 298 ? 11.629 43.131 2.830 1.00 30.75 298 GLN A N 1
ATOM 2262 C CA . GLN A 1 298 ? 12.050 43.509 1.495 1.00 31.23 298 GLN A CA 1
ATOM 2263 C C . GLN A 1 298 ? 11.849 44.999 1.396 1.00 33.37 298 GLN A C 1
ATOM 2264 O O . GLN A 1 298 ? 10.717 45.484 1.266 1.00 34.19 298 GLN A O 1
ATOM 2270 N N . LYS A 1 299 ? 12.940 45.743 1.481 1.00 33.29 299 LYS A N 1
ATOM 2271 C CA . LYS A 1 299 ? 12.826 47.190 1.499 1.00 33.56 299 LYS A CA 1
ATOM 2272 C C . LYS A 1 299 ? 14.071 47.885 0.980 1.00 33.87 299 LYS A C 1
ATOM 2273 O O . LYS A 1 299 ? 15.163 47.296 0.953 1.00 33.22 299 LYS A O 1
ATOM 2279 N N . ASP A 1 300 ? 13.888 49.127 0.550 1.00 31.37 300 ASP A N 1
ATOM 2280 C CA . ASP A 1 300 ? 15.003 49.961 0.195 1.00 30.61 300 ASP A CA 1
ATOM 2281 C C . ASP A 1 300 ? 15.172 51.033 1.251 1.00 29.81 300 ASP A C 1
ATOM 2282 O O . ASP A 1 300 ? 14.187 51.495 1.886 1.00 29.21 300 ASP A O 1
ATOM 2287 N N . ILE A 1 301 ? 16.429 51.379 1.517 1.00 26.48 301 ILE A N 1
ATOM 2288 C CA . ILE A 1 301 ? 16.737 52.445 2.447 1.00 24.40 301 ILE A CA 1
ATOM 2289 C C . ILE A 1 301 ? 17.731 53.395 1.831 1.00 24.59 301 ILE A C 1
ATOM 2290 O O . ILE A 1 301 ? 18.369 53.093 0.801 1.00 24.29 301 ILE A O 1
ATOM 2295 N N . ASN A 1 302 ? 17.873 54.543 2.464 1.00 23.79 302 ASN A N 1
ATOM 2296 C CA . ASN A 1 302 ? 19.058 55.359 2.285 1.00 24.80 302 ASN A CA 1
ATOM 2297 C C . ASN A 1 302 ? 19.921 55.053 3.504 1.00 24.39 302 ASN A C 1
ATOM 2298 O O . ASN A 1 302 ? 19.473 55.184 4.661 1.00 23.05 302 ASN A O 1
ATOM 2303 N N . ILE A 1 303 ? 21.170 54.666 3.247 1.00 22.64 303 ILE A N 1
ATOM 2304 C CA . ILE A 1 303 ? 22.038 54.171 4.345 1.00 20.30 303 ILE A CA 1
ATOM 2305 C C . ILE A 1 303 ? 22.298 55.190 5.439 1.00 20.95 303 ILE A C 1
ATOM 2306 O O . ILE A 1 303 ? 22.536 56.367 5.167 1.00 21.27 303 ILE A O 1
ATOM 2311 N N . SER A 1 304 ? 22.250 54.717 6.677 1.00 20.69 304 SER A N 1
ATOM 2312 C CA . SER A 1 304 ? 22.872 55.425 7.793 1.00 22.13 304 SER A CA 1
ATOM 2313 C C . SER A 1 304 ? 23.550 54.378 8.678 1.00 22.57 304 SER A C 1
ATOM 2314 O O . SER A 1 304 ? 23.165 53.203 8.672 1.00 22.85 304 SER A O 1
ATOM 2317 N N . GLN A 1 305 ? 24.564 54.805 9.432 1.00 21.09 305 GLN A N 1
ATOM 2318 C CA . GLN A 1 305 ? 25.356 53.871 10.207 1.00 20.31 305 GLN A CA 1
ATOM 2319 C C . GLN A 1 305 ? 24.505 53.241 11.297 1.00 21.69 305 GLN A C 1
ATOM 2320 O O . GLN A 1 305 ? 23.702 53.929 11.942 1.00 19.93 305 GLN A O 1
ATOM 2326 N N . LYS A 1 306 ? 24.678 51.933 11.510 1.00 18.98 306 LYS A N 1
ATOM 2327 C CA . LYS A 1 306 ? 24.149 51.321 12.728 1.00 20.26 306 LYS A CA 1
ATOM 2328 C C . LYS A 1 306 ? 25.085 50.238 13.232 1.00 21.26 306 LYS A C 1
ATOM 2329 O O . LYS A 1 306 ? 25.787 49.592 12.445 1.00 20.53 306 LYS A O 1
ATOM 2335 N N . ASN A 1 307 ? 25.047 50.003 14.534 1.00 19.79 307 ASN A N 1
ATOM 2336 C CA . ASN A 1 307 ? 25.761 48.881 15.116 1.00 21.97 307 ASN A CA 1
ATOM 2337 C C . ASN A 1 307 ? 24.848 47.663 15.003 1.00 22.93 307 ASN A C 1
ATOM 2338 O O . ASN A 1 307 ? 23.645 47.825 14.788 1.00 22.57 307 ASN A O 1
ATOM 2343 N N . ILE A 1 308 ? 25.416 46.458 15.110 1.00 22.29 308 ILE A N 1
ATOM 2344 C CA . ILE A 1 308 ? 24.632 45.227 15.136 1.00 22.58 308 ILE A CA 1
ATOM 2345 C C . ILE A 1 308 ? 25.113 44.445 16.331 1.00 23.58 308 ILE A C 1
ATOM 2346 O O . ILE A 1 308 ? 26.308 44.144 16.448 1.00 23.06 308 ILE A O 1
ATOM 2351 N N . THR A 1 309 ? 24.194 44.082 17.221 1.00 24.20 309 THR A N 1
ATOM 2352 C CA . THR A 1 309 ? 24.567 43.358 18.414 1.00 25.75 309 THR A CA 1
ATOM 2353 C C . THR A 1 309 ? 24.813 41.892 18.091 1.00 23.65 309 THR A C 1
ATOM 2354 O O . THR A 1 309 ? 23.970 41.245 17.517 1.00 21.34 309 THR A O 1
ATOM 2358 N N . LEU A 1 310 ? 25.974 41.382 18.471 1.00 23.98 310 LEU A N 1
ATOM 2359 C CA . LEU A 1 310 ? 26.257 39.945 18.307 1.00 24.68 310 LEU A CA 1
ATOM 2360 C C . LEU A 1 310 ? 25.345 39.164 19.257 1.00 26.33 310 LEU A C 1
ATOM 2361 O O . LEU A 1 310 ? 25.105 39.620 20.383 1.00 25.08 310 LEU A O 1
ATOM 2366 N N . HIS A 1 311 ? 24.837 38.014 18.810 1.00 25.80 311 HIS A N 1
ATOM 2367 C CA . HIS A 1 311 ? 24.122 37.077 19.679 1.00 27.06 311 HIS A CA 1
ATOM 2368 C C . HIS A 1 311 ? 24.983 36.856 20.927 1.00 27.59 311 HIS A C 1
ATOM 2369 O O . HIS A 1 311 ? 26.200 36.740 20.797 1.00 26.84 311 HIS A O 1
ATOM 2376 N N . PRO A 1 312 ? 24.389 36.836 22.132 1.00 28.87 312 PRO A N 1
ATOM 2377 C CA . PRO A 1 312 ? 25.164 36.675 23.372 1.00 29.09 312 PRO A CA 1
ATOM 2378 C C . PRO A 1 312 ? 26.184 35.505 23.347 1.00 28.41 312 PRO A C 1
ATOM 2379 O O . PRO A 1 312 ? 27.289 35.625 23.861 1.00 30.09 312 PRO A O 1
ATOM 2383 N N . LYS A 1 313 ? 25.789 34.392 22.754 1.00 29.33 313 LYS A N 1
ATOM 2384 C CA . LYS A 1 313 ? 26.640 33.200 22.683 1.00 29.95 313 LYS A CA 1
ATOM 2385 C C . LYS A 1 313 ? 27.849 33.398 21.765 1.00 28.83 313 LYS A C 1
ATOM 2386 O O . LYS A 1 313 ? 28.924 32.872 22.033 1.00 29.19 313 LYS A O 1
ATOM 2392 N N . ILE A 1 314 ? 27.674 34.187 20.703 1.00 27.35 314 ILE A N 1
ATOM 2393 C CA . ILE A 1 314 ? 28.785 34.504 19.810 1.00 25.95 314 ILE A CA 1
ATOM 2394 C C . ILE A 1 314 ? 29.785 35.424 20.460 1.00 26.05 314 ILE A C 1
ATOM 2395 O O . ILE A 1 314 ? 30.963 35.128 20.424 1.00 24.32 314 ILE A O 1
ATOM 2400 N N . SER A 1 315 ? 29.362 36.556 21.052 1.00 26.21 315 SER A N 1
ATOM 2401 C CA . SER A 1 315 ? 30.384 37.395 21.714 1.00 27.76 315 SER A CA 1
ATOM 2402 C C . SER A 1 315 ? 31.100 36.643 22.837 1.00 27.86 315 SER A C 1
ATOM 2403 O O . SER A 1 315 ? 32.285 36.847 23.033 1.00 29.41 315 SER A O 1
ATOM 2406 N N . LYS A 1 316 ? 30.391 35.796 23.570 1.00 29.23 316 LYS A N 1
ATOM 2407 C CA . LYS A 1 316 ? 31.047 35.068 24.673 1.00 30.15 316 LYS A CA 1
ATOM 2408 C C . LYS A 1 316 ? 32.056 34.024 24.121 1.00 29.60 316 LYS A C 1
ATOM 2409 O O . LYS A 1 316 ? 33.152 33.848 24.666 1.00 30.00 316 LYS A O 1
ATOM 2415 N N . LEU A 1 317 ? 31.664 33.361 23.043 1.00 29.07 317 LEU A N 1
ATOM 2416 C CA . LEU A 1 317 ? 32.528 32.388 22.357 1.00 29.93 317 LEU A CA 1
ATOM 2417 C C . LEU A 1 317 ? 33.864 33.008 21.910 1.00 29.14 317 LEU A C 1
ATOM 2418 O O . LEU A 1 317 ? 34.973 32.489 22.228 1.00 28.66 317 LEU A O 1
ATOM 2423 N N . ILE A 1 318 ? 33.783 34.147 21.213 1.00 27.74 318 ILE A N 1
ATOM 2424 C CA . ILE A 1 318 ? 34.996 34.821 20.732 1.00 27.50 318 ILE A CA 1
ATOM 2425 C C . ILE A 1 318 ? 35.905 35.166 21.914 1.00 29.10 318 ILE A C 1
ATOM 2426 O O . ILE A 1 318 ? 37.119 34.975 21.864 1.00 26.00 318 ILE A O 1
ATOM 2431 N N . GLU A 1 319 ? 35.288 35.682 22.976 1.00 30.46 319 GLU A N 1
ATOM 2432 C CA . GLU A 1 319 ? 36.026 36.032 24.183 1.00 32.91 319 GLU A CA 1
ATOM 2433 C C . GLU A 1 319 ? 36.653 34.799 24.851 1.00 32.32 319 GLU A C 1
ATOM 2434 O O . GLU A 1 319 ? 37.838 34.816 25.178 1.00 32.91 319 GLU A O 1
ATOM 2440 N N . ASP A 1 320 ? 35.854 33.755 25.059 1.00 32.29 320 ASP A N 1
ATOM 2441 C CA . ASP A 1 320 ? 36.348 32.528 25.702 1.00 32.37 320 ASP A CA 1
ATOM 2442 C C . ASP A 1 320 ? 37.538 31.934 24.900 1.00 33.34 320 ASP A C 1
ATOM 2443 O O . ASP A 1 320 ? 38.573 31.542 25.478 1.00 33.62 320 ASP A O 1
ATOM 2448 N N . LEU A 1 321 ? 37.401 31.892 23.573 1.00 32.46 321 LEU A N 1
ATOM 2449 C CA . LEU A 1 321 ? 38.427 31.273 22.738 1.00 33.51 321 LEU A CA 1
ATOM 2450 C C . LEU A 1 321 ? 39.691 32.106 22.688 1.00 34.92 321 LEU A C 1
ATOM 2451 O O . LEU A 1 321 ? 40.800 31.549 22.687 1.00 34.09 321 LEU A O 1
ATOM 2456 N N . LYS A 1 322 ? 39.524 33.431 22.633 1.00 35.39 322 LYS A N 1
ATOM 2457 C CA . LYS A 1 322 ? 40.632 34.380 22.687 1.00 38.87 322 LYS A CA 1
ATOM 2458 C C . LYS A 1 322 ? 41.466 34.180 23.972 1.00 39.91 322 LYS A C 1
ATOM 2459 O O . LYS A 1 322 ? 42.678 34.388 23.980 1.00 38.27 322 LYS A O 1
ATOM 2465 N N . ASN A 1 323 ? 40.799 33.777 25.048 1.00 40.66 323 ASN A N 1
ATOM 2466 C CA . ASN A 1 323 ? 41.491 33.556 26.310 1.00 43.39 323 ASN A CA 1
ATOM 2467 C C . ASN A 1 323 ? 42.279 32.245 26.283 1.00 43.68 323 ASN A C 1
ATOM 2468 O O . ASN A 1 323 ? 43.235 32.069 27.039 1.00 45.36 323 ASN A O 1
ATOM 2473 N N . LYS A 1 324 ? 41.900 31.346 25.381 1.00 43.12 324 LYS A N 1
ATOM 2474 C CA . LYS A 1 324 ? 42.654 30.122 25.172 1.00 42.83 324 LYS A CA 1
ATOM 2475 C C . LYS A 1 324 ? 43.562 30.209 23.937 1.00 41.83 324 LYS A C 1
ATOM 2476 O O . LYS A 1 324 ? 43.965 29.175 23.383 1.00 42.84 324 LYS A O 1
ATOM 2478 N N . GLN A 1 325 ? 43.876 31.436 23.522 1.00 39.91 325 GLN A N 1
ATOM 2479 C CA . GLN A 1 325 ? 44.771 31.710 22.385 1.00 38.53 325 GLN A CA 1
ATOM 2480 C C . GLN A 1 325 ? 44.244 31.212 21.044 1.00 37.80 325 GLN A C 1
ATOM 2481 O O . GLN A 1 325 ? 45.033 30.947 20.119 1.00 37.53 325 GLN A O 1
ATOM 2483 N N . ILE A 1 326 ? 42.915 31.093 20.936 1.00 34.83 326 ILE A N 1
ATOM 2484 C CA . ILE A 1 326 ? 42.267 30.713 19.664 1.00 32.27 326 ILE A CA 1
ATOM 2485 C C . ILE A 1 326 ? 41.482 31.889 19.058 1.00 30.87 326 ILE A C 1
ATOM 2486 O O . ILE A 1 326 ? 40.552 32.398 19.679 1.00 29.11 326 ILE A O 1
ATOM 2491 N N . GLU A 1 327 ? 41.869 32.283 17.848 1.00 29.91 327 GLU A N 1
ATOM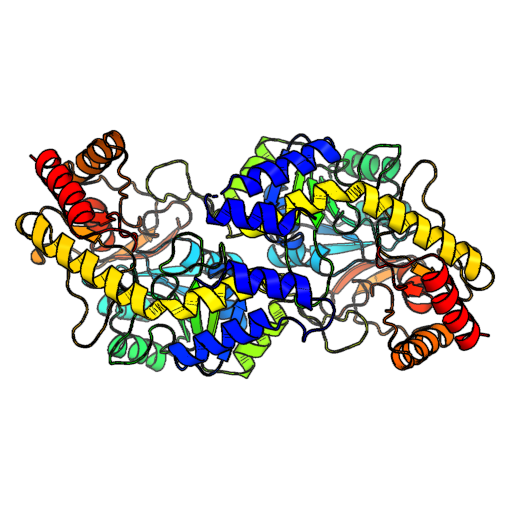 2492 C CA . GLU A 1 327 ? 41.265 33.426 17.160 1.00 30.05 327 GLU A CA 1
ATOM 2493 C C . GLU A 1 327 ? 40.005 33.041 16.388 1.00 29.15 327 GLU A C 1
ATOM 2494 O O . GLU A 1 327 ? 40.046 32.166 15.518 1.00 28.89 327 GLU A O 1
ATOM 2496 N N . THR A 1 328 ? 38.872 33.664 16.714 1.00 28.71 328 THR A N 1
ATOM 2497 C CA . THR A 1 328 ? 37.672 33.559 15.859 1.00 26.48 328 THR A CA 1
ATOM 2498 C C . THR A 1 328 ? 37.188 34.997 15.603 1.00 26.36 328 THR A C 1
ATOM 2499 O O . THR A 1 328 ? 37.644 35.929 16.266 1.00 25.75 328 THR A O 1
ATOM 2503 N N . ARG A 1 329 ? 36.285 35.170 14.642 1.00 23.32 329 ARG A N 1
ATOM 2504 C CA . ARG A 1 329 ? 35.905 36.518 14.243 1.00 22.33 329 ARG A CA 1
ATOM 2505 C C . ARG A 1 329 ? 34.430 36.556 13.884 1.00 21.50 329 ARG A C 1
ATOM 2506 O O . ARG A 1 329 ? 33.871 35.565 13.397 1.00 21.73 329 ARG A O 1
ATOM 2508 N N . PRO A 1 330 ? 33.786 37.716 14.077 1.00 20.54 330 PRO A N 1
ATOM 2509 C CA . PRO A 1 330 ? 32.454 37.911 13.500 1.00 19.56 330 PRO A CA 1
ATOM 2510 C C . PRO A 1 330 ? 32.555 37.864 11.956 1.00 18.83 330 PRO A C 1
ATOM 2511 O O . PRO A 1 330 ? 33.640 37.988 11.391 1.00 19.41 330 PRO A O 1
ATOM 2515 N N . LEU A 1 331 ? 31.420 37.670 11.304 1.00 17.66 331 LEU A N 1
ATOM 2516 C CA . LEU A 1 331 ? 31.332 37.745 9.862 1.00 18.21 331 LEU A CA 1
ATOM 2517 C C . LEU A 1 331 ? 31.426 39.219 9.443 1.00 18.96 331 LEU A C 1
ATOM 2518 O O . LEU A 1 331 ? 31.404 40.113 10.291 1.00 18.07 331 LEU A O 1
ATOM 2523 N N . TRP A 1 332 ? 31.576 39.449 8.147 1.00 17.19 332 TRP A N 1
ATOM 2524 C CA . TRP A 1 332 ? 31.626 40.803 7.597 1.00 18.82 332 TRP A CA 1
ATOM 2525 C C . TRP A 1 332 ? 30.396 41.615 8.068 1.00 18.25 332 TRP A C 1
ATOM 2526 O O . TRP A 1 332 ? 29.289 41.087 8.127 1.00 16.68 332 TRP A O 1
ATOM 2537 N N . LYS A 1 333 ? 30.636 42.885 8.371 1.00 16.53 333 LYS A N 1
ATOM 2538 C CA . LYS A 1 333 ? 29.555 43.802 8.746 1.00 16.55 333 LYS A CA 1
ATOM 2539 C C . LYS A 1 333 ? 29.104 44.528 7.499 1.00 15.76 333 LYS A C 1
ATOM 2540 O O . LYS A 1 333 ? 29.876 45.258 6.888 1.00 15.33 333 LYS A O 1
ATOM 2546 N N . ALA A 1 334 ? 27.839 44.306 7.131 1.00 15.49 334 ALA A N 1
ATOM 2547 C CA . ALA A 1 334 ? 27.269 44.797 5.873 1.00 16.11 334 ALA A CA 1
ATOM 2548 C C . ALA A 1 334 ? 27.485 46.270 5.573 1.00 16.42 334 ALA A C 1
ATOM 2549 O O . ALA A 1 334 ? 27.380 47.129 6.474 1.00 17.03 334 ALA A O 1
ATOM 2551 N N . MET A 1 335 ? 27.792 46.562 4.306 1.00 14.42 335 MET A N 1
ATOM 2552 C CA . MET A 1 335 ? 28.081 47.908 3.857 1.00 14.67 335 MET A CA 1
ATOM 2553 C C . MET A 1 335 ? 26.898 48.841 4.131 1.00 16.28 335 MET A C 1
ATOM 2554 O O . MET A 1 335 ? 27.105 50.017 4.384 1.00 16.50 335 MET A O 1
ATOM 2559 N N . HIS A 1 336 ? 25.669 48.323 4.063 1.00 17.49 336 HIS A N 1
ATOM 2560 C CA . HIS A 1 336 ? 24.485 49.182 4.339 1.00 17.16 336 HIS A CA 1
ATOM 2561 C C . HIS A 1 336 ? 24.321 49.619 5.802 1.00 19.26 336 HIS A C 1
ATOM 2562 O O . HIS A 1 336 ? 23.373 50.357 6.151 1.00 17.78 336 HIS A O 1
ATOM 2569 N N . THR A 1 337 ? 25.218 49.164 6.666 1.00 17.65 337 THR A N 1
ATOM 2570 C CA . THR A 1 337 ? 25.282 49.666 8.048 1.00 17.51 337 THR A CA 1
ATOM 2571 C C . THR A 1 337 ? 26.487 50.550 8.331 1.00 16.43 337 THR A C 1
ATOM 2572 O O . THR A 1 337 ? 26.699 50.916 9.477 1.00 17.17 337 THR A O 1
ATOM 2576 N N . GLN A 1 338 ? 27.271 50.903 7.301 1.00 16.36 338 GLN A N 1
ATOM 2577 C CA . GLN A 1 338 ? 28.522 51.636 7.520 1.00 15.82 338 GLN A CA 1
ATOM 2578 C C . GLN A 1 338 ? 28.386 53.134 7.260 1.00 15.85 338 GLN A C 1
ATOM 2579 O O . GLN A 1 338 ? 27.862 53.535 6.225 1.00 15.92 338 GLN A O 1
ATOM 2585 N N . GLU A 1 339 ? 28.946 53.944 8.153 1.00 17.45 339 GLU A N 1
ATOM 2586 C CA . GLU A 1 339 ? 28.957 55.413 8.001 1.00 17.86 339 GLU A CA 1
ATOM 2587 C C . GLU A 1 339 ? 29.526 55.898 6.674 1.00 18.39 339 GLU A C 1
ATOM 2588 O O . GLU A 1 339 ? 29.034 56.867 6.094 1.00 19.29 339 GLU A O 1
ATOM 2594 N N . VAL A 1 340 ? 30.574 55.225 6.173 1.00 17.67 340 VAL A N 1
ATOM 2595 C CA . VAL A 1 340 ? 31.201 55.633 4.921 1.00 16.49 340 VAL A CA 1
ATOM 2596 C C . VAL A 1 340 ? 30.158 55.752 3.791 1.00 18.62 340 VAL A C 1
ATOM 2597 O O . VAL A 1 340 ? 30.297 56.602 2.904 1.00 17.36 340 VAL A O 1
ATOM 2601 N N . PHE A 1 341 ? 29.128 54.903 3.836 1.00 17.75 341 PHE A N 1
ATOM 2602 C CA . PHE A 1 341 ? 28.170 54.840 2.718 1.00 18.69 341 PHE A CA 1
ATOM 2603 C C . PHE A 1 341 ? 26.852 55.538 3.033 1.00 18.54 341 PHE A C 1
ATOM 2604 O O . PHE A 1 341 ? 25.843 55.343 2.341 1.00 18.92 341 PHE A O 1
ATOM 2612 N N . LYS A 1 342 ? 26.885 56.367 4.068 1.00 19.81 342 LYS A N 1
ATOM 2613 C CA . LYS A 1 342 ? 25.767 57.228 4.404 1.00 21.01 342 LYS A CA 1
ATOM 2614 C C . LYS A 1 342 ? 25.150 57.888 3.172 1.00 20.73 342 LYS A C 1
ATOM 2615 O O . LYS A 1 342 ? 25.858 58.504 2.368 1.00 21.40 342 LYS A O 1
ATOM 2621 N N . GLY A 1 343 ? 23.830 57.769 3.036 1.00 22.78 343 GLY A N 1
ATOM 2622 C CA . GLY A 1 343 ? 23.130 58.381 1.910 1.00 22.81 343 GLY A CA 1
ATOM 2623 C C . GLY A 1 343 ? 22.978 57.462 0.706 1.00 24.24 343 GLY A C 1
ATOM 2624 O O . GLY A 1 343 ? 22.130 57.707 -0.172 1.00 24.03 343 GLY A O 1
ATOM 2625 N N . ALA A 1 344 ? 23.789 56.406 0.622 1.00 21.11 344 ALA A N 1
ATOM 2626 C CA . ALA A 1 344 ? 23.688 55.524 -0.550 1.00 21.79 344 ALA A CA 1
ATOM 2627 C C . ALA A 1 344 ? 22.480 54.614 -0.480 1.00 20.48 344 ALA A C 1
ATOM 2628 O O . ALA A 1 344 ? 21.994 54.304 0.581 1.00 20.43 344 ALA A O 1
ATOM 2630 N N . LYS A 1 345 ? 21.973 54.196 -1.629 1.00 22.93 345 LYS A N 1
ATOM 2631 C CA . LYS A 1 345 ? 20.802 53.321 -1.641 1.00 23.48 345 LYS A CA 1
ATOM 2632 C C . LYS A 1 345 ? 21.179 51.858 -1.329 1.00 23.91 345 LYS A C 1
ATOM 2633 O O . LYS A 1 345 ? 22.205 51.369 -1.796 1.00 23.82 345 LYS A O 1
ATOM 2639 N N . ALA A 1 346 ? 20.326 51.152 -0.590 1.00 22.47 346 ALA A N 1
ATOM 2640 C CA . ALA A 1 346 ? 20.489 49.729 -0.365 1.00 22.26 346 ALA A CA 1
ATOM 2641 C C . ALA A 1 346 ? 19.147 49.019 -0.373 1.00 24.20 346 ALA A C 1
ATOM 2642 O O . ALA A 1 346 ? 18.132 49.594 0.036 1.00 23.87 346 ALA A O 1
ATOM 2644 N N . TYR A 1 347 ? 19.152 47.769 -0.837 1.00 22.20 347 TYR A N 1
ATOM 2645 C CA . TYR A 1 347 ? 17.945 46.951 -0.834 1.00 23.93 347 TYR A CA 1
ATOM 2646 C C . TYR A 1 347 ? 18.155 45.827 0.161 1.00 24.53 347 TYR A C 1
ATOM 2647 O O . TYR A 1 347 ? 19.156 45.098 0.055 1.00 23.06 347 TYR A O 1
ATOM 2656 N N . LEU A 1 348 ? 17.265 45.730 1.146 1.00 22.48 348 LEU A N 1
ATOM 2657 C CA . LEU A 1 348 ? 17.448 44.833 2.287 1.00 22.40 348 LEU A CA 1
ATOM 2658 C C . LEU A 1 348 ? 16.437 43.738 2.351 1.00 23.43 348 LEU A C 1
ATOM 2659 O O . LEU A 1 348 ? 15.277 43.955 1.977 1.00 23.59 348 LEU A O 1
ATOM 2664 N N . ASN A 1 349 ? 16.843 42.577 2.888 1.00 22.48 349 ASN A N 1
ATOM 2665 C CA . ASN A 1 349 ? 15.892 41.526 3.237 1.00 22.62 349 ASN A CA 1
ATOM 2666 C C . ASN A 1 349 ? 16.096 41.026 4.683 1.00 22.71 349 ASN A C 1
ATOM 2667 O O . ASN A 1 349 ? 15.380 40.147 5.150 1.00 24.05 349 ASN A O 1
ATOM 2672 N N . GLY A 1 350 ? 17.073 41.606 5.385 1.00 21.82 350 GLY A N 1
ATOM 2673 C CA . GLY A 1 350 ? 17.370 41.237 6.747 1.00 20.93 350 GLY A CA 1
ATOM 2674 C C . GLY A 1 350 ? 18.488 40.210 6.908 1.00 20.52 350 GLY A C 1
ATOM 2675 O O . GLY A 1 350 ? 18.990 40.018 7.997 1.00 22.15 350 GLY A O 1
ATOM 2676 N N . ASN A 1 351 ? 18.889 39.579 5.819 1.00 19.25 351 ASN A N 1
ATOM 2677 C CA . ASN A 1 351 ? 19.762 38.409 5.943 1.00 20.08 351 ASN A CA 1
ATOM 2678 C C . ASN A 1 351 ? 21.209 38.700 6.353 1.00 18.26 351 ASN A C 1
ATOM 2679 O O . ASN A 1 351 ? 21.720 37.992 7.190 1.00 19.24 351 ASN A O 1
ATOM 2684 N N . SER A 1 352 ? 21.853 39.715 5.786 1.00 18.94 352 SER A N 1
ATOM 2685 C CA . SER A 1 352 ? 23.268 39.987 6.171 1.00 19.57 352 SER A CA 1
ATOM 2686 C C . SER A 1 352 ? 23.396 40.458 7.608 1.00 19.93 352 SER A C 1
ATOM 2687 O O . SER A 1 352 ? 24.346 40.083 8.282 1.00 17.67 352 SER A O 1
ATOM 2690 N N . GLU A 1 353 ? 22.408 41.222 8.112 1.00 20.00 353 GLU A N 1
ATOM 2691 C CA . GLU A 1 353 ? 22.419 41.602 9.529 1.00 19.11 353 GLU A CA 1
ATOM 2692 C C . GLU A 1 353 ? 22.220 40.394 10.438 1.00 19.52 353 GLU A C 1
ATOM 2693 O O . GLU A 1 353 ? 22.871 40.281 11.471 1.00 18.80 353 GLU A O 1
ATOM 2699 N N . LEU A 1 354 ? 21.335 39.497 10.030 1.00 20.17 354 LEU A N 1
ATOM 2700 C CA . LEU A 1 354 ? 21.052 38.276 10.795 1.00 21.86 354 LEU A CA 1
ATOM 2701 C C . LEU A 1 354 ? 22.305 37.390 10.874 1.00 20.71 354 LEU A C 1
ATOM 2702 O O . LEU A 1 354 ? 22.645 36.850 11.949 1.00 20.65 354 LEU A O 1
ATOM 2707 N N . PHE A 1 355 ? 22.983 37.249 9.733 1.00 20.47 355 PHE A N 1
ATOM 2708 C CA . PHE A 1 355 ? 24.212 36.429 9.668 1.00 19.27 355 PHE A CA 1
ATOM 2709 C C . PHE A 1 355 ? 25.316 37.040 10.529 1.00 19.75 355 PHE A C 1
ATOM 2710 O O . PHE A 1 355 ? 26.078 36.315 11.214 1.00 19.78 355 PHE A O 1
ATOM 2718 N N . PHE A 1 356 ? 25.451 38.372 10.498 1.00 19.60 356 PHE A N 1
ATOM 2719 C CA . PHE A 1 356 ? 26.360 39.004 11.450 1.00 18.87 356 PHE A CA 1
ATOM 2720 C C . PHE A 1 356 ? 25.974 38.691 12.894 1.00 19.77 356 PHE A C 1
ATOM 2721 O O . PHE A 1 356 ? 26.839 38.416 13.714 1.00 18.43 356 PHE A O 1
ATOM 2729 N N . GLN A 1 357 ? 24.697 38.821 13.231 1.00 20.82 357 GLN A N 1
ATOM 2730 C CA . GLN A 1 357 ? 24.261 38.586 14.615 1.00 22.55 357 GLN A CA 1
ATOM 2731 C C . GLN A 1 357 ? 24.638 37.183 15.107 1.00 21.31 357 GLN A C 1
ATOM 2732 O O . GLN A 1 357 ? 25.139 37.027 16.219 1.00 22.48 357 GLN A O 1
ATOM 2738 N N . LYS A 1 358 ? 24.419 36.176 14.267 1.00 21.39 358 LYS A N 1
ATOM 2739 C CA . LYS A 1 358 ? 24.539 34.790 14.714 1.00 21.64 358 LYS A CA 1
ATOM 2740 C C . LYS A 1 358 ? 25.768 34.031 14.182 1.00 22.18 358 LYS A C 1
ATOM 2741 O O . LYS A 1 358 ? 25.952 32.846 14.507 1.00 21.89 358 LYS A O 1
ATOM 2747 N N . GLY A 1 359 ? 26.593 34.708 13.379 1.00 22.25 359 GLY A N 1
ATOM 2748 C CA . GLY A 1 359 ? 27.671 34.028 12.656 1.00 20.44 359 GLY A CA 1
ATOM 2749 C C . GLY A 1 359 ? 28.998 34.037 13.375 1.00 21.60 359 GLY A C 1
ATOM 2750 O O . GLY A 1 359 ? 29.328 34.956 14.157 1.00 20.50 359 GLY A O 1
ATOM 2751 N N . ILE A 1 360 ? 29.824 33.037 13.033 1.00 21.08 360 ILE A N 1
ATOM 2752 C CA . ILE A 1 360 ? 31.196 33.000 13.515 1.00 21.46 360 ILE A CA 1
ATOM 2753 C C . ILE A 1 360 ? 32.081 32.465 12.404 1.00 20.81 360 ILE A C 1
ATOM 2754 O O . ILE A 1 360 ? 31.667 31.582 11.659 1.00 20.57 360 ILE A O 1
ATOM 2759 N N . CYS A 1 361 ? 33.259 33.059 12.295 1.00 21.37 361 CYS A N 1
ATOM 2760 C CA . CYS A 1 361 ? 34.282 32.648 11.352 1.00 23.51 361 CYS A CA 1
ATOM 2761 C C . CYS A 1 361 ? 35.265 31.850 12.217 1.00 23.60 361 CYS A C 1
ATOM 2762 O O . CYS A 1 361 ? 35.798 32.380 13.200 1.00 22.91 361 CYS A O 1
ATOM 2765 N N . LEU A 1 362 ? 35.507 30.606 11.819 1.00 22.43 362 LEU A N 1
ATOM 2766 C CA . LEU A 1 362 ? 36.280 29.632 12.603 1.00 23.48 362 LEU A CA 1
ATOM 2767 C C . LEU A 1 362 ? 37.712 29.441 12.074 1.00 23.19 362 LEU A C 1
ATOM 2768 O O . LEU A 1 362 ? 37.968 29.635 10.887 1.00 22.64 362 LEU A O 1
ATOM 2773 N N . PRO A 1 363 ? 38.648 29.013 12.925 1.00 23.74 363 PRO A N 1
ATOM 2774 C CA . PRO A 1 363 ? 40.023 28.803 12.435 1.00 23.18 363 PRO A CA 1
ATOM 2775 C C . PRO A 1 363 ? 39.984 27.757 11.315 1.00 22.46 363 PRO A C 1
ATOM 2776 O O . PRO A 1 363 ? 39.359 26.704 11.489 1.00 23.32 363 PRO A O 1
ATOM 2780 N N . SER A 1 364 ? 40.612 28.059 10.190 1.00 22.23 364 SER A N 1
ATOM 2781 C CA . SER A 1 364 ? 40.490 27.196 9.010 1.00 22.42 364 SER A CA 1
ATOM 2782 C C . SER A 1 364 ? 41.840 26.937 8.316 1.00 21.85 364 SER A C 1
ATOM 2783 O O . SER A 1 364 ? 41.861 26.714 7.107 1.00 22.16 364 SER A O 1
ATOM 2786 N N . GLY A 1 365 ? 42.941 26.994 9.059 1.00 22.27 365 GLY A N 1
ATOM 2787 C CA . GLY A 1 365 ? 44.274 26.898 8.459 1.00 23.02 365 GLY A CA 1
ATOM 2788 C C . GLY A 1 365 ? 44.473 25.455 8.008 1.00 23.94 365 GLY A C 1
ATOM 2789 O O . GLY A 1 365 ? 44.070 24.534 8.715 1.00 23.99 365 GLY A O 1
ATOM 2790 N N . THR A 1 366 ? 45.034 25.244 6.829 1.00 24.73 366 THR A N 1
ATOM 2791 C CA . THR A 1 366 ? 45.090 23.872 6.271 1.00 27.47 366 THR A CA 1
ATOM 2792 C C . THR A 1 366 ? 46.109 22.970 6.959 1.00 27.82 366 THR A C 1
ATOM 2793 O O . THR A 1 366 ? 46.119 21.756 6.724 1.00 28.81 366 THR A O 1
ATOM 2797 N N . ALA A 1 367 ? 46.966 23.544 7.789 1.00 27.61 367 ALA A N 1
ATOM 2798 C CA . ALA A 1 367 ? 47.882 22.739 8.594 1.00 28.93 367 ALA A CA 1
ATOM 2799 C C . ALA A 1 367 ? 47.186 22.049 9.762 1.00 29.37 367 ALA A C 1
ATOM 2800 O O . ALA A 1 367 ? 47.772 21.175 10.386 1.00 29.81 367 ALA A O 1
ATOM 2802 N N . MET A 1 368 ? 45.937 22.416 10.060 1.00 27.38 368 MET A N 1
ATOM 2803 C CA . MET A 1 368 ? 45.202 21.759 11.139 1.00 29.03 368 MET A CA 1
ATOM 2804 C C . MET A 1 368 ? 44.896 20.286 10.903 1.00 28.40 368 MET A C 1
ATOM 2805 O O . MET A 1 368 ? 44.484 19.901 9.810 1.00 30.47 368 MET A O 1
ATOM 2810 N N . SER A 1 369 ? 45.025 19.494 11.951 1.00 28.37 369 SER A N 1
ATOM 2811 C CA . SER A 1 369 ? 44.545 18.111 11.935 1.00 29.03 369 SER A CA 1
ATOM 2812 C C . SER A 1 369 ? 43.091 18.036 12.402 1.00 29.04 369 SER A C 1
ATOM 2813 O O . SER A 1 369 ? 42.563 19.002 12.970 1.00 28.17 369 SER A O 1
ATOM 2816 N N . LYS A 1 370 ? 42.452 16.885 12.183 1.00 27.41 370 LYS A N 1
ATOM 2817 C CA . LYS A 1 370 ? 41.126 16.607 12.764 1.00 27.20 370 LYS A CA 1
ATOM 2818 C C . LYS A 1 370 ? 41.086 16.810 14.284 1.00 27.60 370 LYS A C 1
ATOM 2819 O O . LYS A 1 370 ? 40.072 17.308 14.833 1.00 26.66 370 LYS A O 1
ATOM 2825 N N . ASP A 1 371 ? 42.177 16.458 14.983 1.00 28.24 371 ASP A N 1
ATOM 2826 C CA . ASP A 1 371 ? 42.229 16.680 16.436 1.00 29.13 371 ASP A CA 1
ATOM 2827 C C . ASP A 1 371 ? 42.185 18.180 16.796 1.00 29.29 371 ASP A C 1
ATOM 2828 O O . ASP A 1 371 ? 41.495 18.563 17.752 1.00 29.52 371 ASP A O 1
ATOM 2833 N N . ASP A 1 372 ? 42.969 18.989 16.086 1.00 28.66 372 ASP A N 1
ATOM 2834 C CA . ASP A 1 372 ? 42.915 20.465 16.264 1.00 29.99 372 ASP A CA 1
ATOM 2835 C C . ASP A 1 372 ? 41.483 20.990 16.115 1.00 28.79 372 ASP A C 1
ATOM 2836 O O . ASP A 1 372 ? 41.003 21.770 16.943 1.00 28.72 372 ASP A O 1
ATOM 2841 N N . VAL A 1 373 ? 40.790 20.553 15.064 1.00 29.45 373 VAL A N 1
ATOM 2842 C CA . VAL A 1 373 ? 39.429 21.021 14.834 1.00 28.63 373 VAL A CA 1
ATOM 2843 C C . VAL A 1 373 ? 38.519 20.504 15.955 1.00 30.50 373 VAL A C 1
ATOM 2844 O O . VAL A 1 373 ? 37.629 21.219 16.451 1.00 27.29 373 VAL A O 1
ATOM 2848 N N . TYR A 1 374 ? 38.741 19.254 16.374 1.00 29.56 374 TYR A N 1
ATOM 2849 C CA . TYR A 1 374 ? 37.997 18.737 17.514 1.00 30.47 374 TYR A CA 1
ATOM 2850 C C . TYR A 1 374 ? 38.251 19.472 18.837 1.00 30.66 374 TYR A C 1
ATOM 2851 O O . TYR A 1 374 ? 37.307 19.693 19.611 1.00 30.86 374 TYR A O 1
ATOM 2860 N N . GLU A 1 375 ? 39.502 19.835 19.116 1.00 30.94 375 GLU A N 1
ATOM 2861 C CA . GLU A 1 375 ? 39.834 20.559 20.340 1.00 32.70 375 GLU A CA 1
ATOM 2862 C C . GLU A 1 375 ? 39.165 21.954 20.366 1.00 33.62 375 GLU A C 1
ATOM 2863 O O . GLU A 1 375 ? 38.627 22.386 21.405 1.00 33.56 375 GLU A O 1
ATOM 2865 N N . ILE A 1 376 ? 39.234 22.644 19.226 1.00 32.57 376 ILE A N 1
ATOM 2866 C CA . ILE A 1 376 ? 38.571 23.935 19.030 1.00 31.80 376 ILE A CA 1
ATOM 2867 C C . ILE A 1 376 ? 37.071 23.767 19.253 1.00 31.31 376 ILE A C 1
ATOM 2868 O O . ILE A 1 376 ? 36.466 24.515 20.032 1.00 30.96 376 ILE A O 1
ATOM 2873 N N . SER A 1 377 ? 36.485 22.741 18.640 1.00 30.17 377 SER A N 1
ATOM 2874 C CA . SER A 1 377 ? 35.050 22.549 18.723 1.00 30.00 377 SER A CA 1
ATOM 2875 C C . SER A 1 377 ? 34.568 22.272 20.156 1.00 31.46 377 SER A C 1
ATOM 2876 O O . SER A 1 377 ? 33.496 22.747 20.551 1.00 30.45 377 SER A O 1
ATOM 2879 N N . LYS A 1 378 ? 35.350 21.493 20.910 1.00 31.63 378 LYS A N 1
ATOM 2880 C CA . LYS A 1 378 ? 35.011 21.164 22.297 1.00 33.19 378 LYS A CA 1
ATOM 2881 C C . LYS A 1 378 ? 35.026 22.423 23.162 1.00 33.82 378 LYS A C 1
ATOM 2882 O O . LYS A 1 378 ? 34.147 22.613 24.022 1.00 33.70 378 LYS A O 1
ATOM 2884 N N . LEU A 1 379 ? 36.042 23.267 22.958 1.00 34.31 379 LEU A N 1
ATOM 2885 C CA . LEU A 1 379 ? 36.074 24.556 23.640 1.00 34.28 379 LEU A CA 1
ATOM 2886 C C . LEU A 1 379 ? 34.845 25.425 23.318 1.00 34.39 379 LEU A C 1
ATOM 2887 O O . LEU A 1 379 ? 34.297 26.106 24.211 1.00 32.24 379 LEU A O 1
ATOM 2892 N N . ILE A 1 380 ? 34.417 25.392 22.048 1.00 33.27 380 ILE A N 1
ATOM 2893 C CA . ILE A 1 380 ? 33.220 26.117 21.612 1.00 32.92 380 ILE A CA 1
ATOM 2894 C C . ILE A 1 380 ? 31.984 25.594 22.336 1.00 34.77 380 ILE A C 1
ATOM 2895 O O . ILE A 1 380 ? 31.196 26.387 22.891 1.00 32.92 380 ILE A O 1
ATOM 2900 N N . LEU A 1 381 ? 31.833 24.269 22.369 1.00 34.26 381 LEU A N 1
ATOM 2901 C CA . LEU A 1 381 ? 30.682 23.660 23.037 1.00 35.76 381 LEU A CA 1
ATOM 2902 C C . LEU A 1 381 ? 30.669 23.952 24.543 1.00 36.99 381 LEU A C 1
ATOM 2903 O O . LEU A 1 381 ? 29.608 24.179 25.111 1.00 37.04 381 LEU A O 1
ATOM 2908 N N . LYS A 1 382 ? 31.842 23.969 25.172 1.00 38.09 382 LYS A N 1
ATOM 2909 C CA . LYS A 1 382 ? 31.952 24.294 26.597 1.00 39.80 382 LYS A CA 1
ATOM 2910 C C . LYS A 1 382 ? 31.594 25.769 26.837 1.00 40.90 382 LYS A C 1
ATOM 2911 O O . LYS A 1 382 ? 30.895 26.082 27.804 1.00 41.23 382 LYS A O 1
ATOM 2917 N N . SER A 1 383 ? 32.084 26.665 25.971 1.00 40.44 383 SER A N 1
ATOM 2918 C CA . SER A 1 383 ? 31.721 28.081 26.028 1.00 40.58 383 SER A CA 1
ATOM 2919 C C . SER A 1 383 ? 30.216 28.296 25.921 1.00 41.33 383 SER A C 1
ATOM 2920 O O . SER A 1 383 ? 29.624 29.010 26.747 1.00 41.23 383 SER A O 1
ATOM 2923 N N . ILE A 1 384 ? 29.579 27.669 24.938 1.00 41.36 384 ILE A N 1
ATOM 2924 C CA . ILE A 1 384 ? 28.169 27.964 24.691 1.00 43.26 384 ILE A CA 1
ATOM 2925 C C . ILE A 1 384 ? 27.204 27.359 25.715 1.00 45.53 384 ILE A C 1
ATOM 2926 O O . ILE A 1 384 ? 25.998 27.637 25.679 1.00 45.82 384 ILE A O 1
ATOM 2931 N N . LYS A 1 385 ? 27.738 26.532 26.619 1.00 47.92 385 LYS A N 1
ATOM 2932 C CA . LYS A 1 385 ? 27.041 26.188 27.877 1.00 48.79 385 LYS A CA 1
ATOM 2933 C C . LYS A 1 385 ? 27.922 26.415 29.108 1.00 48.82 385 LYS A C 1
ATOM 2934 O O . LYS A 1 385 ? 28.331 27.543 29.419 1.00 49.05 385 LYS A O 1
ATOM 2940 N N . GLY B 1 12 ? 72.825 41.975 0.808 1.00 45.97 12 GLY B N 1
ATOM 2941 C CA . GLY B 1 12 ? 73.030 40.507 0.687 1.00 43.01 12 GLY B CA 1
ATOM 2942 C C . GLY B 1 12 ? 72.028 39.702 1.497 1.00 41.39 12 GLY B C 1
ATOM 2943 O O . GLY B 1 12 ? 71.888 38.492 1.297 1.00 42.35 12 GLY B O 1
ATOM 2944 N N . ASN B 1 13 ? 71.323 40.363 2.405 1.00 39.01 13 ASN B N 1
ATOM 2945 C CA . ASN B 1 13 ? 70.496 39.645 3.366 1.00 36.02 13 ASN B CA 1
ATOM 2946 C C . ASN B 1 13 ? 69.092 39.272 2.907 1.00 34.87 13 ASN B C 1
ATOM 2947 O O . ASN B 1 13 ? 68.327 38.714 3.704 1.00 34.04 13 ASN B O 1
ATOM 2952 N N . GLU B 1 14 ? 68.765 39.576 1.650 1.00 32.16 14 GLU B N 1
ATOM 2953 C CA . GLU B 1 14 ? 67.394 39.409 1.122 1.00 32.12 14 GLU B CA 1
ATOM 2954 C C . GLU B 1 14 ? 66.827 38.015 1.382 1.00 30.79 14 GLU B C 1
ATOM 2955 O O . GLU B 1 14 ? 65.739 37.841 1.952 1.00 29.39 14 GLU B O 1
ATOM 2961 N N . LEU B 1 15 ? 67.566 37.010 0.952 1.00 30.06 15 LEU B N 1
ATOM 2962 C CA . LEU B 1 15 ? 67.075 35.646 1.069 1.00 31.73 15 LEU B CA 1
ATOM 2963 C C . LEU B 1 15 ? 67.042 35.216 2.511 1.00 31.23 15 LEU B C 1
ATOM 2964 O O . LEU B 1 15 ? 66.100 34.537 2.968 1.00 32.01 15 LEU B O 1
ATOM 2969 N N . LYS B 1 16 ? 68.061 35.615 3.263 1.00 31.19 16 LYS B N 1
ATOM 2970 C CA . LYS B 1 16 ? 68.075 35.253 4.672 1.00 31.48 16 LYS B CA 1
ATOM 2971 C C . LYS B 1 16 ? 66.804 35.784 5.328 1.00 30.00 16 LYS B C 1
ATOM 2972 O O . LYS B 1 16 ? 66.083 35.044 6.036 1.00 27.59 16 LYS B O 1
ATOM 2978 N N . TYR B 1 17 ? 66.514 37.066 5.073 1.00 27.90 17 TYR B N 1
ATOM 2979 C CA . TYR B 1 17 ? 65.371 37.675 5.711 1.00 26.12 17 TYR B CA 1
ATOM 2980 C C . TYR B 1 17 ? 64.071 37.090 5.150 1.00 25.97 17 TYR B C 1
ATOM 2981 O O . TYR B 1 17 ? 63.098 36.967 5.886 1.00 25.99 17 TYR B O 1
ATOM 2990 N N . ILE B 1 18 ? 64.031 36.745 3.865 1.00 26.18 18 ILE B N 1
ATOM 2991 C CA . ILE B 1 18 ? 62.769 36.164 3.339 1.00 27.43 18 ILE B CA 1
ATOM 2992 C C . ILE B 1 18 ? 62.531 34.777 3.958 1.00 29.41 18 ILE B C 1
ATOM 2993 O O . ILE B 1 18 ? 61.404 34.431 4.335 1.00 30.66 18 ILE B O 1
ATOM 2998 N N . GLU B 1 19 ? 63.608 34.031 4.145 1.00 31.67 19 GLU B N 1
ATOM 2999 C CA . GLU B 1 19 ? 63.483 32.738 4.798 1.00 35.67 19 GLU B CA 1
ATOM 3000 C C . GLU B 1 19 ? 62.904 32.900 6.201 1.00 35.11 19 GLU B C 1
ATOM 3001 O O . GLU B 1 19 ? 61.971 32.185 6.560 1.00 35.53 19 GLU B O 1
ATOM 3007 N N . GLU B 1 20 ? 63.416 33.866 6.972 1.00 35.77 20 GLU B N 1
ATOM 3008 C CA . GLU B 1 20 ? 62.847 34.174 8.296 1.00 37.33 20 GLU B CA 1
ATOM 3009 C C . GLU B 1 20 ? 61.361 34.503 8.258 1.00 37.30 20 GLU B C 1
ATOM 3010 O O . GLU B 1 20 ? 60.592 34.034 9.106 1.00 37.30 20 GLU B O 1
ATOM 3016 N N . VAL B 1 21 ? 60.949 35.313 7.281 1.00 37.54 21 VAL B N 1
ATOM 3017 C CA . VAL B 1 21 ? 59.528 35.614 7.073 1.00 38.01 21 VAL B CA 1
ATOM 3018 C C . VAL B 1 21 ? 58.698 34.337 6.940 1.00 39.35 21 VAL B C 1
ATOM 3019 O O . VAL B 1 21 ? 57.658 34.192 7.588 1.00 39.77 21 VAL B O 1
ATOM 3023 N N . PHE B 1 22 ? 59.175 33.420 6.102 1.00 41.94 22 PHE B N 1
ATOM 3024 C CA . PHE B 1 22 ? 58.487 32.159 5.809 1.00 44.99 22 PHE B CA 1
ATOM 3025 C C . PHE B 1 22 ? 58.502 31.179 6.992 1.00 46.88 22 PHE B C 1
ATOM 3026 O O . PHE B 1 22 ? 57.613 30.335 7.117 1.00 48.07 22 PHE B O 1
ATOM 3034 N N . LYS B 1 23 ? 59.523 31.263 7.837 1.00 48.41 23 LYS B N 1
ATOM 3035 C CA . LYS B 1 23 ? 59.529 30.489 9.071 1.00 50.67 23 LYS B CA 1
ATOM 3036 C C . LYS B 1 23 ? 58.655 31.217 10.085 1.00 52.32 23 LYS B C 1
ATOM 3037 O O . LYS B 1 23 ? 58.288 30.656 11.114 1.00 53.93 23 LYS B O 1
ATOM 3039 N N . SER B 1 24 ? 58.318 32.467 9.762 1.00 53.85 24 SER B N 1
ATOM 3040 C CA . SER B 1 24 ? 57.477 33.349 10.578 1.00 54.99 24 SER B CA 1
ATOM 3041 C C . SER B 1 24 ? 58.169 33.848 11.833 1.00 55.84 24 SER B C 1
ATOM 3042 O O . SER B 1 24 ? 58.341 35.061 12.001 1.00 57.38 24 SER B O 1
ATOM 3044 N N . GLY B 1 31 ? 54.098 41.428 10.565 1.00 37.96 31 GLY B N 1
ATOM 3045 C CA . GLY B 1 31 ? 54.750 42.424 9.727 1.00 35.17 31 GLY B CA 1
ATOM 3046 C C . GLY B 1 31 ? 56.091 42.857 10.299 1.00 34.78 31 GLY B C 1
ATOM 3047 O O . GLY B 1 31 ? 56.454 44.022 10.178 1.00 34.29 31 GLY B O 1
ATOM 3048 N N . GLU B 1 32 ? 56.818 41.926 10.922 1.00 33.75 32 GLU B N 1
ATOM 3049 C CA . GLU B 1 32 ? 58.127 42.227 11.523 1.00 33.23 32 GLU B CA 1
ATOM 3050 C C . GLU B 1 32 ? 58.997 43.003 10.570 1.00 30.57 32 GLU B C 1
ATOM 3051 O O . GLU B 1 32 ? 59.641 43.997 10.971 1.00 26.91 32 GLU B O 1
ATOM 3057 N N . PHE B 1 33 ? 59.066 42.535 9.320 1.00 25.45 33 PHE B N 1
ATOM 3058 C CA . PHE B 1 33 ? 59.978 43.185 8.411 1.00 24.96 33 PHE B CA 1
ATOM 3059 C C . PHE B 1 33 ? 59.471 44.481 7.879 1.00 21.92 33 PHE B C 1
ATOM 3060 O O . PHE B 1 33 ? 60.291 45.339 7.531 1.00 21.58 33 PHE B O 1
ATOM 3068 N N . VAL B 1 34 ? 58.148 44.632 7.797 1.00 21.24 34 VAL B N 1
ATOM 3069 C CA . VAL B 1 34 ? 57.618 45.952 7.385 1.00 20.18 34 VAL B CA 1
ATOM 3070 C C . VAL B 1 34 ? 57.971 47.006 8.483 1.00 20.15 34 VAL B C 1
ATOM 3071 O O . VAL B 1 34 ? 58.405 48.114 8.184 1.00 18.50 34 VAL B O 1
ATOM 3075 N N . ASN B 1 35 ? 57.781 46.638 9.745 1.00 20.53 35 ASN B N 1
ATOM 3076 C CA . ASN B 1 35 ? 58.177 47.506 10.873 1.00 21.01 35 ASN B CA 1
ATOM 3077 C C . ASN B 1 35 ? 59.657 47.828 10.860 1.00 19.75 35 ASN B C 1
ATOM 3078 O O . ASN B 1 35 ? 60.041 48.973 11.084 1.00 17.77 35 ASN B O 1
ATOM 3083 N N . ARG B 1 36 ? 60.492 46.811 10.636 1.00 20.31 36 ARG B N 1
ATOM 3084 C CA . ARG B 1 36 ? 61.935 47.005 10.591 1.00 20.91 36 ARG B CA 1
ATOM 3085 C C . ARG B 1 36 ? 62.342 47.882 9.415 1.00 20.23 36 ARG B C 1
ATOM 3086 O O . ARG B 1 36 ? 63.248 48.665 9.549 1.00 19.37 36 ARG B O 1
ATOM 3094 N N . PHE B 1 37 ? 61.652 47.743 8.274 1.00 17.93 37 PHE B N 1
ATOM 3095 C CA . PHE B 1 37 ? 61.950 48.542 7.077 1.00 16.60 37 PHE B CA 1
ATOM 3096 C C . PHE B 1 37 ? 61.649 50.023 7.378 1.00 15.40 37 PHE B C 1
ATOM 3097 O O . PHE B 1 37 ? 62.457 50.911 7.066 1.00 16.15 37 PHE B O 1
ATOM 3105 N N . GLU B 1 38 ? 60.503 50.291 8.006 1.00 14.27 38 GLU B N 1
ATOM 3106 C CA . GLU B 1 38 ? 60.146 51.643 8.383 1.00 14.48 38 GLU B CA 1
ATOM 3107 C C . GLU B 1 38 ? 61.187 52.192 9.387 1.00 15.17 38 GLU B C 1
ATOM 3108 O O . GLU B 1 38 ? 61.644 53.319 9.265 1.00 16.78 38 GLU B O 1
ATOM 3114 N N . GLN B 1 39 ? 61.557 51.376 10.355 1.00 16.45 39 GLN B N 1
ATOM 3115 C CA . GLN B 1 39 ? 62.601 51.817 11.301 1.00 17.00 39 GLN B CA 1
ATOM 3116 C C . GLN B 1 39 ? 63.929 52.119 10.618 1.00 16.38 39 GLN B C 1
ATOM 3117 O O . GLN B 1 39 ? 64.605 53.090 10.967 1.00 18.85 39 GLN B O 1
ATOM 3123 N N . SER B 1 40 ? 64.346 51.280 9.681 1.00 17.45 40 SER B N 1
ATOM 3124 C CA . SER B 1 40 ? 65.623 51.520 8.998 1.00 17.43 40 SER B CA 1
ATOM 3125 C C . SER B 1 40 ? 65.585 52.827 8.192 1.00 17.18 40 SER B C 1
ATOM 3126 O O . SER B 1 40 ? 66.583 53.558 8.109 1.00 15.42 40 SER B O 1
ATOM 3129 N N . VAL B 1 41 ? 64.416 53.186 7.653 1.00 15.49 41 VAL B N 1
ATOM 3130 C CA . VAL B 1 41 ? 64.329 54.469 6.948 1.00 14.05 41 VAL B CA 1
ATOM 3131 C C . VAL B 1 41 ? 64.341 55.643 7.927 1.00 14.68 41 VAL B C 1
ATOM 3132 O O . VAL B 1 41 ? 64.994 56.676 7.673 1.00 16.22 41 VAL B O 1
ATOM 3136 N N . LYS B 1 42 ? 63.674 55.485 9.069 1.00 15.76 42 LYS B N 1
ATOM 3137 C CA . LYS B 1 42 ? 63.770 56.509 10.107 1.00 16.12 42 LYS B CA 1
ATOM 3138 C C . LYS B 1 42 ? 65.224 56.651 10.597 1.00 16.84 42 LYS B C 1
ATOM 3139 O O . LYS B 1 42 ? 65.731 57.751 10.742 1.00 16.69 42 LYS B O 1
ATOM 3145 N N . ASP B 1 43 ? 65.899 55.529 10.798 1.00 18.14 43 ASP B N 1
ATOM 3146 C CA . ASP B 1 43 ? 67.315 55.567 11.248 1.00 19.03 43 ASP B CA 1
ATOM 3147 C C . ASP B 1 43 ? 68.210 56.286 10.237 1.00 19.60 43 ASP B C 1
ATOM 3148 O O . ASP B 1 43 ? 69.097 57.043 10.616 1.00 19.64 43 ASP B O 1
ATOM 3153 N N . TYR B 1 44 ? 67.987 56.042 8.938 1.00 17.73 44 TYR B N 1
ATOM 3154 C CA . TYR B 1 44 ? 68.805 56.640 7.908 1.00 17.91 44 TYR B CA 1
ATOM 3155 C C . TYR B 1 44 ? 68.453 58.126 7.700 1.00 19.97 44 TYR B C 1
ATOM 3156 O O . TYR B 1 44 ? 69.349 58.978 7.684 1.00 19.52 44 TYR B O 1
ATOM 3165 N N . SER B 1 45 ? 67.159 58.443 7.591 1.00 16.63 45 SER B N 1
ATOM 3166 C CA . SER B 1 45 ? 66.741 59.789 7.189 1.00 16.16 45 SER B CA 1
ATOM 3167 C C . SER B 1 45 ? 66.620 60.736 8.339 1.00 17.43 45 SER B C 1
ATOM 3168 O O . SER B 1 45 ? 66.635 61.929 8.112 1.00 18.68 45 SER B O 1
ATOM 3171 N N . LYS B 1 46 ? 66.462 60.193 9.551 1.00 17.67 46 LYS B N 1
ATOM 3172 C CA . LYS B 1 46 ? 66.106 60.977 10.776 1.00 18.50 46 LYS B CA 1
ATOM 3173 C C . LYS B 1 46 ? 64.658 61.487 10.812 1.00 19.26 46 LYS B C 1
ATOM 3174 O O . LYS B 1 46 ? 64.275 62.219 11.709 1.00 19.31 46 LYS B O 1
ATOM 3180 N N . SER B 1 47 ? 63.817 61.069 9.857 1.00 18.72 47 SER B N 1
ATOM 3181 C CA . SER B 1 47 ? 62.375 61.372 9.980 1.00 18.57 47 SER B CA 1
ATOM 3182 C C . SER B 1 47 ? 61.795 60.643 11.206 1.00 17.62 47 SER B C 1
ATOM 3183 O O . SER B 1 47 ? 62.190 59.547 11.524 1.00 20.13 47 SER B O 1
ATOM 3186 N N . GLU B 1 48 ? 60.848 61.257 11.880 1.00 18.74 48 GLU B N 1
ATOM 3187 C CA . GLU B 1 48 ? 60.180 60.657 13.039 1.00 21.20 48 GLU B CA 1
ATOM 3188 C C . GLU B 1 48 ? 59.080 59.675 12.650 1.00 20.43 48 GLU B C 1
ATOM 3189 O O . GLU B 1 48 ? 58.588 58.920 13.502 1.00 19.37 48 GLU B O 1
ATOM 3195 N N . ASN B 1 49 ? 58.673 59.671 11.359 1.00 18.11 49 ASN B N 1
ATOM 3196 C CA . ASN B 1 49 ? 57.500 58.879 10.988 1.00 18.08 49 ASN B CA 1
ATOM 3197 C C . ASN B 1 49 ? 57.745 58.262 9.613 1.00 16.53 49 ASN B C 1
ATOM 3198 O O . ASN B 1 49 ? 58.225 58.959 8.704 1.00 16.34 49 ASN B O 1
ATOM 3203 N N . ALA B 1 50 ? 57.444 56.975 9.503 1.00 16.04 50 ALA B N 1
ATOM 3204 C CA . ALA B 1 50 ? 57.647 56.242 8.251 1.00 15.10 50 ALA B CA 1
ATOM 3205 C C . ALA B 1 50 ? 56.547 55.214 8.049 1.00 15.31 50 ALA B C 1
ATOM 3206 O O . ALA B 1 50 ? 56.174 54.505 8.964 1.00 16.70 50 ALA B O 1
ATOM 3208 N N . LEU B 1 51 ? 56.081 55.096 6.793 1.00 14.73 51 LEU B N 1
ATOM 3209 C CA . LEU B 1 51 ? 55.004 54.191 6.459 1.00 13.49 51 LEU B CA 1
ATOM 3210 C C . LEU B 1 51 ? 55.349 53.486 5.158 1.00 13.27 51 LEU B C 1
ATOM 3211 O O . LEU B 1 51 ? 55.489 54.155 4.105 1.00 13.21 51 LEU B O 1
ATOM 3216 N N . ALA B 1 52 ? 55.459 52.152 5.221 1.00 14.79 52 ALA B N 1
ATOM 3217 C CA . ALA B 1 52 ? 55.881 51.369 4.039 1.00 15.74 52 ALA B CA 1
ATOM 3218 C C . ALA B 1 52 ? 54.678 50.970 3.201 1.00 14.58 52 ALA B C 1
ATOM 3219 O O . ALA B 1 52 ? 53.695 50.451 3.702 1.00 15.46 52 ALA B O 1
ATOM 3221 N N . LEU B 1 53 ? 54.772 51.252 1.919 1.00 13.69 53 LEU B N 1
ATOM 3222 C CA . LEU B 1 53 ? 53.615 51.119 1.056 1.00 13.82 53 LEU B CA 1
ATOM 3223 C C . LEU B 1 53 ? 54.040 50.410 -0.226 1.00 15.16 53 LEU B C 1
ATOM 3224 O O . LEU B 1 53 ? 55.227 50.235 -0.475 1.00 13.89 53 LEU B O 1
ATOM 3229 N N . ASN B 1 54 ? 53.080 49.993 -1.049 1.00 15.41 54 ASN B N 1
ATOM 3230 C CA . ASN B 1 54 ? 53.445 49.179 -2.194 1.00 15.80 54 ASN B CA 1
ATOM 3231 C C . ASN B 1 54 ? 54.093 49.954 -3.360 1.00 18.60 54 ASN B C 1
ATOM 3232 O O . ASN B 1 54 ? 54.686 49.346 -4.256 1.00 17.01 54 ASN B O 1
ATOM 3237 N N . SER B 1 55 ? 54.059 51.296 -3.328 1.00 16.14 55 SER B N 1
ATOM 3238 C CA . SER B 1 55 ? 54.783 52.084 -4.342 1.00 15.64 55 SER B CA 1
ATOM 3239 C C . SER B 1 55 ? 54.960 53.517 -3.896 1.00 16.81 55 SER B C 1
ATOM 3240 O O . SER B 1 55 ? 54.248 53.977 -2.976 1.00 16.08 55 SER B O 1
ATOM 3243 N N . ALA B 1 56 ? 55.872 54.246 -4.548 1.00 15.02 56 ALA B N 1
ATOM 3244 C CA . ALA B 1 56 ? 56.004 55.681 -4.281 1.00 15.57 56 ALA B CA 1
ATOM 3245 C C . ALA B 1 56 ? 54.766 56.426 -4.745 1.00 15.93 56 ALA B C 1
ATOM 3246 O O . ALA B 1 56 ? 54.389 57.419 -4.158 1.00 14.99 56 ALA B O 1
ATOM 3248 N N . THR B 1 57 ? 54.120 55.944 -5.818 1.00 15.14 57 THR B N 1
ATOM 3249 C CA . THR B 1 57 ? 52.903 56.579 -6.306 1.00 14.66 57 THR B CA 1
ATOM 3250 C C . THR B 1 57 ? 51.806 56.536 -5.227 1.00 14.45 57 THR B C 1
ATOM 3251 O O . THR B 1 57 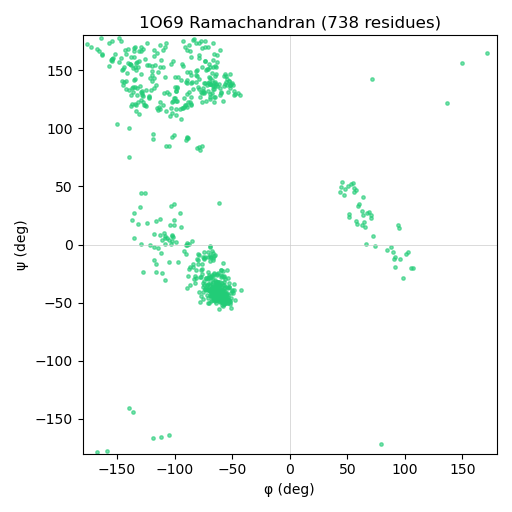? 51.110 57.545 -4.960 1.00 14.05 57 THR B O 1
ATOM 3255 N N . ALA B 1 58 ? 51.702 55.387 -4.582 1.00 13.06 58 ALA B N 1
ATOM 3256 C CA . ALA B 1 58 ? 50.719 55.183 -3.510 1.00 13.36 58 ALA B CA 1
ATOM 3257 C C . ALA B 1 58 ? 51.037 56.145 -2.378 1.00 13.24 58 ALA B C 1
ATOM 3258 O O . ALA B 1 58 ? 50.102 56.709 -1.732 1.00 13.26 58 ALA B O 1
ATOM 3260 N N . ALA B 1 59 ? 52.322 56.288 -2.092 1.00 12.29 59 ALA B N 1
ATOM 3261 C CA . ALA B 1 59 ? 52.769 57.225 -1.008 1.00 14.11 59 ALA B CA 1
ATOM 3262 C C . ALA B 1 59 ? 52.399 58.677 -1.301 1.00 13.79 59 ALA B C 1
ATOM 3263 O O . ALA B 1 59 ? 51.882 59.429 -0.413 1.00 13.52 59 ALA B O 1
ATOM 3265 N N . LEU B 1 60 ? 52.661 59.094 -2.538 1.00 13.57 60 LEU B N 1
ATOM 3266 C CA . LEU B 1 60 ? 52.252 60.432 -2.995 1.00 14.64 60 LEU B CA 1
ATOM 3267 C C . LEU B 1 60 ? 50.722 60.612 -2.981 1.00 15.46 60 LEU B C 1
ATOM 3268 O O . LEU B 1 60 ? 50.226 61.690 -2.599 1.00 14.93 60 LEU B O 1
ATOM 3273 N N . HIS B 1 61 ? 49.987 59.568 -3.355 1.00 13.94 61 HIS B N 1
ATOM 3274 C CA . HIS B 1 61 ? 48.533 59.628 -3.332 1.00 14.39 61 HIS B CA 1
ATOM 3275 C C . HIS B 1 61 ? 48.060 59.869 -1.900 1.00 14.99 61 HIS B C 1
ATOM 3276 O O . HIS B 1 61 ? 47.229 60.746 -1.646 1.00 14.54 61 HIS B O 1
ATOM 3283 N N . LEU B 1 62 ? 48.581 59.085 -0.948 1.00 13.82 62 LEU B N 1
ATOM 3284 C CA . LEU B 1 62 ? 48.179 59.258 0.461 1.00 14.53 62 LEU B CA 1
ATOM 3285 C C . LEU B 1 62 ? 48.639 60.648 0.999 1.00 14.31 62 LEU B C 1
ATOM 3286 O O . LEU B 1 62 ? 47.887 61.325 1.732 1.00 16.48 62 LEU B O 1
ATOM 3291 N N . ALA B 1 63 ? 49.842 61.078 0.652 1.00 14.34 63 ALA B N 1
ATOM 3292 C CA . ALA B 1 63 ? 50.285 62.421 1.100 1.00 15.55 63 ALA B CA 1
ATOM 3293 C C . ALA B 1 63 ? 49.308 63.497 0.616 1.00 17.30 63 ALA B C 1
ATOM 3294 O O . ALA B 1 63 ? 48.937 64.398 1.377 1.00 16.42 63 ALA B O 1
ATOM 3296 N N . LEU B 1 64 ? 48.903 63.441 -0.652 1.00 16.43 64 LEU B N 1
ATOM 3297 C CA . LEU B 1 64 ? 47.961 64.462 -1.151 1.00 17.68 64 LEU B CA 1
ATOM 3298 C C . LEU B 1 64 ? 46.612 64.374 -0.443 1.00 18.34 64 LEU B C 1
ATOM 3299 O O . LEU B 1 64 ? 46.035 65.391 -0.063 1.00 19.87 64 LEU B O 1
ATOM 3304 N N . ARG B 1 65 ? 46.098 63.170 -0.255 1.00 17.85 65 ARG B N 1
ATOM 3305 C CA . ARG B 1 65 ? 44.782 63.054 0.363 1.00 18.18 65 ARG B CA 1
ATOM 3306 C C . ARG B 1 65 ? 44.847 63.564 1.818 1.00 19.64 65 ARG B C 1
ATOM 3307 O O . ARG B 1 65 ? 43.971 64.351 2.247 1.00 17.88 65 ARG B O 1
ATOM 3315 N N . VAL B 1 66 ? 45.887 63.157 2.563 1.00 18.22 66 VAL B N 1
ATOM 3316 C CA . VAL B 1 66 ? 45.995 63.584 3.951 1.00 20.31 66 VAL B CA 1
ATOM 3317 C C . VAL B 1 66 ? 46.303 65.086 4.028 1.00 20.83 66 VAL B C 1
ATOM 3318 O O . VAL B 1 66 ? 45.939 65.734 5.006 1.00 22.59 66 VAL B O 1
ATOM 3322 N N . ALA B 1 67 ? 46.981 65.636 3.024 1.00 19.04 67 ALA B N 1
ATOM 3323 C CA . ALA B 1 67 ? 47.178 67.087 2.962 1.00 22.24 67 ALA B CA 1
ATOM 3324 C C . ALA B 1 67 ? 45.841 67.867 2.729 1.00 23.19 67 ALA B C 1
ATOM 3325 O O . ALA B 1 67 ? 45.811 69.094 2.853 1.00 23.07 67 ALA B O 1
ATOM 3327 N N . GLY B 1 68 ? 44.764 67.162 2.378 1.00 23.30 68 GLY B N 1
ATOM 3328 C CA . GLY B 1 68 ? 43.453 67.785 2.198 1.00 22.97 68 GLY B CA 1
ATOM 3329 C C . GLY B 1 68 ? 43.121 68.199 0.775 1.00 23.96 68 GLY B C 1
ATOM 3330 O O . GLY B 1 68 ? 42.195 68.990 0.533 1.00 22.86 68 GLY B O 1
ATOM 3331 N N . VAL B 1 69 ? 43.858 67.670 -0.192 1.00 21.69 69 VAL B N 1
ATOM 3332 C CA . VAL B 1 69 ? 43.600 67.966 -1.591 1.00 20.80 69 VAL B CA 1
ATOM 3333 C C . VAL B 1 69 ? 42.273 67.277 -2.035 1.00 23.07 69 VAL B C 1
ATOM 3334 O O . VAL B 1 69 ? 42.035 66.078 -1.756 1.00 21.79 69 VAL B O 1
ATOM 3338 N N . LYS B 1 70 ? 41.431 68.071 -2.706 1.00 23.18 70 LYS B N 1
ATOM 3339 C CA . LYS B 1 70 ? 40.102 67.652 -3.162 1.00 24.05 70 LYS B CA 1
ATOM 3340 C C . LYS B 1 70 ? 39.956 67.948 -4.646 1.00 22.43 70 LYS B C 1
ATOM 3341 O O . LYS B 1 70 ? 40.789 68.650 -5.250 1.00 21.63 70 LYS B O 1
ATOM 3347 N N . GLN B 1 71 ? 38.904 67.398 -5.256 1.00 22.10 71 GLN B N 1
ATOM 3348 C CA . GLN B 1 71 ? 38.601 67.667 -6.644 1.00 23.47 71 GLN B CA 1
ATOM 3349 C C . GLN B 1 71 ? 38.663 69.183 -6.865 1.00 24.17 71 GLN B C 1
ATOM 3350 O O . GLN B 1 71 ? 38.152 69.963 -6.049 1.00 24.75 71 GLN B O 1
ATOM 3356 N N . ASP B 1 72 ? 39.359 69.555 -7.932 1.00 23.18 72 ASP B N 1
ATOM 3357 C CA . ASP B 1 72 ? 39.513 70.919 -8.406 1.00 25.70 72 ASP B CA 1
ATOM 3358 C C . A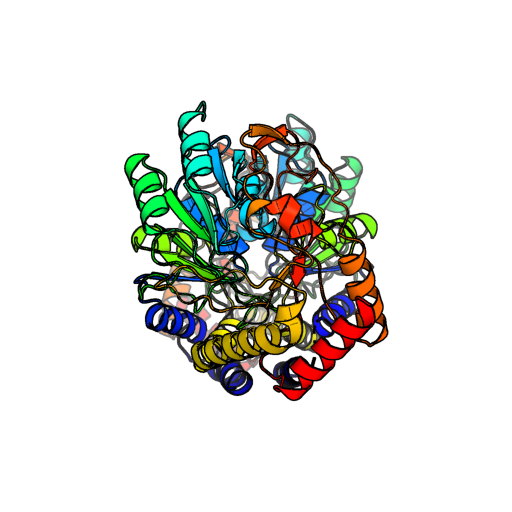SP B 1 72 ? 40.444 71.781 -7.581 1.00 25.07 72 ASP B C 1
ATOM 3359 O O . ASP B 1 72 ? 40.636 72.920 -7.955 1.00 25.94 72 ASP B O 1
ATOM 3364 N N . ASP B 1 73 ? 41.039 71.271 -6.488 1.00 23.67 73 ASP B N 1
ATOM 3365 C CA . ASP B 1 73 ? 42.172 71.995 -5.879 1.00 22.79 73 ASP B CA 1
ATOM 3366 C C . ASP B 1 73 ? 43.353 72.076 -6.848 1.00 22.51 73 ASP B C 1
ATOM 3367 O O . ASP B 1 73 ? 43.461 71.271 -7.753 1.00 22.86 73 ASP B O 1
ATOM 3372 N N . ILE B 1 74 ? 44.227 73.056 -6.661 1.00 20.82 74 ILE B N 1
ATOM 3373 C CA . ILE B 1 74 ? 45.380 73.221 -7.529 1.00 21.15 74 ILE B CA 1
ATOM 3374 C C . ILE B 1 74 ? 46.577 72.592 -6.829 1.00 19.52 74 ILE B C 1
ATOM 3375 O O . ILE B 1 74 ? 46.787 72.815 -5.636 1.00 20.54 74 ILE B O 1
ATOM 3380 N N . VAL B 1 75 ? 47.326 71.773 -7.554 1.00 19.88 75 VAL B N 1
ATOM 3381 C CA . VAL B 1 75 ? 48.566 71.247 -7.019 1.00 16.81 75 VAL B CA 1
ATOM 3382 C C . VAL B 1 75 ? 49.710 71.630 -7.936 1.00 17.93 75 VAL B C 1
ATOM 3383 O O . VAL B 1 75 ? 49.673 71.358 -9.125 1.00 16.54 75 VAL B O 1
ATOM 3387 N N . LEU B 1 76 ? 50.752 72.262 -7.384 1.00 15.92 76 LEU B N 1
ATOM 3388 C CA . LEU B 1 76 ? 51.908 72.599 -8.154 1.00 17.26 76 LEU B CA 1
ATOM 3389 C C . LEU B 1 76 ? 52.795 71.363 -8.266 1.00 16.45 76 LEU B C 1
ATOM 3390 O O . LEU B 1 76 ? 52.815 70.532 -7.362 1.00 16.42 76 LEU B O 1
ATOM 3395 N N . ALA B 1 77 ? 53.514 71.256 -9.362 1.00 16.11 77 ALA B N 1
ATOM 3396 C CA . ALA B 1 77 ? 54.363 70.060 -9.548 1.00 16.13 77 ALA B CA 1
ATOM 3397 C C . ALA B 1 77 ? 55.513 70.301 -10.515 1.00 17.36 77 ALA B C 1
ATOM 3398 O O . ALA B 1 77 ? 55.430 71.157 -11.411 1.00 15.33 77 ALA B O 1
ATOM 3400 N N . SER B 1 78 ? 56.597 69.532 -10.331 1.00 17.15 78 SER B N 1
ATOM 3401 C CA . SER B 1 78 ? 57.714 69.528 -11.280 1.00 17.35 78 SER B CA 1
ATOM 3402 C C . SER B 1 78 ? 57.240 69.076 -12.653 1.00 16.83 78 SER B C 1
ATOM 3403 O O . SER B 1 78 ? 56.501 68.080 -12.763 1.00 17.95 78 SER B O 1
ATOM 3406 N N . SER B 1 79 ? 57.644 69.786 -13.703 1.00 17.27 79 SER B N 1
ATOM 3407 C CA . SER B 1 79 ? 57.367 69.305 -15.076 1.00 18.51 79 SER B CA 1
ATOM 3408 C C . SER B 1 79 ? 58.359 68.193 -15.475 1.00 18.59 79 SER B C 1
ATOM 3409 O O . SER B 1 79 ? 57.977 67.182 -16.083 1.00 18.12 79 SER B O 1
ATOM 3412 N N . PHE B 1 80 ? 59.620 68.381 -15.107 1.00 18.55 80 PHE B N 1
ATOM 3413 C CA . PHE B 1 80 ? 60.702 67.512 -15.545 1.00 18.05 80 PHE B CA 1
ATOM 3414 C C . PHE B 1 80 ? 60.755 66.407 -14.468 1.00 17.06 80 PHE B C 1
ATOM 3415 O O . PHE B 1 80 ? 61.367 66.567 -13.430 1.00 16.34 80 PHE B O 1
ATOM 3423 N N . THR B 1 81 ? 60.027 65.334 -14.752 1.00 16.73 81 THR B N 1
ATOM 3424 C CA . THR B 1 81 ? 59.795 64.238 -13.824 1.00 17.40 81 THR B CA 1
ATOM 3425 C C . THR B 1 81 ? 59.175 63.035 -14.563 1.00 17.78 81 THR B C 1
ATOM 3426 O O . THR B 1 81 ? 58.954 63.091 -15.781 1.00 18.94 81 THR B O 1
ATOM 3430 N N . PHE B 1 82 ? 58.890 61.975 -13.812 1.00 16.46 82 PHE B N 1
ATOM 3431 C CA . PHE B 1 82 ? 58.172 60.773 -14.276 1.00 16.75 82 PHE B CA 1
ATOM 3432 C C . PHE B 1 82 ? 56.720 60.998 -13.917 1.00 17.03 82 PHE B C 1
ATOM 3433 O O . PHE B 1 82 ? 56.400 61.563 -12.864 1.00 15.95 82 PHE B O 1
ATOM 3441 N N . ILE B 1 83 ? 55.807 60.586 -14.799 1.00 15.10 83 ILE B N 1
ATOM 3442 C CA . ILE B 1 83 ? 54.395 60.770 -14.554 1.00 15.94 83 ILE B CA 1
ATOM 3443 C C . ILE B 1 83 ? 53.910 60.085 -13.277 1.00 15.88 83 ILE B C 1
ATOM 3444 O O . ILE B 1 83 ? 52.904 60.505 -12.710 1.00 16.32 83 ILE B O 1
ATOM 3449 N N . ALA B 1 84 ? 54.638 59.065 -12.786 1.00 15.57 84 ALA B N 1
ATOM 3450 C CA . ALA B 1 84 ? 54.229 58.392 -11.542 1.00 16.55 84 ALA B CA 1
ATOM 3451 C C . ALA B 1 84 ? 54.178 59.379 -10.388 1.00 17.07 84 ALA B C 1
ATOM 3452 O O . ALA B 1 84 ? 53.430 59.161 -9.414 1.00 18.74 84 ALA B O 1
ATOM 3454 N N . SER B 1 85 ? 54.899 60.501 -10.524 1.00 17.31 85 SER B N 1
ATOM 3455 C CA . SER B 1 85 ? 54.979 61.470 -9.439 1.00 19.53 85 SER B CA 1
ATOM 3456 C C . SER B 1 85 ? 53.764 62.381 -9.412 1.00 19.08 85 SER B C 1
ATOM 3457 O O . SER B 1 85 ? 53.442 62.967 -8.372 1.00 18.25 85 SER B O 1
ATOM 3460 N N . VAL B 1 86 ? 53.077 62.494 -10.555 1.00 17.35 86 VAL B N 1
ATOM 3461 C CA . VAL B 1 86 ? 51.955 63.465 -10.650 1.00 17.73 86 VAL B CA 1
ATOM 3462 C C . VAL B 1 86 ? 50.609 62.817 -10.923 1.00 18.09 86 VAL B C 1
ATOM 3463 O O . VAL B 1 86 ? 49.584 63.460 -10.744 1.00 17.60 86 VAL B O 1
ATOM 3467 N N . ALA B 1 87 ? 50.615 61.538 -11.311 1.00 16.38 87 ALA B N 1
ATOM 3468 C CA . ALA B 1 87 ? 49.342 60.839 -11.531 1.00 17.25 87 ALA B CA 1
ATOM 3469 C C . ALA B 1 87 ? 48.381 60.941 -10.325 1.00 15.66 87 ALA B C 1
ATOM 3470 O O . ALA B 1 87 ? 47.155 61.012 -10.529 1.00 16.25 87 ALA B O 1
ATOM 3472 N N . PRO B 1 88 ? 48.861 60.923 -9.070 1.00 16.28 88 PRO B N 1
ATOM 3473 C CA . PRO B 1 88 ? 47.929 61.117 -7.964 1.00 15.26 88 PRO B CA 1
ATOM 3474 C C . PRO B 1 88 ? 47.128 62.409 -8.012 1.00 14.68 88 PRO B C 1
ATOM 3475 O O . PRO B 1 88 ? 46.029 62.430 -7.450 1.00 16.03 88 PRO B O 1
ATOM 3479 N N . ILE B 1 89 ? 47.652 63.463 -8.628 1.00 15.55 89 ILE B N 1
ATOM 3480 C CA . ILE B 1 89 ? 46.862 64.706 -8.802 1.00 15.82 89 ILE B CA 1
ATOM 3481 C C . ILE B 1 89 ? 45.591 64.321 -9.612 1.00 17.22 89 ILE B C 1
ATOM 3482 O O . ILE B 1 89 ? 44.481 64.718 -9.266 1.00 16.85 89 ILE B O 1
ATOM 3487 N N . CYS B 1 90 ? 45.784 63.539 -10.674 1.00 16.97 90 CYS B N 1
ATOM 3488 C CA . CYS B 1 90 ? 44.648 63.019 -11.482 1.00 17.74 90 CYS B CA 1
ATOM 3489 C C . CYS B 1 90 ? 43.706 62.110 -10.697 1.00 17.55 90 CYS B C 1
ATOM 3490 O O . CYS B 1 90 ? 42.465 62.191 -10.865 1.00 17.76 90 CYS B O 1
ATOM 3493 N N . TYR B 1 91 ? 44.245 61.241 -9.824 1.00 15.47 91 TYR B N 1
ATOM 3494 C CA . TYR B 1 91 ? 43.383 60.363 -9.027 1.00 16.49 91 TYR B CA 1
ATOM 3495 C C . TYR B 1 91 ? 42.370 61.158 -8.212 1.00 18.36 91 TYR B C 1
ATOM 3496 O O . TYR B 1 91 ? 41.202 60.736 -8.067 1.00 19.15 91 TYR B O 1
ATOM 3505 N N . LEU B 1 92 ? 42.820 62.279 -7.658 1.00 17.83 92 LEU B N 1
ATOM 3506 C CA . LEU B 1 92 ? 41.950 63.059 -6.795 1.00 18.76 92 LEU B CA 1
ATOM 3507 C C . LEU B 1 92 ? 41.152 64.079 -7.603 1.00 19.92 92 LEU B C 1
ATOM 3508 O O . LEU B 1 92 ? 40.412 64.881 -7.017 1.00 20.11 92 LEU B O 1
ATOM 3513 N N . LYS B 1 93 ? 41.360 64.071 -8.922 1.00 19.77 93 LYS B N 1
ATOM 3514 C CA . LYS B 1 93 ? 40.713 65.038 -9.832 1.00 21.91 93 LYS B CA 1
ATOM 3515 C C . LYS B 1 93 ? 41.073 66.492 -9.485 1.00 22.42 93 LYS B C 1
ATOM 3516 O O . LYS B 1 93 ? 40.277 67.416 -9.665 1.00 21.53 93 LYS B O 1
ATOM 3522 N N . ALA B 1 94 ? 42.299 66.687 -8.994 1.00 19.77 94 ALA B N 1
ATOM 3523 C CA . ALA B 1 94 ? 42.839 68.003 -8.808 1.00 19.02 94 ALA B CA 1
ATOM 3524 C C . ALA B 1 94 ? 43.455 68.516 -10.115 1.00 19.17 94 ALA B C 1
ATOM 3525 O O . ALA B 1 94 ? 43.512 67.769 -11.109 1.00 19.76 94 ALA B O 1
ATOM 3527 N N . LYS B 1 95 ? 43.916 69.773 -10.101 1.00 20.68 95 LYS B N 1
ATOM 3528 C CA . LYS B 1 95 ? 44.428 70.471 -11.283 1.00 21.76 95 LYS B CA 1
ATOM 3529 C C . LYS B 1 95 ? 45.915 70.756 -11.119 1.00 21.40 95 LYS B C 1
ATOM 3530 O O . LYS B 1 95 ? 46.309 71.486 -10.199 1.00 21.73 95 LYS B O 1
ATOM 3536 N N . PRO B 1 96 ? 46.737 70.158 -11.969 1.00 20.52 96 PRO B N 1
ATOM 3537 C CA . PRO B 1 96 ? 48.176 70.362 -11.857 1.00 20.66 96 PRO B CA 1
ATOM 3538 C C . PRO B 1 96 ? 48.579 71.669 -12.519 1.00 21.04 96 PRO B C 1
ATOM 3539 O O . PRO B 1 96 ? 47.950 72.083 -13.513 1.00 21.47 96 PRO B O 1
ATOM 3543 N N . VAL B 1 97 ? 49.587 72.323 -11.941 1.00 19.17 97 VAL B N 1
ATOM 3544 C CA . VAL B 1 97 ? 50.263 73.440 -12.565 1.00 18.76 97 VAL B CA 1
ATOM 3545 C C . VAL B 1 97 ? 51.739 73.090 -12.542 1.00 19.10 97 VAL B C 1
ATOM 3546 O O . VAL B 1 97 ? 52.297 72.857 -11.463 1.00 18.88 97 VAL B O 1
ATOM 3550 N N . PHE B 1 98 ? 52.339 73.012 -13.720 1.00 17.63 98 PHE B N 1
ATOM 3551 C CA . PHE B 1 98 ? 53.681 72.459 -13.892 1.00 17.56 98 PHE B CA 1
ATOM 3552 C C . PHE B 1 98 ? 54.734 73.559 -14.001 1.00 19.46 98 PHE B C 1
ATOM 3553 O O . PHE B 1 98 ? 54.482 74.639 -14.555 1.00 19.01 98 PHE B O 1
ATOM 3561 N N . ILE B 1 99 ? 55.917 73.277 -13.443 1.00 17.64 99 ILE B N 1
ATOM 3562 C CA . ILE B 1 99 ? 56.975 74.259 -13.369 1.00 18.65 99 ILE B CA 1
ATOM 3563 C C . ILE B 1 99 ? 58.259 73.690 -13.926 1.00 18.98 99 ILE B C 1
ATOM 3564 O O . ILE B 1 99 ? 58.661 72.562 -13.577 1.00 18.47 99 ILE B O 1
ATOM 3569 N N . ASP B 1 100 ? 58.902 74.467 -14.788 1.00 17.59 100 ASP B N 1
ATOM 3570 C CA . ASP B 1 100 ? 60.127 74.053 -15.447 1.00 19.08 100 ASP B CA 1
ATOM 3571 C C . ASP B 1 100 ? 61.300 74.097 -14.448 1.00 16.65 100 ASP B C 1
ATOM 3572 O O . ASP B 1 100 ? 61.155 74.551 -13.293 1.00 16.39 100 ASP B O 1
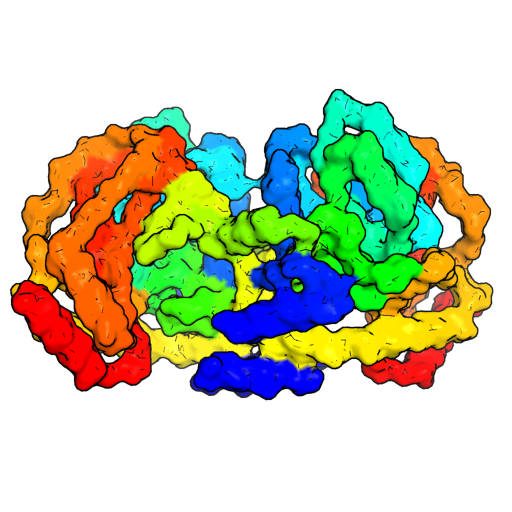ATOM 3577 N N . CYS B 1 101 ? 62.457 73.651 -14.905 1.00 17.79 101 CYS B N 1
ATOM 3578 C CA . CYS B 1 101 ? 63.575 73.396 -13.989 1.00 18.36 101 CYS B CA 1
ATOM 3579 C C . CYS B 1 101 ? 64.751 74.382 -14.121 1.00 19.42 101 CYS B C 1
ATOM 3580 O O . CYS B 1 101 ? 64.815 75.177 -15.065 1.00 19.37 101 CYS B O 1
ATOM 3583 N N . ASP B 1 102 ? 65.654 74.338 -13.131 1.00 19.59 102 ASP B N 1
ATOM 3584 C CA . ASP B 1 102 ? 66.927 75.053 -13.199 1.00 20.55 102 ASP B CA 1
ATOM 3585 C C . ASP B 1 102 ? 68.121 74.137 -13.483 1.00 20.02 102 ASP B C 1
ATOM 3586 O O . ASP B 1 102 ? 67.972 73.011 -13.946 1.00 20.25 102 ASP B O 1
ATOM 3591 N N . GLU B 1 103 ? 69.318 74.638 -13.233 1.00 19.96 103 GLU B N 1
ATOM 3592 C CA . GLU B 1 103 ? 70.547 73.916 -13.523 1.00 20.89 103 GLU B CA 1
ATOM 3593 C C . GLU B 1 103 ? 70.731 72.659 -12.647 1.00 20.38 103 GLU B C 1
ATOM 3594 O O . GLU B 1 103 ? 71.688 71.903 -12.874 1.00 21.18 103 GLU B O 1
ATOM 3600 N N . THR B 1 104 ? 69.864 72.453 -11.648 1.00 18.52 104 THR B N 1
ATOM 3601 C CA . THR B 1 104 ? 69.948 71.233 -10.829 1.00 19.57 104 THR B CA 1
ATOM 3602 C C . THR B 1 104 ? 69.070 70.110 -11.388 1.00 19.34 104 THR B C 1
ATOM 3603 O O . THR B 1 104 ? 69.113 69.002 -10.862 1.00 19.35 104 THR B O 1
ATOM 3607 N N . TYR B 1 105 ? 68.283 70.420 -12.435 1.00 19.90 105 TYR B N 1
ATOM 3608 C CA . TYR B 1 105 ? 67.225 69.584 -12.997 1.00 17.93 105 TYR B CA 1
ATOM 3609 C C . TYR B 1 105 ? 65.891 69.730 -12.258 1.00 17.36 105 TYR B C 1
ATOM 3610 O O . TYR B 1 105 ? 64.905 69.131 -12.655 1.00 17.06 105 TYR B O 1
ATOM 3619 N N . ASN B 1 106 ? 65.861 70.496 -11.156 1.00 16.46 106 ASN B N 1
ATOM 3620 C CA . ASN B 1 106 ? 64.657 70.660 -10.369 1.00 16.21 106 ASN B CA 1
ATOM 3621 C C . ASN B 1 106 ? 63.965 72.030 -10.483 1.00 16.54 106 ASN B C 1
ATOM 3622 O O . ASN B 1 106 ? 64.485 72.939 -11.105 1.00 16.95 106 ASN B O 1
ATOM 3627 N N . ILE B 1 107 ? 62.797 72.139 -9.885 1.00 17.16 107 ILE B N 1
ATOM 3628 C CA . ILE B 1 107 ? 61.940 73.345 -10.054 1.00 18.58 107 ILE B CA 1
ATOM 3629 C C . ILE B 1 107 ? 62.736 74.634 -9.855 1.00 19.74 107 ILE B C 1
ATOM 3630 O O . ILE B 1 107 ? 63.456 74.824 -8.861 1.00 17.41 107 ILE B O 1
ATOM 3635 N N . ASP B 1 108 ? 62.595 75.515 -10.833 1.00 20.87 108 ASP B N 1
ATOM 3636 C CA . ASP B 1 108 ? 63.221 76.832 -10.754 1.00 21.54 108 ASP B CA 1
ATOM 3637 C C . ASP B 1 108 ? 62.467 77.733 -9.764 1.00 20.25 108 ASP B C 1
ATOM 3638 O O . ASP B 1 108 ? 61.255 77.840 -9.785 1.00 19.12 108 ASP B O 1
ATOM 3643 N N . VAL B 1 109 ? 63.217 78.361 -8.862 1.00 19.52 109 VAL B N 1
ATOM 3644 C CA . VAL B 1 109 ? 62.653 79.138 -7.781 1.00 20.71 109 VAL B CA 1
ATOM 3645 C C . VAL B 1 109 ? 61.812 80.343 -8.305 1.00 20.23 109 VAL B C 1
ATOM 3646 O O . VAL B 1 109 ? 60.719 80.616 -7.784 1.00 21.68 109 VAL B O 1
ATOM 3650 N N . ASP B 1 110 ? 62.332 81.054 -9.297 1.00 20.78 110 ASP B N 1
ATOM 3651 C CA . ASP B 1 110 ? 61.602 82.209 -9.852 1.00 22.98 110 ASP B CA 1
ATOM 3652 C C . ASP B 1 110 ? 60.279 81.813 -10.535 1.00 21.91 110 ASP B C 1
ATOM 3653 O O . ASP B 1 110 ? 59.240 82.469 -10.344 1.00 22.23 110 ASP B O 1
ATOM 3658 N N . LEU B 1 111 ? 60.311 80.720 -11.289 1.00 21.39 111 LEU B N 1
ATOM 3659 C CA . LEU B 1 111 ? 59.081 80.187 -11.896 1.00 21.01 111 LEU B CA 1
ATOM 3660 C C . LEU B 1 111 ? 58.073 79.755 -10.848 1.00 20.84 111 LEU B C 1
ATOM 3661 O O . LEU B 1 111 ? 56.875 79.983 -11.023 1.00 19.63 111 LEU B O 1
ATOM 3666 N N . LEU B 1 112 ? 58.547 79.087 -9.777 1.00 18.87 112 LEU B N 1
ATOM 3667 C CA . LEU B 1 112 ? 57.686 78.705 -8.676 1.00 18.93 112 LEU B CA 1
ATOM 3668 C C . LEU B 1 112 ? 56.959 79.917 -8.057 1.00 19.77 112 LEU B C 1
ATOM 3669 O O . LEU B 1 112 ? 55.738 79.876 -7.833 1.00 19.44 112 LEU B O 1
ATOM 3674 N N . LYS B 1 113 ? 57.709 80.972 -7.730 1.00 20.43 113 LYS B N 1
ATOM 3675 C CA . LYS B 1 113 ? 57.079 82.193 -7.193 1.00 22.59 113 LYS B CA 1
ATOM 3676 C C . LYS B 1 113 ? 56.040 82.815 -8.153 1.00 23.12 113 LYS B C 1
ATOM 3677 O O . LYS B 1 113 ? 54.976 83.282 -7.715 1.00 25.16 113 LYS B O 1
ATOM 3683 N N . LEU B 1 114 ? 56.369 82.825 -9.431 1.00 23.89 114 LEU B N 1
ATOM 3684 C CA . LEU B 1 114 ? 55.499 83.386 -10.463 1.00 25.49 114 LEU B CA 1
ATOM 3685 C C . LEU B 1 114 ? 54.217 82.568 -10.582 1.00 25.75 114 LEU B C 1
ATOM 3686 O O . LEU B 1 114 ? 53.109 83.136 -10.629 1.00 27.32 114 LEU B O 1
ATOM 3691 N N . ALA B 1 115 ? 54.353 81.238 -10.638 1.00 23.90 115 ALA B N 1
ATOM 3692 C CA . ALA B 1 115 ? 53.186 80.353 -10.670 1.00 23.33 115 ALA B CA 1
ATOM 3693 C C . ALA B 1 115 ? 52.252 80.581 -9.490 1.00 23.78 115 ALA B C 1
ATOM 3694 O O . ALA B 1 115 ? 51.015 80.596 -9.668 1.00 24.61 115 ALA B O 1
ATOM 3696 N N . ILE B 1 116 ? 52.824 80.728 -8.295 1.00 23.95 116 ILE B N 1
ATOM 3697 C CA . ILE B 1 116 ? 52.047 80.934 -7.089 1.00 24.93 116 ILE B CA 1
ATOM 3698 C C . ILE B 1 116 ? 51.339 82.314 -7.183 1.00 28.11 116 ILE B C 1
ATOM 3699 O O . ILE B 1 116 ? 50.141 82.446 -6.859 1.00 29.18 116 ILE B O 1
ATOM 3704 N N . LYS B 1 117 ? 52.094 83.315 -7.621 1.00 29.86 117 LYS B N 1
ATOM 3705 C CA . LYS B 1 117 ? 51.577 84.686 -7.730 1.00 33.49 117 LYS B CA 1
ATOM 3706 C C . LYS B 1 117 ? 50.362 84.710 -8.679 1.00 34.35 117 LYS B C 1
ATOM 3707 O O . LYS B 1 117 ? 49.338 85.334 -8.394 1.00 35.50 117 LYS B O 1
ATOM 3713 N N . GLU B 1 118 ? 50.442 83.963 -9.765 1.00 34.38 118 GLU B N 1
ATOM 3714 C CA . GLU B 1 118 ? 49.376 83.987 -10.763 1.00 35.34 118 GLU B CA 1
ATOM 3715 C C . GLU B 1 118 ? 48.240 82.990 -10.583 1.00 35.78 118 GLU B C 1
ATOM 3716 O O . GLU B 1 118 ? 47.328 82.970 -11.406 1.00 36.03 118 GLU B O 1
ATOM 3722 N N . CYS B 1 119 ? 48.280 82.159 -9.539 1.00 36.16 119 CYS B N 1
ATOM 3723 C CA . CYS B 1 119 ? 47.238 81.152 -9.343 1.00 36.40 119 CYS B CA 1
ATOM 3724 C C . CYS B 1 119 ? 45.906 81.864 -9.051 1.00 37.63 119 CYS B C 1
ATOM 3725 O O . CYS B 1 119 ? 45.861 82.753 -8.221 1.00 36.31 119 CYS B O 1
ATOM 3728 N N . GLU B 1 120 ? 44.838 81.425 -9.708 1.00 38.72 120 GLU B N 1
ATOM 3729 C CA . GLU B 1 120 ? 43.482 81.952 -9.500 1.00 39.95 120 GLU B CA 1
ATOM 3730 C C . GLU B 1 120 ? 42.972 81.687 -8.089 1.00 39.91 120 GLU B C 1
ATOM 3731 O O . GLU B 1 120 ? 42.217 82.487 -7.545 1.00 41.41 120 GLU B O 1
ATOM 3733 N N . LYS B 1 121 ? 43.378 80.567 -7.492 1.00 38.35 121 LYS B N 1
ATOM 3734 C CA . LYS B 1 121 ? 43.121 80.315 -6.069 1.00 37.19 121 LYS B CA 1
ATOM 3735 C C . LYS B 1 121 ? 44.372 79.714 -5.426 1.00 36.43 121 LYS B C 1
ATOM 3736 O O . LYS B 1 121 ? 45.247 79.236 -6.139 1.00 35.28 121 LYS B O 1
ATOM 3742 N N . LYS B 1 122 ? 44.480 79.774 -4.102 1.00 34.89 122 LYS B N 1
ATOM 3743 C CA . LYS B 1 122 ? 45.705 79.310 -3.427 1.00 35.39 122 LYS B CA 1
ATOM 3744 C C . LYS B 1 122 ? 45.998 77.828 -3.754 1.00 31.55 122 LYS B C 1
ATOM 3745 O O . LYS B 1 122 ? 45.158 76.981 -3.502 1.00 31.72 122 LYS B O 1
ATOM 3751 N N . PRO B 1 123 ? 47.172 77.504 -4.290 1.00 30.19 123 PRO B N 1
ATOM 3752 C CA . PRO B 1 123 ? 47.502 76.076 -4.485 1.00 27.80 123 PRO B CA 1
ATOM 3753 C C . PRO B 1 123 ? 47.585 75.356 -3.118 1.00 26.41 123 PRO B C 1
ATOM 3754 O O . PRO B 1 123 ? 48.111 75.931 -2.161 1.00 26.44 123 PRO B O 1
ATOM 3758 N N . LYS B 1 124 ? 47.040 74.146 -3.006 1.00 25.17 124 LYS B N 1
ATOM 3759 C CA . LYS B 1 124 ? 47.092 73.417 -1.750 1.00 23.52 124 LYS B CA 1
ATOM 3760 C C . LYS B 1 124 ? 48.474 72.823 -1.426 1.00 22.13 124 LYS B C 1
ATOM 3761 O O . LYS B 1 124 ? 48.849 72.751 -0.258 1.00 20.42 124 LYS B O 1
ATOM 3767 N N . ALA B 1 125 ? 49.202 72.377 -2.450 1.00 19.75 125 ALA B N 1
ATOM 3768 C CA . ALA B 1 125 ? 50.414 71.588 -2.224 1.00 19.33 125 ALA B CA 1
ATOM 3769 C C . ALA B 1 125 ? 51.345 71.741 -3.397 1.00 18.98 125 ALA B C 1
ATOM 3770 O O . ALA B 1 125 ? 50.925 72.142 -4.494 1.00 18.80 125 ALA B O 1
ATOM 3772 N N . LEU B 1 126 ? 52.624 71.445 -3.165 1.00 17.85 126 LEU B N 1
ATOM 3773 C CA . LEU B 1 126 ? 53.622 71.318 -4.217 1.00 16.80 126 LEU B CA 1
ATOM 3774 C C . LEU B 1 126 ? 54.240 69.922 -4.147 1.00 16.20 126 LEU B C 1
ATOM 3775 O O . LEU B 1 126 ? 54.729 69.526 -3.082 1.00 17.24 126 LEU B O 1
ATOM 3780 N N . ILE B 1 127 ? 54.241 69.199 -5.264 1.00 16.32 127 ILE B N 1
ATOM 3781 C CA . ILE B 1 127 ? 55.042 67.956 -5.393 1.00 15.15 127 ILE B CA 1
ATOM 3782 C C . ILE B 1 127 ? 56.350 68.317 -6.028 1.00 15.10 127 ILE B C 1
ATOM 3783 O O . ILE B 1 127 ? 56.431 68.642 -7.228 1.00 16.75 127 ILE B O 1
ATOM 3788 N N . LEU B 1 128 ? 57.404 68.291 -5.234 1.00 14.27 128 LEU B N 1
ATOM 3789 C CA . LEU B 1 128 ? 58.722 68.649 -5.724 1.00 16.02 128 LEU B CA 1
ATOM 3790 C C . LEU B 1 128 ? 59.571 67.392 -5.979 1.00 17.41 128 LEU B C 1
ATOM 3791 O O . LEU B 1 128 ? 59.948 66.693 -5.027 1.00 17.35 128 LEU B O 1
ATOM 3796 N N . THR B 1 129 ? 59.887 67.118 -7.245 1.00 16.37 129 THR B N 1
ATOM 3797 C CA . THR B 1 129 ? 60.793 66.010 -7.543 1.00 16.06 129 THR B CA 1
ATOM 3798 C C . THR B 1 129 ? 62.270 66.409 -7.379 1.00 15.79 129 THR B C 1
ATOM 3799 O O . THR B 1 129 ? 62.666 67.529 -7.706 1.00 17.69 129 THR B O 1
ATOM 3803 N N . HIS B 1 130 ? 63.075 65.509 -6.824 1.00 16.67 130 HIS B N 1
ATOM 3804 C CA . HIS B 1 130 ? 64.539 65.649 -6.799 1.00 16.58 130 HIS B CA 1
ATOM 3805 C C . HIS B 1 130 ? 65.073 64.730 -7.894 1.00 17.81 130 HIS B C 1
ATOM 3806 O O . HIS B 1 130 ? 65.306 63.537 -7.663 1.00 16.46 130 HIS B O 1
ATOM 3813 N N . LEU B 1 131 ? 65.253 65.299 -9.090 1.00 16.20 131 LEU B N 1
ATOM 3814 C CA . LEU B 1 131 ? 65.463 64.486 -10.276 1.00 16.73 131 LEU B CA 1
ATOM 3815 C C . LEU B 1 131 ? 66.862 63.868 -10.382 1.00 17.01 131 LEU B C 1
ATOM 3816 O O . LEU B 1 131 ? 67.887 64.542 -10.136 1.00 15.54 131 LEU B O 1
ATOM 3821 N N . TYR B 1 132 ? 66.887 62.576 -10.726 1.00 15.64 132 TYR B N 1
ATOM 3822 C CA . TYR B 1 132 ? 68.126 61.774 -10.728 1.00 17.24 132 TYR B CA 1
ATOM 3823 C C . TYR B 1 132 ? 68.907 61.857 -9.409 1.00 18.64 132 TYR B C 1
ATOM 3824 O O . TYR B 1 132 ? 70.117 61.662 -9.384 1.00 17.88 132 TYR B O 1
ATOM 3833 N N . GLY B 1 133 ? 68.211 62.124 -8.306 1.00 18.08 133 GLY B N 1
ATOM 3834 C CA . GLY B 1 133 ? 68.922 62.240 -7.029 1.00 18.53 133 GLY B CA 1
ATOM 3835 C C . GLY B 1 133 ? 69.402 63.639 -6.661 1.00 17.72 133 GLY B C 1
ATOM 3836 O O . GLY B 1 133 ? 69.813 63.862 -5.524 1.00 17.30 133 GLY B O 1
ATOM 3837 N N . ASN B 1 134 ? 69.378 64.587 -7.592 1.00 18.10 134 ASN B N 1
ATOM 3838 C CA . ASN B 1 134 ? 69.955 65.917 -7.286 1.00 15.72 134 ASN B CA 1
ATOM 3839 C C . ASN B 1 134 ? 69.056 66.702 -6.348 1.00 16.36 134 ASN B C 1
ATOM 3840 O O . ASN B 1 134 ? 67.821 66.707 -6.520 1.00 16.65 134 ASN B O 1
ATOM 3845 N N . ALA B 1 135 ? 69.662 67.386 -5.376 1.00 15.98 135 ALA B N 1
ATOM 3846 C CA . ALA B 1 135 ? 68.899 68.254 -4.487 1.00 17.38 135 ALA B CA 1
ATOM 3847 C C . ALA B 1 135 ? 68.380 69.479 -5.255 1.00 17.24 135 ALA B C 1
ATOM 3848 O O . ALA B 1 135 ? 69.124 70.105 -6.016 1.00 18.99 135 ALA B O 1
ATOM 3850 N N . ALA B 1 136 ? 67.129 69.846 -4.980 1.00 17.05 136 ALA B N 1
ATOM 3851 C CA . ALA B 1 136 ? 66.578 71.130 -5.400 1.00 17.97 136 ALA B CA 1
ATOM 3852 C C . ALA B 1 136 ? 67.075 72.233 -4.453 1.00 18.96 136 ALA B C 1
ATOM 3853 O O . ALA B 1 136 ? 67.729 71.930 -3.451 1.00 19.24 136 ALA B O 1
ATOM 3855 N N . LYS B 1 137 ? 66.787 73.501 -4.762 1.00 18.86 137 LYS B N 1
ATOM 3856 C CA . LYS B 1 137 ? 67.230 74.621 -3.898 1.00 17.71 137 LYS B CA 1
ATOM 3857 C C . LYS B 1 137 ? 66.324 74.737 -2.668 1.00 17.99 137 LYS B C 1
ATOM 3858 O O . LYS B 1 137 ? 65.382 75.556 -2.621 1.00 18.49 137 LYS B O 1
ATOM 3864 N N . MET B 1 138 ? 66.596 73.902 -1.659 1.00 16.65 138 MET B N 1
ATOM 3865 C CA . MET B 1 138 ? 65.667 73.717 -0.549 1.00 18.19 138 MET B CA 1
ATOM 3866 C C . MET B 1 138 ? 65.445 74.936 0.359 1.00 19.52 138 MET B C 1
ATOM 3867 O O . MET B 1 138 ? 64.317 75.203 0.733 1.00 18.76 138 MET B O 1
ATOM 3872 N N . ASP B 1 139 ? 66.497 75.651 0.735 1.00 20.57 139 ASP B N 1
ATOM 3873 C CA . ASP B 1 139 ? 66.268 76.833 1.584 1.00 23.54 139 ASP B CA 1
ATOM 3874 C C . ASP B 1 139 ? 65.197 77.753 0.958 1.00 22.23 139 ASP B C 1
ATOM 3875 O O . ASP B 1 139 ? 64.254 78.126 1.625 1.00 21.48 139 ASP B O 1
ATOM 3880 N N . GLU B 1 140 ? 65.346 78.058 -0.330 1.00 22.45 140 GLU B N 1
ATOM 3881 C CA . GLU B 1 140 ? 64.400 78.909 -1.021 1.00 22.83 140 GLU B CA 1
ATOM 3882 C C . GLU B 1 140 ? 63.011 78.275 -1.152 1.00 21.98 140 GLU B C 1
ATOM 3883 O O . GLU B 1 140 ? 62.009 78.923 -0.872 1.00 19.50 140 GLU B O 1
ATOM 3889 N N . ILE B 1 141 ? 62.949 77.011 -1.579 1.00 19.92 141 ILE B N 1
ATOM 3890 C CA . ILE B 1 141 ? 61.637 76.380 -1.804 1.00 18.81 141 ILE B CA 1
ATOM 3891 C C . ILE B 1 141 ? 60.875 76.179 -0.508 1.00 19.33 141 ILE B C 1
ATOM 3892 O O . ILE B 1 141 ? 59.669 76.376 -0.438 1.00 19.33 141 ILE B O 1
ATOM 3897 N N . VAL B 1 142 ? 61.565 75.781 0.555 1.00 19.22 142 VAL B N 1
ATOM 3898 C CA . VAL B 1 142 ? 60.866 75.587 1.788 1.00 20.51 142 VAL B CA 1
ATOM 3899 C C . VAL B 1 142 ? 60.247 76.943 2.284 1.00 22.23 142 VAL B C 1
ATOM 3900 O O . VAL B 1 142 ? 59.114 76.979 2.761 1.00 21.20 142 VAL B O 1
ATOM 3904 N N . GLU B 1 143 ? 61.031 78.004 2.201 1.00 21.94 143 GLU B N 1
ATOM 3905 C CA . GLU B 1 143 ? 60.565 79.335 2.609 1.00 24.52 143 GLU B CA 1
ATOM 3906 C C . GLU B 1 143 ? 59.390 79.806 1.751 1.00 24.08 143 GLU B C 1
ATOM 3907 O O . GLU B 1 143 ? 58.386 80.298 2.275 1.00 25.61 143 GLU B O 1
ATOM 3913 N N . ILE B 1 144 ? 59.496 79.623 0.440 1.00 23.05 144 ILE B N 1
ATOM 3914 C CA . ILE B 1 144 ? 58.373 79.967 -0.445 1.00 22.34 144 ILE B CA 1
ATOM 3915 C C . ILE B 1 144 ? 57.105 79.206 -0.054 1.00 22.98 144 ILE B C 1
ATOM 3916 O O . ILE B 1 144 ? 56.031 79.819 0.038 1.00 22.57 144 ILE B O 1
ATOM 3921 N N . CYS B 1 145 ? 57.201 77.893 0.201 1.00 20.58 145 CYS B N 1
ATOM 3922 C CA . CYS B 1 145 ? 55.996 77.154 0.579 1.00 22.28 145 CYS B CA 1
ATOM 3923 C C . CYS B 1 145 ? 55.508 77.630 1.951 1.00 22.65 145 CYS B C 1
ATOM 3924 O O . CYS B 1 145 ? 54.302 77.709 2.207 1.00 23.12 145 CYS B O 1
ATOM 3927 N N . LYS B 1 146 ? 56.448 77.932 2.836 1.00 23.21 146 LYS B N 1
ATOM 3928 C CA . LYS B 1 146 ? 56.036 78.380 4.170 1.00 25.74 146 LYS B CA 1
ATOM 3929 C C . LYS B 1 146 ? 55.306 79.732 4.095 1.00 25.10 146 LYS B C 1
ATOM 3930 O O . LYS B 1 146 ? 54.241 79.916 4.702 1.00 25.59 146 LYS B O 1
ATOM 3936 N N . GLU B 1 147 ? 55.871 80.652 3.339 1.00 27.28 147 GLU B N 1
ATOM 3937 C CA . GLU B 1 147 ? 55.297 82.008 3.216 1.00 27.79 147 GLU B CA 1
ATOM 3938 C C . GLU B 1 147 ? 53.911 81.978 2.573 1.00 29.51 147 GLU B C 1
ATOM 3939 O O . GLU B 1 147 ? 53.081 82.864 2.804 1.00 29.29 147 GLU B O 1
ATOM 3941 N N . ASN B 1 148 ? 53.641 80.951 1.765 1.00 28.43 148 ASN B N 1
ATOM 3942 C CA . ASN B 1 148 ? 52.395 80.905 1.038 1.00 26.79 148 ASN B CA 1
ATOM 3943 C C . ASN B 1 148 ? 51.402 79.863 1.529 1.00 26.24 148 ASN B C 1
ATOM 3944 O O . ASN B 1 148 ? 50.347 79.672 0.893 1.00 26.83 148 ASN B O 1
ATOM 3949 N N . ASP B 1 149 ? 51.728 79.189 2.641 1.00 25.40 149 ASP B N 1
ATOM 3950 C CA . ASP B 1 149 ? 50.843 78.200 3.251 1.00 26.96 149 ASP B CA 1
ATOM 3951 C C . ASP B 1 149 ? 50.609 77.014 2.301 1.00 25.63 149 ASP B C 1
ATOM 3952 O O . ASP B 1 149 ? 49.473 76.517 2.196 1.00 25.15 149 ASP B O 1
ATOM 3957 N N . ILE B 1 150 ? 51.681 76.581 1.627 1.00 22.00 150 ILE B N 1
ATOM 3958 C CA . ILE B 1 150 ? 51.578 75.475 0.643 1.00 21.26 150 ILE B CA 1
ATOM 3959 C C . ILE B 1 150 ? 52.224 74.246 1.267 1.00 19.81 150 ILE B C 1
ATOM 3960 O O . ILE B 1 150 ? 53.323 74.345 1.773 1.00 22.49 150 ILE B O 1
ATOM 3965 N N . VAL B 1 151 ? 51.559 73.106 1.223 1.00 19.06 151 VAL B N 1
ATOM 3966 C CA . VAL B 1 151 ? 52.119 71.888 1.806 1.00 18.62 151 VAL B CA 1
ATOM 3967 C C . VAL B 1 151 ? 53.196 71.385 0.847 1.00 18.94 151 VAL B C 1
ATOM 3968 O O . VAL B 1 151 ? 52.906 71.065 -0.331 1.00 18.51 151 VAL B O 1
ATOM 3972 N N . LEU B 1 152 ? 54.414 71.245 1.363 1.00 18.42 152 LEU B N 1
ATOM 3973 C CA . LEU B 1 152 ? 55.534 70.758 0.542 1.00 18.11 152 LEU B CA 1
ATOM 3974 C C . LEU B 1 152 ? 55.609 69.220 0.606 1.00 17.50 152 LEU B C 1
ATOM 3975 O O . LEU B 1 152 ? 55.772 68.661 1.692 1.00 17.44 152 LEU B O 1
ATOM 3980 N N . ILE B 1 153 ? 55.457 68.548 -0.547 1.00 17.47 153 ILE B N 1
ATOM 3981 C CA . ILE B 1 153 ? 55.576 67.078 -0.615 1.00 16.99 153 ILE B CA 1
ATOM 3982 C C . ILE B 1 153 ? 56.817 66.783 -1.495 1.00 17.39 153 ILE B C 1
ATOM 3983 O O . ILE B 1 153 ? 56.866 67.172 -2.651 1.00 17.09 153 ILE B O 1
ATOM 3988 N N . GLU B 1 154 ? 57.837 66.139 -0.904 1.00 16.85 154 GLU B N 1
ATOM 3989 C CA . GLU B 1 154 ? 59.040 65.837 -1.651 1.00 15.87 154 GLU B CA 1
ATOM 3990 C C . GLU B 1 154 ? 58.910 64.469 -2.307 1.00 15.73 154 GLU B C 1
ATOM 3991 O O . GLU B 1 154 ? 58.756 63.444 -1.629 1.00 16.40 154 GLU B O 1
ATOM 3997 N N . ASP B 1 155 ? 58.995 64.478 -3.618 1.00 15.28 155 ASP B N 1
ATOM 3998 C CA . ASP B 1 155 ? 59.124 63.236 -4.361 1.00 17.02 155 ASP B CA 1
ATOM 3999 C C . ASP B 1 155 ? 60.621 62.928 -4.451 1.00 14.64 155 ASP B C 1
ATOM 4000 O O . ASP B 1 155 ? 61.346 63.398 -5.324 1.00 16.15 155 ASP B O 1
ATOM 4005 N N . ALA B 1 156 ? 61.088 62.171 -3.477 1.00 15.16 156 ALA B N 1
ATOM 4006 C CA . ALA B 1 156 ? 62.495 61.769 -3.431 1.00 14.94 156 ALA B CA 1
ATOM 4007 C C . ALA B 1 156 ? 62.604 60.306 -3.891 1.00 16.56 156 ALA B C 1
ATOM 4008 O O . ALA B 1 156 ? 63.495 59.560 -3.418 1.00 16.15 156 ALA B O 1
ATOM 4010 N N . ALA B 1 157 ? 61.740 59.902 -4.827 1.00 15.71 157 ALA B N 1
ATOM 4011 C CA . ALA B 1 157 ? 61.757 58.488 -5.321 1.00 17.97 157 ALA B CA 1
ATOM 4012 C C . ALA B 1 157 ? 63.137 58.042 -5.825 1.00 19.91 157 ALA B C 1
ATOM 4013 O O . ALA B 1 157 ? 63.504 56.876 -5.656 1.00 21.11 157 ALA B O 1
ATOM 4015 N N . GLU B 1 158 ? 63.872 58.944 -6.469 1.00 17.61 158 GLU B N 1
ATOM 4016 C CA . GLU B 1 158 ? 65.204 58.609 -6.985 1.00 21.75 158 GLU B CA 1
ATOM 4017 C C . GLU B 1 158 ? 66.312 59.160 -6.074 1.00 20.95 158 GLU B C 1
ATOM 4018 O O . GLU B 1 158 ? 67.496 59.157 -6.454 1.00 21.67 158 GLU B O 1
ATOM 4024 N N . ALA B 1 159 ? 65.941 59.691 -4.900 1.00 19.05 159 ALA B N 1
ATOM 4025 C CA . ALA B 1 159 ? 66.887 60.500 -4.154 1.00 16.04 159 ALA B CA 1
ATOM 4026 C C . ALA B 1 159 ? 67.125 60.003 -2.736 1.00 17.99 159 ALA B C 1
ATOM 4027 O O . ALA B 1 159 ? 67.576 60.767 -1.883 1.00 17.18 159 ALA B O 1
ATOM 4029 N N . LEU B 1 160 ? 66.780 58.748 -2.474 1.00 17.82 160 LEU B N 1
ATOM 4030 C CA . LEU B 1 160 ? 67.143 58.171 -1.175 1.00 19.61 160 LEU B CA 1
ATOM 4031 C C . LEU B 1 160 ? 68.672 58.067 -1.113 1.00 17.57 160 LEU B C 1
ATOM 4032 O O . LEU B 1 160 ? 69.262 57.485 -1.990 1.00 17.57 160 LEU B O 1
ATOM 4037 N N . GLY B 1 161 ? 69.272 58.697 -0.109 1.00 19.46 161 GLY B N 1
ATOM 4038 C CA . GLY B 1 161 ? 70.718 58.796 0.026 1.00 19.17 161 GLY B CA 1
ATOM 4039 C C . GLY B 1 161 ? 71.269 60.144 -0.385 1.00 19.57 161 GLY B C 1
ATOM 4040 O O . GLY B 1 161 ? 72.472 60.412 -0.237 1.00 18.99 161 GLY B O 1
ATOM 4041 N N . SER B 1 162 ? 70.398 61.007 -0.926 1.00 18.07 162 SER B N 1
ATOM 4042 C CA . SER B 1 162 ? 70.783 62.369 -1.266 1.00 17.45 162 SER B CA 1
ATOM 4043 C C . SER B 1 162 ? 70.547 63.283 -0.063 1.00 16.89 162 SER B C 1
ATOM 4044 O O . SER B 1 162 ? 69.614 63.063 0.709 1.00 17.24 162 SER B O 1
ATOM 4047 N N . PHE B 1 163 ? 71.391 64.315 0.064 1.00 16.06 163 PHE B N 1
ATOM 4048 C CA . PHE B 1 163 ? 71.322 65.263 1.184 1.00 18.36 163 PHE B CA 1
ATOM 4049 C C . PHE B 1 163 ? 71.421 66.725 0.690 1.00 19.30 163 PHE B C 1
ATOM 4050 O O . PHE B 1 163 ? 72.024 67.006 -0.358 1.00 19.09 163 PHE B O 1
ATOM 4058 N N . TYR B 1 164 ? 70.897 67.649 1.495 1.00 19.50 164 TYR B N 1
ATOM 4059 C CA . TYR B 1 164 ? 71.082 69.059 1.217 1.00 19.47 164 TYR B CA 1
ATOM 4060 C C . TYR B 1 164 ? 71.525 69.647 2.545 1.00 20.39 164 TYR B C 1
ATOM 4061 O O . TYR B 1 164 ? 70.825 69.468 3.543 1.00 19.00 164 TYR B O 1
ATOM 4070 N N . LYS B 1 165 ? 72.700 70.297 2.556 1.00 20.37 165 LYS B N 1
ATOM 4071 C CA . LYS B 1 165 ? 73.308 70.797 3.807 1.00 21.28 165 LYS B CA 1
ATOM 4072 C C . LYS B 1 165 ? 73.217 69.749 4.913 1.00 21.32 165 LYS B C 1
ATOM 4073 O O . LYS B 1 165 ? 72.728 70.032 6.019 1.00 22.21 165 LYS B O 1
ATOM 4079 N N . ASN B 1 166 ? 73.633 68.522 4.574 1.00 21.44 166 ASN B N 1
ATOM 4080 C CA . ASN B 1 166 ? 73.685 67.402 5.504 1.00 23.11 166 ASN B CA 1
ATOM 4081 C C . ASN B 1 166 ? 72.365 66.943 6.097 1.00 23.87 166 ASN B C 1
ATOM 4082 O O . ASN B 1 166 ? 72.349 66.241 7.118 1.00 23.96 166 ASN B O 1
ATOM 4087 N N . L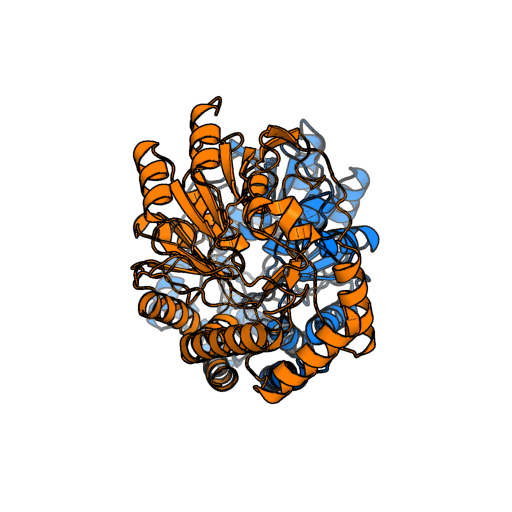YS B 1 167 ? 71.254 67.343 5.479 1.00 21.83 167 LYS B N 1
ATOM 4088 C CA . LYS B 1 167 ? 69.948 66.871 5.901 1.00 21.10 167 LYS B CA 1
ATOM 4089 C C . LYS B 1 167 ? 69.345 66.058 4.742 1.00 20.54 167 LYS B C 1
ATOM 4090 O O . LYS B 1 167 ? 69.443 66.474 3.569 1.00 19.76 167 LYS B O 1
ATOM 4096 N N . ALA B 1 168 ? 68.740 64.918 5.075 1.00 18.73 168 ALA B N 1
ATOM 4097 C CA . ALA B 1 168 ? 68.290 63.956 4.053 1.00 18.15 168 ALA B CA 1
ATOM 4098 C C . ALA B 1 168 ? 67.146 64.546 3.226 1.00 18.34 168 ALA B C 1
ATOM 4099 O O . ALA B 1 168 ? 66.170 65.071 3.800 1.00 18.36 168 ALA B O 1
ATOM 4101 N N . LEU B 1 169 ? 67.268 64.470 1.894 1.00 18.44 169 LEU B N 1
ATOM 4102 C CA . LEU B 1 169 ? 66.137 64.808 0.997 1.00 17.92 169 LEU B CA 1
ATOM 4103 C C . LEU B 1 169 ? 64.969 63.926 1.392 1.00 17.29 169 LEU B C 1
ATOM 4104 O O . LEU B 1 169 ? 65.161 62.742 1.746 1.00 18.03 169 LEU B O 1
ATOM 4109 N N . GLY B 1 170 ? 63.778 64.541 1.421 1.00 16.10 170 GLY B N 1
ATOM 4110 C CA . GLY B 1 170 ? 62.561 63.894 1.849 1.00 16.80 170 GLY B CA 1
ATOM 4111 C C . GLY B 1 170 ? 62.121 64.357 3.230 1.00 17.13 170 GLY B C 1
ATOM 4112 O O . GLY B 1 170 ? 60.971 64.170 3.563 1.00 16.69 170 GLY B O 1
ATOM 4113 N N . THR B 1 171 ? 63.050 64.929 4.020 1.00 16.98 171 THR B N 1
ATOM 4114 C CA . THR B 1 171 ? 62.752 65.368 5.395 1.00 17.09 171 THR B CA 1
ATOM 4115 C C . THR B 1 171 ? 62.527 66.880 5.532 1.00 18.15 171 THR B C 1
ATOM 4116 O O . THR B 1 171 ? 62.397 67.394 6.655 1.00 17.77 171 THR B O 1
ATOM 4120 N N . PHE B 1 172 ? 62.495 67.591 4.397 1.00 17.89 172 PHE B N 1
ATOM 4121 C CA . PHE B 1 172 ? 62.271 69.035 4.340 1.00 19.00 172 PHE B CA 1
ATOM 4122 C C . PHE B 1 172 ? 60.778 69.349 4.237 1.00 20.35 172 PHE B C 1
ATOM 4123 O O . PHE B 1 172 ? 60.324 70.322 4.836 1.00 19.35 172 PHE B O 1
ATOM 4131 N N . GLY B 1 173 ? 60.039 68.521 3.481 1.00 19.26 173 GLY B N 1
ATOM 4132 C CA . GLY B 1 173 ? 58.600 68.709 3.298 1.00 17.56 173 GLY B CA 1
ATOM 4133 C C . GLY B 1 173 ? 57.794 68.269 4.517 1.00 18.33 173 GLY B C 1
ATOM 4134 O O . GLY B 1 173 ? 58.289 67.591 5.418 1.00 18.03 173 GLY B O 1
ATOM 4135 N N . GLU B 1 174 ? 56.523 68.614 4.525 1.00 16.37 174 GLU B N 1
ATOM 4136 C CA . GLU B 1 174 ? 55.596 67.986 5.476 1.00 17.72 174 GLU B CA 1
ATOM 4137 C C . GLU B 1 174 ? 55.617 66.465 5.249 1.00 16.83 174 GLU B C 1
ATOM 4138 O O . GLU B 1 174 ? 55.427 65.656 6.195 1.00 16.12 174 GLU B O 1
ATOM 4144 N N . PHE B 1 175 ? 55.776 66.094 3.960 1.00 17.65 175 PHE B N 1
ATOM 4145 C CA . PHE B 1 175 ? 55.806 64.682 3.544 1.00 16.11 175 PHE B CA 1
ATOM 4146 C C . PHE B 1 175 ? 56.983 64.451 2.595 1.00 13.72 175 PHE B C 1
ATOM 4147 O O . PHE B 1 175 ? 57.350 65.344 1.827 1.00 15.66 175 PHE B O 1
ATOM 4155 N N . GLY B 1 176 ? 57.534 63.236 2.600 1.00 14.05 176 GLY B N 1
ATOM 4156 C CA . GLY B 1 176 ? 58.577 62.897 1.624 1.00 13.86 176 GLY B CA 1
ATOM 4157 C C . GLY B 1 176 ? 58.333 61.467 1.166 1.00 13.40 176 GLY B C 1
ATOM 4158 O O . GLY B 1 176 ? 57.728 60.689 1.898 1.00 14.85 176 GLY B O 1
ATOM 4159 N N . VAL B 1 177 ? 58.811 61.092 -0.017 1.00 13.69 177 VAL B N 1
ATOM 4160 C CA . VAL B 1 177 ? 58.528 59.744 -0.511 1.00 13.74 177 VAL B CA 1
ATOM 4161 C C . VAL B 1 177 ? 59.793 59.153 -1.117 1.00 13.72 177 VAL B C 1
ATOM 4162 O O . VAL B 1 177 ? 60.487 59.827 -1.854 1.00 13.28 177 VAL B O 1
ATOM 4166 N N . TYR B 1 178 ? 60.084 57.895 -0.785 1.00 13.58 178 TYR B N 1
ATOM 4167 C CA . TYR B 1 178 ? 61.207 57.173 -1.365 1.00 14.38 178 TYR B CA 1
ATOM 4168 C C . TYR B 1 178 ? 60.665 55.987 -2.139 1.00 14.43 178 TYR B C 1
ATOM 4169 O O . TYR B 1 178 ? 59.591 55.481 -1.827 1.00 14.52 178 TYR B O 1
ATOM 4178 N N . SER B 1 179 ? 61.421 55.546 -3.130 1.00 16.24 179 SER B N 1
ATOM 4179 C CA . SER B 1 179 ? 61.038 54.372 -3.919 1.00 18.31 179 SER B CA 1
ATOM 4180 C C . SER B 1 179 ? 62.187 53.378 -3.892 1.00 21.32 179 SER B C 1
ATOM 4181 O O . SER B 1 179 ? 63.337 53.771 -3.634 1.00 20.57 179 SER B O 1
ATOM 4184 N N . TYR B 1 180 ? 61.897 52.099 -4.180 1.00 26.05 180 TYR B N 1
ATOM 4185 C CA . TYR B 1 180 ? 62.931 51.073 -3.948 1.00 30.53 180 TYR B CA 1
ATOM 4186 C C . TYR B 1 180 ? 63.655 50.390 -5.150 1.00 35.92 180 TYR B C 1
ATOM 4187 O O . TYR B 1 180 ? 64.889 50.077 -5.058 1.00 39.87 180 TYR B O 1
ATOM 4196 N N . ASN B 1 181 ? 62.965 50.245 -6.283 1.00 37.80 181 ASN B N 1
ATOM 4197 C CA . ASN B 1 181 ? 63.494 49.422 -7.382 1.00 38.48 181 ASN B CA 1
ATOM 4198 C C . ASN B 1 181 ? 63.535 49.886 -8.828 1.00 39.90 181 ASN B C 1
ATOM 4199 O O . ASN B 1 181 ? 63.711 49.043 -9.742 1.00 40.24 181 ASN B O 1
ATOM 4204 N N . GLY B 1 182 ? 63.410 51.180 -9.070 1.00 38.90 182 GLY B N 1
ATOM 4205 C CA . GLY B 1 182 ? 63.604 51.652 -10.434 1.00 41.19 182 GLY B CA 1
ATOM 4206 C C . GLY B 1 182 ? 62.378 51.419 -11.285 1.00 41.71 182 GLY B C 1
ATOM 4207 O O . GLY B 1 182 ? 61.338 50.994 -10.773 1.00 41.85 182 GLY B O 1
ATOM 4208 N N . ASN B 1 183 ? 62.509 51.657 -12.586 1.00 43.16 183 ASN B N 1
ATOM 4209 C CA . ASN B 1 183 ? 61.347 51.929 -13.438 1.00 44.09 183 ASN B CA 1
ATOM 4210 C C . ASN B 1 183 ? 61.013 50.973 -14.590 1.00 44.65 183 ASN B C 1
ATOM 4211 O O . ASN B 1 183 ? 60.124 51.269 -15.403 1.00 45.26 183 ASN B O 1
ATOM 4216 N N . LYS B 1 184 ? 61.706 49.832 -14.643 1.00 44.49 184 LYS B N 1
ATOM 4217 C CA . LYS B 1 184 ? 61.348 48.743 -15.556 1.00 44.30 184 LYS B CA 1
ATOM 4218 C C . LYS B 1 184 ? 59.867 48.402 -15.369 1.00 43.27 184 LYS B C 1
ATOM 4219 O O . LYS B 1 184 ? 59.339 48.510 -14.248 1.00 42.66 184 LYS B O 1
ATOM 4225 N N . ILE B 1 185 ? 59.188 47.991 -16.439 1.00 41.48 185 ILE B N 1
ATOM 4226 C CA . ILE B 1 185 ? 57.744 47.780 -16.346 1.00 40.51 185 ILE B CA 1
ATOM 4227 C C . ILE B 1 185 ? 57.365 46.679 -15.365 1.00 39.02 185 ILE B C 1
ATOM 4228 O O . ILE B 1 185 ? 56.257 46.696 -14.820 1.00 39.09 185 ILE B O 1
ATOM 4233 N N . ILE B 1 186 ? 58.287 45.734 -15.139 1.00 36.07 186 ILE B N 1
ATOM 4234 C CA . ILE B 1 186 ? 58.177 44.759 -14.043 1.00 33.75 186 ILE B CA 1
ATOM 4235 C C . ILE B 1 186 ? 59.504 44.696 -13.320 1.00 34.11 186 ILE B C 1
ATOM 4236 O O . ILE B 1 186 ? 60.565 44.530 -13.943 1.00 33.42 186 ILE B O 1
ATOM 4241 N N . THR B 1 187 ? 59.442 44.833 -12.002 1.00 33.20 187 THR B N 1
ATOM 4242 C CA . THR B 1 187 ? 60.643 44.775 -11.181 1.00 32.61 187 THR B CA 1
ATOM 4243 C C . THR B 1 187 ? 60.652 43.536 -10.305 1.00 31.01 187 THR B C 1
ATOM 4244 O O . THR B 1 187 ? 59.607 42.907 -10.060 1.00 26.86 187 THR B O 1
ATOM 4248 N N . THR B 1 188 ? 61.855 43.174 -9.865 1.00 30.70 188 THR B N 1
ATOM 4249 C CA . THR B 1 188 ? 62.063 42.026 -8.983 1.00 31.33 188 THR B CA 1
ATOM 4250 C C . THR B 1 188 ? 61.263 42.213 -7.698 1.00 30.34 188 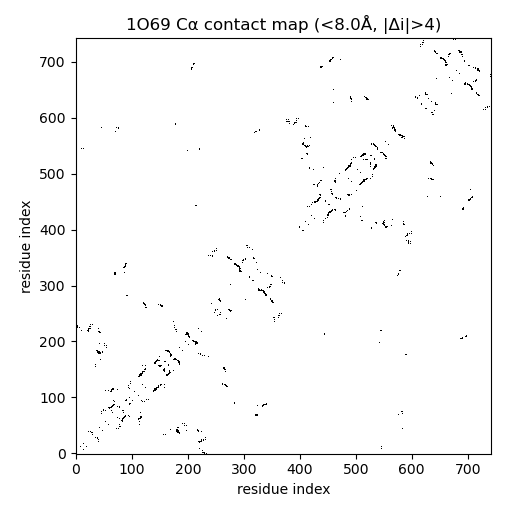THR B C 1
ATOM 4251 O O . THR B 1 188 ? 60.495 41.351 -7.288 1.00 28.93 188 THR B O 1
ATOM 4255 N N . SER B 1 189 ? 61.449 43.368 -7.070 1.00 29.67 189 SER B N 1
ATOM 4256 C CA . SER B 1 189 ? 60.769 43.673 -5.838 1.00 29.76 189 SER B CA 1
ATOM 4257 C C . SER B 1 189 ? 59.907 44.928 -6.088 1.00 30.71 189 SER B C 1
ATOM 4258 O O . SER B 1 189 ? 59.745 45.365 -7.212 1.00 33.96 189 SER B O 1
ATOM 4261 N N . GLY B 1 190 ? 59.400 45.555 -5.049 1.00 30.25 190 GLY B N 1
ATOM 4262 C CA . GLY B 1 190 ? 58.676 46.817 -5.243 1.00 28.56 190 GLY B CA 1
ATOM 4263 C C . GLY B 1 190 ? 58.488 47.436 -3.874 1.00 26.12 190 GLY B C 1
ATOM 4264 O O . GLY B 1 190 ? 58.821 46.797 -2.868 1.00 26.15 190 GLY B O 1
ATOM 4265 N N . GLY B 1 191 ? 58.065 48.694 -3.833 1.00 22.83 191 GLY B N 1
ATOM 4266 C CA . GLY B 1 191 ? 57.820 49.335 -2.549 1.00 20.25 191 GLY B CA 1
ATOM 4267 C C . GLY B 1 191 ? 58.055 50.832 -2.579 1.00 18.61 191 GLY B C 1
ATOM 4268 O O . GLY B 1 191 ? 58.774 51.385 -3.438 1.00 17.14 191 GLY B O 1
ATOM 4269 N N . GLY B 1 192 ? 57.394 51.517 -1.648 1.00 15.49 192 GLY B N 1
ATOM 4270 C CA . GLY B 1 192 ? 57.656 52.935 -1.485 1.00 15.00 192 GLY B CA 1
ATOM 4271 C C . GLY B 1 192 ? 57.592 53.201 0.017 1.00 15.05 192 GLY B C 1
ATOM 4272 O O . GLY B 1 192 ? 57.114 52.351 0.806 1.00 15.73 192 GLY B O 1
ATOM 4273 N N . MET B 1 193 ? 58.120 54.344 0.426 1.00 15.88 193 MET B N 1
ATOM 4274 C CA . MET B 1 193 ? 58.034 54.725 1.837 1.00 15.44 193 MET B CA 1
ATOM 4275 C C . MET B 1 193 ? 57.494 56.147 1.883 1.00 16.24 193 MET B C 1
ATOM 4276 O O . MET B 1 193 ? 57.960 57.015 1.117 1.00 17.61 193 MET B O 1
ATOM 4281 N N . LEU B 1 194 ? 56.478 56.376 2.718 1.00 14.95 194 LEU B N 1
ATOM 4282 C CA . LEU B 1 194 ? 55.980 57.742 2.972 1.00 14.87 194 LEU B CA 1
ATOM 4283 C C . LEU B 1 194 ? 56.568 58.127 4.337 1.00 13.88 194 LEU B C 1
ATOM 4284 O O . LEU B 1 194 ? 56.361 57.399 5.304 1.00 14.76 194 LEU B O 1
ATOM 4289 N N . ILE B 1 195 ? 57.324 59.236 4.381 1.00 14.87 195 ILE B N 1
ATOM 4290 C CA . ILE B 1 195 ? 57.800 59.765 5.658 1.00 16.03 195 ILE B CA 1
ATOM 4291 C C . ILE B 1 195 ? 57.152 61.131 5.880 1.00 15.28 195 ILE B C 1
ATOM 4292 O O . ILE B 1 195 ? 56.596 61.752 4.942 1.00 14.17 195 ILE B O 1
ATOM 4297 N N . GLY B 1 196 ? 57.211 61.641 7.099 1.00 14.43 196 GLY B N 1
ATOM 4298 C CA . GLY B 1 196 ? 56.673 62.972 7.280 1.00 15.71 196 GLY B CA 1
ATOM 4299 C C . GLY B 1 196 ? 56.884 63.494 8.706 1.00 17.01 196 GLY B C 1
ATOM 4300 O O . GLY B 1 196 ? 57.278 62.751 9.601 1.00 17.42 196 GLY B O 1
ATOM 4301 N N . LYS B 1 197 ? 56.559 64.755 8.873 1.00 18.09 197 LYS B N 1
ATOM 4302 C CA . LYS B 1 197 ? 56.843 65.506 10.107 1.00 19.01 197 LYS B CA 1
ATOM 4303 C C . LYS B 1 197 ? 55.782 65.280 11.187 1.00 20.03 197 LYS B C 1
ATOM 4304 O O . LYS B 1 197 ? 56.059 65.385 12.365 1.00 22.45 197 LYS B O 1
ATOM 4310 N N . ASN B 1 198 ? 54.557 65.015 10.780 1.00 19.22 198 ASN B N 1
ATOM 4311 C CA . ASN B 1 198 ? 53.427 64.997 11.707 1.00 21.77 198 ASN B CA 1
ATOM 4312 C C . ASN B 1 198 ? 52.955 63.590 11.952 1.00 21.77 198 ASN B C 1
ATOM 4313 O O . ASN B 1 198 ? 52.466 62.910 11.016 1.00 22.18 198 ASN B O 1
ATOM 4318 N N . LYS B 1 199 ? 53.104 63.132 13.197 1.00 21.40 199 LYS B N 1
ATOM 4319 C CA . LYS B 1 199 ? 52.701 61.781 13.573 1.00 21.68 199 LYS B CA 1
ATOM 4320 C C . LYS B 1 199 ? 51.250 61.465 13.226 1.00 22.15 199 LYS B C 1
ATOM 4321 O O . LYS B 1 199 ? 50.970 60.412 12.667 1.00 21.25 199 LYS B O 1
ATOM 4327 N N . GLU B 1 200 ? 50.330 62.383 13.533 1.00 20.79 200 GLU B N 1
ATOM 4328 C CA . GLU B 1 200 ? 48.894 62.142 13.302 1.00 21.99 200 GLU B CA 1
ATOM 4329 C C . GLU B 1 200 ? 48.612 61.989 11.773 1.00 20.28 200 GLU B C 1
ATOM 4330 O O . GLU B 1 200 ? 47.802 61.144 11.345 1.00 19.34 200 GLU B O 1
ATOM 4336 N N . LYS B 1 201 ? 49.282 62.800 10.973 1.00 18.62 201 LYS B N 1
ATOM 4337 C CA . LYS B 1 201 ? 49.058 62.766 9.509 1.00 18.86 201 LYS B CA 1
ATOM 4338 C C . LYS B 1 201 ? 49.599 61.465 8.963 1.00 17.73 201 LYS B C 1
ATOM 4339 O O . LYS B 1 201 ? 48.990 60.839 8.088 1.00 18.21 201 LYS B O 1
ATOM 4345 N N . ILE B 1 202 ? 50.744 61.024 9.462 1.00 16.44 202 ILE B N 1
ATOM 4346 C CA . ILE B 1 202 ? 51.281 59.763 8.932 1.00 17.41 202 ILE B CA 1
ATOM 4347 C C . ILE B 1 202 ? 50.446 58.604 9.408 1.00 18.45 202 ILE B C 1
ATOM 4348 O O . ILE B 1 202 ? 50.223 57.627 8.681 1.00 16.89 202 ILE B O 1
ATOM 4353 N N . GLU B 1 203 ? 49.925 58.688 10.627 1.00 18.07 203 GLU B N 1
ATOM 4354 C CA . GLU B 1 203 ? 49.075 57.617 11.096 1.00 19.54 203 GLU B CA 1
ATOM 4355 C C . GLU B 1 203 ? 47.740 57.583 10.355 1.00 18.06 203 GLU B C 1
ATOM 4356 O O . GLU B 1 203 ? 47.137 56.513 10.207 1.00 17.59 203 GLU B O 1
ATOM 4362 N N . LYS B 1 204 ? 47.300 58.736 9.888 1.00 16.54 204 LYS B N 1
ATOM 4363 C CA . LYS B 1 204 ? 46.069 58.791 9.090 1.00 17.52 204 LYS B CA 1
ATOM 4364 C C . LYS B 1 204 ? 46.349 58.102 7.729 1.00 16.74 204 LYS B C 1
ATOM 4365 O O . LYS B 1 204 ? 45.512 57.348 7.225 1.00 16.99 204 LYS B O 1
ATOM 4371 N N . ALA B 1 205 ? 47.512 58.390 7.141 1.00 15.29 205 ALA B N 1
ATOM 4372 C CA . ALA B 1 205 ? 47.903 57.676 5.917 1.00 15.41 205 ALA B CA 1
ATOM 4373 C C . ALA B 1 205 ? 47.940 56.193 6.199 1.00 15.13 205 ALA B C 1
ATOM 4374 O O . ALA B 1 205 ? 47.481 55.409 5.386 1.00 14.74 205 ALA B O 1
ATOM 4376 N N . ARG B 1 206 ? 48.492 55.779 7.351 1.00 14.81 206 ARG B N 1
ATOM 4377 C CA . ARG B 1 206 ? 48.581 54.361 7.664 1.00 14.97 206 ARG B CA 1
ATOM 4378 C C . ARG B 1 206 ? 47.165 53.741 7.718 1.00 16.13 206 ARG B C 1
ATOM 4379 O O . ARG B 1 206 ? 46.927 52.645 7.188 1.00 16.37 206 ARG B O 1
ATOM 4387 N N . PHE B 1 207 ? 46.244 54.455 8.363 1.00 17.24 207 PHE B N 1
ATOM 4388 C CA . PHE B 1 207 ? 44.829 54.095 8.398 1.00 17.84 207 PHE B CA 1
ATOM 4389 C C . PHE B 1 207 ? 44.234 53.921 6.960 1.00 14.71 207 PHE B C 1
ATOM 4390 O O . PHE B 1 207 ? 43.557 52.898 6.680 1.00 16.97 207 PHE B O 1
ATOM 4398 N N . TYR B 1 208 ? 44.500 54.872 6.078 1.00 16.36 208 TYR B N 1
ATOM 4399 C CA . TYR B 1 208 ? 44.000 54.806 4.692 1.00 14.49 208 TYR B CA 1
ATOM 4400 C C . TYR B 1 208 ? 44.622 53.619 3.967 1.00 16.38 208 TYR B C 1
ATOM 4401 O O . TYR B 1 208 ? 43.993 52.998 3.084 1.00 15.92 208 TYR B O 1
ATOM 4410 N N . SER B 1 209 ? 45.857 53.280 4.363 1.00 16.54 209 SER B N 1
ATOM 4411 C CA . SER B 1 209 ? 46.626 52.251 3.581 1.00 15.31 209 SER B CA 1
ATOM 4412 C C . SER B 1 209 ? 46.136 50.830 3.801 1.00 16.19 209 SER B C 1
ATOM 4413 O O . SER B 1 209 ? 46.577 49.895 3.087 1.00 17.21 209 SER B O 1
ATOM 4416 N N . THR B 1 210 ? 45.296 50.643 4.817 1.00 14.86 210 THR B N 1
ATOM 4417 C CA . THR B 1 210 ? 44.705 49.340 5.158 1.00 17.24 210 THR B CA 1
ATOM 4418 C C . THR B 1 210 ? 43.181 49.398 5.226 1.00 16.31 210 THR B C 1
ATOM 4419 O O . THR B 1 210 ? 42.547 48.815 6.157 1.00 17.44 210 THR B O 1
ATOM 4423 N N . GLN B 1 211 ? 42.614 50.059 4.224 1.00 15.55 211 GLN B N 1
ATOM 4424 C CA . GLN B 1 211 ? 41.156 50.057 3.943 1.00 15.60 211 GLN B CA 1
ATOM 4425 C C . GLN B 1 211 ? 40.339 50.833 4.984 1.00 17.22 211 GLN B C 1
ATOM 4426 O O . GLN B 1 211 ? 39.134 50.586 5.129 1.00 16.82 211 GLN B O 1
ATOM 4432 N N . ALA B 1 212 ? 40.994 51.767 5.678 1.00 16.22 212 ALA B N 1
ATOM 4433 C CA . ALA B 1 212 ? 40.273 52.683 6.595 1.00 17.97 212 ALA B CA 1
ATOM 4434 C C . ALA B 1 212 ? 39.400 51.963 7.601 1.00 19.87 212 ALA B C 1
ATOM 4435 O O . ALA B 1 212 ? 38.191 52.271 7.708 1.00 19.74 212 ALA B O 1
ATOM 4437 N N . ARG B 1 213 ? 39.987 51.002 8.323 1.00 21.26 213 ARG B N 1
ATOM 4438 C CA . ARG B 1 213 ? 39.307 50.224 9.379 1.00 22.91 213 ARG B CA 1
ATOM 4439 C C . ARG B 1 213 ? 39.341 50.992 10.696 1.00 23.29 213 ARG B C 1
ATOM 4440 O O . ARG B 1 213 ? 40.412 51.473 11.099 1.00 23.31 213 ARG B O 1
ATOM 4448 N N . GLU B 1 214 ? 38.204 51.061 11.396 1.00 21.91 214 GLU B N 1
ATOM 4449 C CA . GLU B 1 214 ? 38.193 51.555 12.771 1.00 23.62 214 GLU B CA 1
ATOM 4450 C C . GLU B 1 214 ? 38.801 50.508 13.704 1.00 25.03 214 GLU B C 1
ATOM 4451 O O . GLU B 1 214 ? 38.886 49.318 13.380 1.00 24.69 214 GLU B O 1
ATOM 4457 N N . ASN B 1 215 ? 39.280 50.955 14.858 1.00 28.24 215 ASN B N 1
ATOM 4458 C CA . ASN B 1 215 ? 39.943 50.034 15.781 1.00 32.05 215 ASN B CA 1
ATOM 4459 C C . ASN B 1 215 ? 38.940 49.217 16.573 1.00 32.85 215 ASN B C 1
ATOM 4460 O O . ASN B 1 215 ? 38.566 49.594 17.684 1.00 34.37 215 ASN B O 1
ATOM 4465 N N . CYS B 1 216 ? 38.477 48.125 15.988 1.00 32.46 216 CYS B N 1
ATOM 4466 C CA . CYS B 1 216 ? 37.591 47.198 16.678 1.00 31.42 216 CYS B CA 1
ATOM 4467 C C . CYS B 1 216 ? 37.674 45.839 16.048 1.00 31.40 216 CYS B C 1
ATOM 4468 O O . CYS B 1 216 ? 38.315 45.663 15.013 1.00 31.51 216 CYS B O 1
ATOM 4471 N N . LEU B 1 217 ? 37.014 44.879 16.684 1.00 31.04 217 LEU B N 1
ATOM 4472 C CA . LEU B 1 217 ? 37.159 43.487 16.321 1.00 31.26 217 LEU B CA 1
ATOM 4473 C C . LEU B 1 217 ? 36.542 43.230 14.945 1.00 28.26 217 LEU B C 1
ATOM 4474 O O . LEU B 1 217 ? 37.169 42.639 14.072 1.00 29.12 217 LEU B O 1
ATOM 4479 N N . HIS B 1 218 ? 35.323 43.712 14.746 1.00 24.00 218 HIS B N 1
ATOM 4480 C CA . HIS B 1 218 ? 34.643 43.582 13.449 1.00 21.45 218 HIS B CA 1
ATOM 4481 C C . HIS B 1 218 ? 35.105 44.711 12.502 1.00 19.95 218 HIS B C 1
ATOM 4482 O O . HIS B 1 218 ? 35.856 45.594 12.912 1.00 21.44 218 HIS B O 1
ATOM 4489 N N . TYR B 1 219 ? 34.627 44.706 11.258 1.00 17.22 219 TYR B N 1
ATOM 4490 C CA . TYR B 1 219 ? 34.999 45.733 10.290 1.00 17.41 219 TYR B CA 1
ATOM 4491 C C . TYR B 1 219 ? 34.001 46.873 10.290 1.00 17.17 219 TYR B C 1
ATOM 4492 O O . TYR B 1 219 ? 32.814 46.655 9.938 1.00 17.31 219 TYR B O 1
ATOM 4501 N N . GLU B 1 220 ? 34.487 48.072 10.653 1.00 17.71 220 GLU B N 1
ATOM 4502 C CA . GLU B 1 220 ? 33.672 49.282 10.732 1.00 17.84 220 GLU B CA 1
ATOM 4503 C C . GLU B 1 220 ? 34.429 50.400 10.014 1.00 17.33 220 GLU B C 1
ATOM 4504 O O . GLU B 1 220 ? 35.640 50.564 10.201 1.00 18.31 220 GLU B O 1
ATOM 4510 N N . HIS B 1 221 ? 33.719 51.164 9.184 1.00 17.47 221 HIS B N 1
ATOM 4511 C CA . HIS B 1 221 ? 34.359 52.136 8.318 1.00 17.03 221 HIS B CA 1
ATOM 4512 C C . HIS B 1 221 ? 33.594 53.450 8.370 1.00 17.83 221 HIS B C 1
ATOM 4513 O O . HIS B 1 221 ? 32.403 53.483 8.064 1.00 18.21 221 HIS B O 1
ATOM 4520 N N . LEU B 1 222 ? 34.295 54.502 8.782 1.00 17.38 222 LEU B N 1
ATOM 4521 C CA . LEU B 1 222 ? 33.840 55.910 8.656 1.00 19.54 222 LEU B CA 1
ATOM 4522 C C . LEU B 1 222 ? 34.199 56.553 7.324 1.00 19.94 222 LEU B C 1
ATOM 4523 O O . LEU B 1 222 ? 33.658 57.625 6.951 1.00 20.60 222 LEU B O 1
ATOM 4528 N N . ASP B 1 223 ? 35.172 55.960 6.635 1.00 18.79 223 ASP B N 1
ATOM 4529 C CA . ASP B 1 223 ? 35.660 56.502 5.372 1.00 17.99 223 ASP B CA 1
ATOM 4530 C C . ASP B 1 223 ? 36.088 55.291 4.552 1.00 16.56 223 ASP B C 1
ATOM 4531 O O . ASP B 1 223 ? 36.093 54.171 5.048 1.00 16.80 223 ASP B O 1
ATOM 4536 N N . TYR B 1 224 ? 36.531 55.557 3.335 1.00 15.29 224 TYR B N 1
ATOM 4537 C CA . TYR B 1 224 ? 37.078 54.499 2.465 1.00 15.92 224 TYR B CA 1
ATOM 4538 C C . TYR B 1 224 ? 38.587 54.706 2.320 1.00 15.14 224 TYR B C 1
ATOM 4539 O O . TYR B 1 224 ? 39.112 55.816 2.468 1.00 14.97 224 TYR B O 1
ATOM 4548 N N . GLY B 1 225 ? 39.311 53.615 2.078 1.00 15.71 225 GLY B N 1
ATOM 4549 C CA . GLY B 1 225 ? 40.744 53.729 1.886 1.00 15.94 225 GLY B CA 1
ATOM 4550 C C . GLY B 1 225 ? 41.200 52.816 0.771 1.00 16.49 225 GLY B C 1
ATOM 4551 O O . GLY B 1 225 ? 40.470 52.646 -0.229 1.00 15.82 225 GLY B O 1
ATOM 4552 N N . TYR B 1 226 ? 42.373 52.189 0.984 1.00 15.66 226 TYR B N 1
ATOM 4553 C CA . TYR B 1 226 ? 43.130 51.536 -0.123 1.00 14.58 226 TYR B CA 1
ATOM 4554 C C . TYR B 1 226 ? 43.768 50.271 0.391 1.00 14.79 226 TYR B C 1
ATOM 4555 O O . TYR B 1 226 ? 43.815 50.040 1.601 1.00 14.65 226 TYR B O 1
ATOM 4564 N N . ASN B 1 227 ? 44.268 49.440 -0.533 1.00 14.37 227 ASN B N 1
ATOM 4565 C CA . ASN B 1 227 ? 45.175 48.385 -0.113 1.00 16.66 227 ASN B CA 1
ATOM 4566 C C . ASN B 1 227 ? 46.560 48.799 -0.592 1.00 15.59 227 ASN B C 1
ATOM 4567 O O . ASN B 1 227 ? 46.969 48.438 -1.671 1.00 14.58 227 ASN B O 1
ATOM 4572 N N . TYR B 1 228 ? 47.247 49.619 0.206 1.00 15.04 228 TYR B N 1
ATOM 4573 C CA . TYR B 1 228 ? 48.554 50.134 -0.161 1.00 15.21 228 TYR B CA 1
ATOM 4574 C C . TYR B 1 228 ? 49.674 49.609 0.768 1.00 16.10 228 TYR B C 1
ATOM 4575 O O . TYR B 1 228 ? 50.836 49.900 0.534 1.00 17.37 228 TYR B O 1
ATOM 4584 N N . ARG B 1 229 ? 49.326 48.839 1.776 1.00 15.91 229 ARG B N 1
ATOM 4585 C CA . ARG B 1 229 ? 50.360 48.420 2.734 1.00 18.30 229 ARG B CA 1
ATOM 4586 C C . ARG B 1 229 ? 51.338 47.445 2.069 1.00 18.51 229 ARG B C 1
ATOM 4587 O O . ARG B 1 229 ? 50.927 46.574 1.313 1.00 18.31 229 ARG B O 1
ATOM 4595 N N . LEU B 1 230 ? 52.614 47.618 2.344 1.00 16.63 230 LEU B N 1
ATOM 4596 C CA . LEU B 1 230 ? 53.653 46.758 1.769 1.00 17.94 230 LEU B CA 1
ATOM 4597 C C . LEU B 1 230 ? 53.594 45.348 2.330 1.00 17.14 230 LEU B C 1
ATOM 4598 O O . LEU B 1 230 ? 53.314 45.154 3.500 1.00 18.87 230 LEU B O 1
ATOM 4603 N N . SER B 1 231 ? 53.860 44.357 1.497 1.00 19.02 231 SER B N 1
ATOM 4604 C CA . SER B 1 231 ? 53.899 42.973 1.976 1.00 20.97 231 SER B CA 1
ATOM 4605 C C . SER B 1 231 ? 55.150 42.718 2.836 1.00 20.83 231 SER B C 1
ATOM 4606 O O . SER B 1 231 ? 56.176 43.381 2.618 1.00 19.21 231 SER B O 1
ATOM 4609 N N . ASN B 1 232 ? 55.036 41.788 3.788 1.00 20.29 232 ASN B N 1
ATOM 4610 C CA . ASN B 1 232 ? 56.141 41.452 4.686 1.00 22.03 232 ASN B CA 1
ATOM 4611 C C . ASN B 1 232 ? 57.337 40.907 3.927 1.00 20.79 232 ASN B C 1
ATOM 4612 O O . ASN B 1 232 ? 58.460 41.173 4.307 1.00 18.94 232 ASN B O 1
ATOM 4617 N N . VAL B 1 233 ? 57.093 40.131 2.857 1.00 18.40 233 VAL B N 1
ATOM 4618 C CA . VAL B 1 233 ? 58.192 39.656 2.011 1.00 18.44 233 VAL B CA 1
ATOM 4619 C C . VAL B 1 233 ? 58.966 40.818 1.365 1.00 18.34 233 VAL B C 1
ATOM 4620 O O . VAL B 1 233 ? 60.197 40.846 1.343 1.00 18.32 233 VAL B O 1
ATOM 4624 N N . LEU B 1 234 ? 58.257 41.818 0.848 1.00 18.19 234 LEU B N 1
ATOM 4625 C CA . LEU B 1 234 ? 58.980 42.930 0.230 1.00 17.03 234 LEU B CA 1
ATOM 4626 C C . LEU B 1 234 ? 59.577 43.848 1.313 1.00 16.82 234 LEU B C 1
ATOM 4627 O O . LEU B 1 234 ? 60.574 44.516 1.039 1.00 16.40 234 LEU B O 1
ATOM 4632 N N . GLY B 1 235 ? 58.976 43.854 2.498 1.00 15.61 235 GLY B N 1
ATOM 4633 C CA . GLY B 1 235 ? 59.541 44.619 3.633 1.00 16.95 235 GLY B CA 1
ATOM 4634 C C . GLY B 1 235 ? 60.917 44.017 3.952 1.00 18.69 235 GLY B C 1
ATOM 4635 O O . GLY B 1 235 ? 61.882 44.752 4.204 1.00 16.51 235 GLY B O 1
ATOM 4636 N N . ALA B 1 236 ? 61.025 42.677 3.897 1.00 17.60 236 ALA B N 1
ATOM 4637 C CA . ALA B 1 236 ? 62.327 41.995 4.173 1.00 17.50 236 ALA B CA 1
ATOM 4638 C C . ALA B 1 236 ? 63.411 42.407 3.202 1.00 18.68 236 ALA B C 1
ATOM 4639 O O . ALA B 1 236 ? 64.585 42.669 3.570 1.00 17.03 236 ALA B O 1
ATOM 4641 N N . ILE B 1 237 ? 63.020 42.463 1.940 1.00 18.13 237 ILE B N 1
ATOM 4642 C CA . ILE B 1 237 ? 63.929 42.946 0.896 1.00 19.34 237 ILE B CA 1
ATOM 4643 C C . ILE B 1 237 ? 64.289 44.418 1.138 1.00 20.52 237 ILE B C 1
ATOM 4644 O O . ILE B 1 237 ? 65.450 44.812 0.995 1.00 20.05 237 ILE B O 1
ATOM 4649 N N . GLY B 1 238 ? 63.294 45.226 1.498 1.00 18.55 238 GLY B N 1
ATOM 4650 C CA . GLY B 1 238 ? 63.567 46.618 1.823 1.00 19.20 238 GLY B CA 1
ATOM 4651 C C . GLY B 1 238 ? 64.607 46.800 2.929 1.00 19.21 238 GLY B C 1
ATOM 4652 O O . GLY B 1 238 ? 65.498 47.649 2.793 1.00 19.14 238 GLY B O 1
ATOM 4653 N N . VAL B 1 239 ? 64.484 46.048 4.018 1.00 19.24 239 VAL B N 1
ATOM 4654 C CA . VAL B 1 239 ? 65.480 46.121 5.119 1.00 20.03 239 VAL B CA 1
ATOM 4655 C C . VAL B 1 239 ? 66.898 45.812 4.555 1.00 20.17 239 VAL B C 1
ATOM 4656 O O . VAL B 1 239 ? 67.858 46.513 4.841 1.00 20.42 239 VAL B O 1
ATOM 4660 N N . ALA B 1 240 ? 67.021 44.718 3.806 1.00 19.81 240 ALA B N 1
ATOM 4661 C CA . ALA B 1 240 ? 68.294 44.340 3.179 1.00 20.10 240 ALA B CA 1
ATOM 4662 C C . ALA B 1 240 ? 68.842 45.432 2.259 1.00 21.35 240 ALA B C 1
ATOM 4663 O O . ALA B 1 240 ? 70.043 45.705 2.276 1.00 20.67 240 ALA B O 1
ATOM 4665 N N . GLN B 1 241 ? 67.970 46.078 1.468 1.00 20.33 241 GLN B N 1
ATOM 4666 C CA . GLN B 1 241 ? 68.385 47.163 0.591 1.00 21.68 241 GLN B CA 1
ATOM 4667 C C . GLN B 1 241 ? 68.856 48.362 1.409 1.00 22.06 241 GLN B C 1
ATOM 4668 O O . GLN B 1 241 ? 69.831 48.998 1.055 1.00 20.71 241 GLN B O 1
ATOM 4674 N N . MET B 1 242 ? 68.173 48.672 2.514 1.00 19.58 242 MET B N 1
ATOM 4675 C CA . MET B 1 242 ? 68.603 49.832 3.326 1.00 19.88 242 MET B CA 1
ATOM 4676 C C . MET B 1 242 ? 69.970 49.582 3.985 1.00 19.76 242 MET B C 1
ATOM 4677 O O . MET B 1 242 ? 70.737 50.519 4.205 1.00 20.50 242 MET B O 1
ATOM 4682 N N . GLU B 1 243 ? 70.267 48.320 4.303 1.00 21.11 243 GLU B N 1
ATOM 4683 C CA . GLU B 1 243 ? 71.546 47.985 4.973 1.00 21.71 243 GLU B CA 1
ATOM 4684 C C . GLU B 1 243 ? 72.731 48.248 4.089 1.00 21.99 243 GLU B C 1
ATOM 4685 O O . GLU B 1 243 ? 73.843 48.456 4.569 1.00 21.80 243 GLU B O 1
ATOM 4691 N N . VAL B 1 244 ? 72.501 48.230 2.777 1.00 19.77 244 VAL B N 1
ATOM 4692 C CA . VAL B 1 244 ? 73.575 48.471 1.836 1.00 19.63 244 VAL B CA 1
ATOM 4693 C C . VAL B 1 244 ? 73.457 49.789 1.084 1.00 18.84 244 VAL B C 1
ATOM 4694 O O . VAL B 1 244 ? 74.274 50.068 0.221 1.00 18.50 244 VAL B O 1
ATOM 4698 N N . LEU B 1 245 ? 72.448 50.595 1.430 1.00 17.78 245 LEU B N 1
ATOM 4699 C CA . LEU B 1 245 ? 72.190 51.859 0.720 1.00 17.81 245 LEU B CA 1
ATOM 4700 C C . LEU B 1 245 ? 73.419 52.754 0.657 1.00 17.02 245 LEU B C 1
ATOM 4701 O O . LEU B 1 245 ? 73.785 53.243 -0.397 1.00 18.89 245 LEU B O 1
ATOM 4706 N N . GLU B 1 246 ? 74.066 52.982 1.789 1.00 18.21 246 GLU B N 1
ATOM 4707 C CA . GLU B 1 246 ? 75.122 53.984 1.800 1.00 20.00 246 GLU B CA 1
ATOM 4708 C C . GLU B 1 246 ? 76.305 53.532 0.946 1.00 19.97 246 GLU B C 1
ATOM 4709 O O . GLU B 1 246 ? 76.885 54.332 0.189 1.00 19.29 246 GLU B O 1
ATOM 4715 N N . GLN B 1 247 ? 76.669 52.255 1.060 1.00 20.77 247 GLN B N 1
ATOM 4716 C CA . GLN B 1 247 ? 77.726 51.703 0.193 1.00 22.30 247 GLN B CA 1
ATOM 4717 C C . GLN B 1 247 ? 77.384 51.869 -1.305 1.00 22.16 247 GLN B C 1
ATOM 4718 O O . GLN B 1 247 ? 78.265 52.152 -2.141 1.00 21.09 247 GLN B O 1
ATOM 4724 N N . ARG B 1 248 ? 76.120 51.654 -1.659 1.00 19.73 248 ARG B N 1
ATOM 4725 C CA . ARG B 1 248 ? 75.677 51.831 -3.044 1.00 20.74 248 ARG B CA 1
ATOM 4726 C C . ARG B 1 248 ? 75.752 53.298 -3.461 1.00 20.11 248 ARG B C 1
ATOM 4727 O O . ARG B 1 248 ? 76.203 53.601 -4.569 1.00 20.30 248 ARG B O 1
ATOM 4735 N N . VAL B 1 249 ? 75.333 54.228 -2.577 1.00 19.03 249 VAL B N 1
ATOM 4736 C CA . VAL B 1 249 ? 75.414 55.657 -2.930 1.00 19.52 249 VAL B CA 1
ATOM 4737 C C . VAL B 1 249 ? 76.889 56.079 -3.234 1.00 19.69 249 VAL B C 1
ATOM 4738 O O . VAL B 1 249 ? 77.148 56.824 -4.173 1.00 20.42 249 VAL B O 1
ATOM 4742 N N . LEU B 1 250 ? 77.815 55.631 -2.389 1.00 19.83 250 LEU B N 1
ATOM 4743 C CA . LEU B 1 250 ? 79.221 56.003 -2.546 1.00 21.05 250 LEU B CA 1
ATOM 4744 C C . LEU B 1 250 ? 79.706 55.451 -3.873 1.00 20.39 250 LEU B C 1
ATOM 4745 O O . LEU B 1 250 ? 80.416 56.152 -4.571 1.00 23.11 250 LEU B O 1
ATOM 4750 N N . LYS B 1 251 ? 79.277 54.235 -4.233 1.00 21.15 251 LYS B N 1
ATOM 4751 C CA . LYS B 1 251 ? 79.656 53.603 -5.520 1.00 21.79 251 LYS B CA 1
ATOM 4752 C C . LYS B 1 251 ? 79.072 54.343 -6.723 1.00 21.91 251 LYS B C 1
ATOM 4753 O O . LYS B 1 251 ? 79.787 54.616 -7.713 1.00 21.57 251 LYS B O 1
ATOM 4759 N N . LYS B 1 252 ? 77.775 54.701 -6.635 1.00 21.86 252 LYS B N 1
ATOM 4760 C CA . LYS B 1 252 ? 77.138 55.546 -7.636 1.00 21.87 252 LYS B CA 1
ATOM 4761 C C . LYS B 1 252 ? 77.916 56.843 -7.859 1.00 21.53 252 LYS B C 1
ATOM 4762 O O . LYS B 1 252 ? 78.060 57.280 -9.009 1.00 22.13 252 LYS B O 1
ATOM 4768 N N . ARG B 1 253 ? 78.373 57.474 -6.772 1.00 20.60 253 ARG B N 1
ATOM 4769 C CA . ARG B 1 253 ? 79.104 58.741 -6.898 1.00 22.67 253 ARG B CA 1
ATOM 4770 C C . ARG B 1 253 ? 80.494 58.537 -7.510 1.00 23.88 253 ARG B C 1
ATOM 4771 O O . ARG B 1 253 ? 80.979 59.378 -8.263 1.00 24.42 253 ARG B O 1
ATOM 4779 N N . GLU B 1 254 ? 81.115 57.401 -7.210 1.00 25.39 254 GLU B N 1
ATOM 4780 C CA . GLU B 1 254 ? 82.377 57.043 -7.846 1.00 27.28 254 GLU B CA 1
ATOM 4781 C C . GLU B 1 254 ? 82.185 56.848 -9.337 1.00 26.25 254 GLU B C 1
ATOM 4782 O O . GLU B 1 254 ? 82.965 57.371 -10.107 1.00 29.13 254 GLU B O 1
ATOM 4788 N N . ILE B 1 255 ? 81.139 56.127 -9.740 1.00 24.98 255 ILE B N 1
ATOM 4789 C CA . ILE B 1 255 ? 80.849 55.898 -11.144 1.00 24.84 255 ILE B CA 1
ATOM 4790 C C . ILE B 1 255 ? 80.638 57.229 -11.896 1.00 26.65 255 ILE B C 1
ATOM 4791 O O . ILE B 1 255 ? 81.148 57.435 -13.028 1.00 27.16 255 ILE B O 1
ATOM 4796 N N . TYR B 1 256 ? 79.899 58.137 -11.252 1.00 25.89 256 TYR B N 1
ATOM 4797 C CA . TYR B 1 256 ? 79.651 59.463 -11.812 1.00 24.69 256 TYR B CA 1
ATOM 4798 C C . TYR B 1 256 ? 80.975 60.198 -12.082 1.00 25.63 256 TYR B C 1
ATOM 4799 O O . TYR B 1 256 ? 81.177 60.770 -13.173 1.00 25.86 256 TYR B O 1
ATOM 4808 N N . GLU B 1 257 ? 81.855 60.193 -11.083 1.00 26.48 257 GLU B N 1
ATOM 4809 C CA . GLU B 1 257 ? 83.176 60.821 -11.177 1.00 29.23 257 GLU B CA 1
ATOM 4810 C C . GLU B 1 257 ? 84.042 60.209 -12.284 1.00 29.58 257 GLU B C 1
ATOM 4811 O O . GLU B 1 257 ? 84.738 60.957 -12.984 1.00 30.91 257 GLU B O 1
ATOM 4817 N N . TRP B 1 258 ? 84.004 58.875 -12.435 1.00 29.41 258 TRP B N 1
ATOM 4818 C CA . TRP B 1 258 ? 84.668 58.191 -13.555 1.00 29.79 258 TRP B CA 1
ATOM 4819 C C . TRP B 1 258 ? 84.146 58.627 -14.934 1.00 29.89 258 TRP B C 1
ATOM 4820 O O . TRP B 1 258 ? 84.940 58.950 -15.833 1.00 30.93 258 TRP B O 1
ATOM 4831 N N . TYR B 1 259 ? 82.824 58.643 -15.120 1.00 29.28 259 TYR B N 1
ATOM 4832 C CA . TYR B 1 259 ? 82.263 59.172 -16.362 1.00 29.23 259 TYR B CA 1
ATOM 4833 C C . TYR B 1 259 ? 82.710 60.616 -16.626 1.00 30.97 259 TYR B C 1
ATOM 4834 O O . TYR B 1 259 ? 83.099 60.949 -17.744 1.00 31.19 259 TYR B O 1
ATOM 4843 N N . LYS B 1 260 ? 82.661 61.457 -15.596 1.00 32.54 260 LYS B N 1
ATOM 4844 C CA . LYS B 1 260 ? 83.095 62.842 -15.699 1.00 35.30 260 LYS B CA 1
ATOM 4845 C C . LYS B 1 260 ? 84.557 62.893 -16.175 1.00 36.99 260 LYS B C 1
ATOM 4846 O O . LYS B 1 260 ? 84.888 63.679 -17.064 1.00 36.71 260 LYS B O 1
ATOM 4852 N N . GLU B 1 261 ? 85.417 62.071 -15.564 1.00 37.91 261 GLU B N 1
ATOM 4853 C CA . GLU B 1 261 ? 86.837 62.019 -15.935 1.00 40.22 261 GLU B CA 1
ATOM 4854 C C . GLU B 1 261 ? 86.992 61.655 -17.399 1.00 39.87 261 GLU B C 1
ATOM 4855 O O . GLU B 1 261 ? 87.707 62.338 -18.139 1.00 41.47 261 GLU B O 1
ATOM 4861 N N . PHE B 1 262 ? 86.302 60.596 -17.814 1.00 39.62 262 PHE B N 1
ATOM 4862 C CA . PHE B 1 262 ? 86.464 60.028 -19.146 1.00 38.49 262 PHE B CA 1
ATOM 4863 C C . PHE B 1 262 ? 85.770 60.812 -20.261 1.00 39.00 262 PHE B C 1
ATOM 4864 O O . PHE B 1 262 ? 86.206 60.762 -21.427 1.00 37.52 262 PHE B O 1
ATOM 4872 N N . LEU B 1 263 ? 84.692 61.520 -19.916 1.00 36.87 263 LEU B N 1
ATOM 4873 C CA . LEU B 1 263 ? 83.822 62.103 -20.934 1.00 36.24 263 LEU B CA 1
ATOM 4874 C C . LEU B 1 263 ? 83.694 63.609 -20.823 1.00 35.44 263 LEU B C 1
ATOM 4875 O O . LEU B 1 263 ? 82.991 64.220 -21.613 1.00 36.09 263 LEU B O 1
ATOM 4880 N N . GLY B 1 264 ? 84.353 64.196 -19.839 1.00 35.21 264 GLY B N 1
ATOM 4881 C CA . GLY B 1 264 ? 84.144 65.588 -19.494 1.00 37.86 264 GLY B CA 1
ATOM 4882 C C . GLY B 1 264 ? 84.592 66.617 -20.513 1.00 39.77 264 GLY B C 1
ATOM 4883 O O . GLY B 1 264 ? 84.343 67.816 -20.321 1.00 39.86 264 GLY B O 1
ATOM 4884 N N . GLU B 1 265 ? 85.243 66.159 -21.584 1.00 40.66 265 GLU B N 1
ATOM 4885 C CA . GLU B 1 265 ? 85.696 67.051 -22.654 1.00 41.91 265 GLU B CA 1
ATOM 4886 C C . GLU B 1 265 ? 84.585 67.370 -23.633 1.00 41.82 265 GLU B C 1
ATOM 4887 O O . GLU B 1 265 ? 84.599 68.417 -24.276 1.00 42.46 265 GLU B O 1
ATOM 4889 N N . TYR B 1 266 ? 83.634 66.455 -23.747 1.00 41.12 266 TYR B N 1
ATOM 4890 C CA . TYR B 1 266 ? 82.560 66.538 -24.728 1.00 41.35 266 TYR B CA 1
ATOM 4891 C C . TYR B 1 266 ? 81.197 66.673 -24.073 1.00 39.93 266 TYR B C 1
ATOM 4892 O O . TYR B 1 266 ? 80.253 67.177 -24.689 1.00 40.60 266 TYR B O 1
ATOM 4901 N N . PHE B 1 267 ? 81.099 66.222 -22.823 1.00 37.60 267 PHE B N 1
ATOM 4902 C CA . PHE B 1 267 ? 79.822 66.192 -22.117 1.00 35.23 267 PHE B CA 1
ATOM 4903 C C . PHE B 1 267 ? 79.876 67.087 -20.889 1.00 33.92 267 PHE B C 1
ATOM 4904 O O . PHE B 1 267 ? 80.908 67.162 -20.218 1.00 33.87 267 PHE B O 1
ATOM 4912 N N . SER B 1 268 ? 78.773 67.755 -20.576 1.00 32.44 268 SER B N 1
ATOM 4913 C CA . SER B 1 268 ? 78.721 68.584 -19.368 1.00 31.95 268 SER B CA 1
ATOM 4914 C C . SER B 1 268 ? 78.052 67.785 -18.266 1.00 31.04 268 SER B C 1
ATOM 4915 O O . SER B 1 268 ? 77.001 67.200 -18.501 1.00 29.06 268 SER B O 1
ATOM 4918 N N . PHE B 1 269 ? 78.640 67.827 -17.071 1.00 29.54 269 PHE B N 1
ATOM 4919 C CA . PHE B 1 269 ? 78.163 67.072 -15.923 1.00 30.43 269 PHE B CA 1
ATOM 4920 C C . PHE B 1 269 ? 77.805 68.106 -14.859 1.00 29.74 269 PHE B C 1
ATOM 4921 O O . PHE B 1 269 ? 78.673 68.538 -14.095 1.00 30.80 269 PHE B O 1
ATOM 4929 N N . LEU B 1 270 ? 76.559 68.564 -14.850 1.00 27.93 270 LEU B N 1
ATOM 4930 C CA . LEU B 1 270 ? 76.247 69.760 -14.061 1.00 26.58 270 LEU B CA 1
ATOM 4931 C C . LEU B 1 270 ? 76.483 69.495 -12.573 1.00 26.44 270 LEU B C 1
ATOM 4932 O O . LEU B 1 270 ? 76.110 68.433 -12.058 1.00 25.87 270 LEU B O 1
ATOM 4937 N N . ASP B 1 271 ? 77.098 70.445 -11.883 1.00 26.37 271 ASP B N 1
ATOM 4938 C CA . ASP B 1 271 ? 77.453 70.234 -10.499 1.00 26.65 271 ASP B CA 1
ATOM 4939 C C . ASP B 1 271 ? 76.222 70.135 -9.601 1.00 26.93 271 ASP B C 1
ATOM 4940 O O . ASP B 1 271 ? 75.219 70.801 -9.822 1.00 25.21 271 ASP B O 1
ATOM 4945 N N . GLU B 1 272 ? 76.345 69.325 -8.557 1.00 25.76 272 GLU B N 1
ATOM 4946 C CA . GLU B 1 272 ? 75.399 69.343 -7.470 1.00 25.74 272 GLU B CA 1
ATOM 4947 C C . GLU B 1 272 ? 75.506 70.705 -6.783 1.00 26.02 272 GLU B C 1
ATOM 4948 O O . GLU B 1 272 ? 76.551 71.367 -6.835 1.00 25.78 272 GLU B O 1
ATOM 4954 N N . LEU B 1 273 ? 74.433 71.145 -6.149 1.00 24.69 273 LEU B N 1
ATOM 4955 C CA . LEU B 1 273 ? 74.468 72.371 -5.344 1.00 25.54 273 LEU B CA 1
ATOM 4956 C C . LEU B 1 273 ? 75.557 72.308 -4.266 1.00 27.45 273 LEU B C 1
ATOM 4957 O O . LEU B 1 273 ? 75.822 71.234 -3.696 1.00 24.06 273 LEU B O 1
ATOM 4962 N N . GLU B 1 274 ? 76.146 73.470 -3.958 1.00 27.10 274 GLU B N 1
ATOM 4963 C CA . GLU B 1 274 ? 77.143 73.570 -2.883 1.00 28.65 274 GLU B CA 1
ATOM 4964 C C . GLU B 1 274 ? 76.581 72.975 -1.628 1.00 28.18 274 GLU B C 1
ATOM 4965 O O . GLU B 1 274 ? 75.442 73.240 -1.268 1.00 28.99 274 GLU B O 1
ATOM 4967 N N . ASN B 1 275 ? 77.393 72.170 -0.962 1.00 28.33 275 ASN B N 1
ATOM 4968 C CA . ASN B 1 275 ? 77.026 71.596 0.313 1.00 28.50 275 ASN B CA 1
ATOM 4969 C C . ASN B 1 275 ? 75.809 70.690 0.201 1.00 28.06 275 ASN B C 1
ATOM 4970 O O . ASN B 1 275 ? 75.064 70.536 1.171 1.00 30.44 275 ASN B O 1
ATOM 4975 N N . SER B 1 276 ? 75.613 70.085 -0.960 1.00 24.36 276 SER B N 1
ATOM 4976 C CA . SER B 1 276 ? 74.607 69.037 -1.055 1.00 22.73 276 SER B CA 1
ATOM 4977 C C . SER B 1 276 ? 75.306 67.767 -1.431 1.00 22.82 276 SER B C 1
ATOM 4978 O O . SER B 1 276 ? 76.484 67.789 -1.826 1.00 23.51 276 SER B O 1
ATOM 4981 N N . ARG B 1 277 ? 74.604 66.645 -1.315 1.00 20.28 277 ARG B N 1
ATOM 4982 C CA . ARG B 1 277 ? 75.157 65.425 -1.860 1.00 22.11 277 ARG B CA 1
ATOM 4983 C C . ARG B 1 277 ? 74.110 64.730 -2.701 1.00 20.50 277 ARG B C 1
ATOM 4984 O O . ARG B 1 277 ? 73.138 64.217 -2.176 1.00 22.00 277 ARG B O 1
ATOM 4992 N N . SER B 1 278 ? 74.333 64.682 -3.994 1.00 20.64 278 SER B N 1
ATOM 4993 C CA . SER B 1 278 ? 73.449 63.929 -4.877 1.00 20.04 278 SER B CA 1
ATOM 4994 C C . SER B 1 278 ? 73.837 62.441 -4.780 1.00 20.65 278 SER B C 1
ATOM 4995 O O . SER B 1 278 ? 75.034 62.081 -4.810 1.00 19.95 278 SER B O 1
ATOM 4998 N N . ASN B 1 279 ? 72.840 61.571 -4.668 1.00 19.21 279 ASN B N 1
ATOM 4999 C CA . ASN B 1 279 ? 73.121 60.145 -4.702 1.00 19.07 279 ASN B CA 1
ATOM 5000 C C . ASN B 1 279 ? 73.571 59.639 -6.085 1.00 20.23 279 ASN B C 1
ATOM 5001 O O . ASN B 1 279 ? 73.992 58.504 -6.220 1.00 20.31 279 ASN B O 1
ATOM 5006 N N . ARG B 1 280 ? 73.482 60.489 -7.103 1.00 20.08 280 ARG B N 1
ATOM 5007 C CA . ARG B 1 280 ? 73.861 60.120 -8.472 1.00 21.35 280 ARG B CA 1
ATOM 5008 C C . ARG B 1 280 ? 73.264 58.771 -8.843 1.00 22.19 280 ARG B C 1
ATOM 5009 O O . ARG B 1 280 ? 73.912 57.948 -9.502 1.00 20.87 280 ARG B O 1
ATOM 5017 N N . TRP B 1 281 ? 71.999 58.565 -8.468 1.00 22.41 281 TRP B N 1
ATOM 5018 C CA . TRP B 1 281 ? 71.402 57.251 -8.695 1.00 25.00 281 TRP B CA 1
ATOM 5019 C C . TRP B 1 281 ? 71.438 56.834 -10.180 1.00 24.81 281 TRP B C 1
ATOM 5020 O O . TRP B 1 281 ? 71.586 55.670 -10.476 1.00 24.03 281 TRP B O 1
ATOM 5031 N N . LEU B 1 282 ? 71.287 57.798 -11.089 1.00 24.22 282 LEU B N 1
ATOM 5032 C CA . LEU B 1 282 ? 71.649 57.568 -12.490 1.00 24.99 282 LEU B CA 1
ATOM 5033 C C . LEU B 1 282 ? 72.639 58.649 -12.889 1.00 25.07 282 LEU B C 1
ATOM 5034 O O . LEU B 1 282 ? 72.432 59.832 -12.574 1.00 22.87 282 LEU B O 1
ATOM 5039 N N . SER B 1 283 ? 73.728 58.244 -13.544 1.00 22.15 283 SER B N 1
ATOM 5040 C CA . SER B 1 283 ? 74.650 59.202 -14.120 1.00 22.38 283 SER B CA 1
ATOM 5041 C C . SER B 1 283 ? 74.031 59.756 -15.394 1.00 21.65 283 SER B C 1
ATOM 5042 O O . SER B 1 283 ? 73.508 59.002 -16.240 1.00 23.64 283 SER B O 1
ATOM 5045 N N . THR B 1 284 ? 74.030 61.074 -15.500 1.00 22.28 284 THR B N 1
ATOM 5046 C CA . THR B 1 284 ? 73.526 61.738 -16.709 1.00 22.58 284 THR B CA 1
ATOM 5047 C C . THR B 1 284 ? 74.500 62.790 -17.162 1.00 23.16 284 THR B C 1
ATOM 5048 O O . THR B 1 284 ? 75.302 63.321 -16.365 1.00 24.14 284 THR B O 1
ATOM 5052 N N . ALA B 1 285 ? 74.428 63.122 -18.444 1.00 24.07 285 ALA B N 1
ATOM 5053 C CA . ALA B 1 285 ? 75.368 64.120 -18.998 1.00 24.90 285 ALA B CA 1
ATOM 5054 C C . ALA B 1 285 ? 74.706 64.788 -20.188 1.00 24.62 285 ALA B C 1
ATOM 5055 O O . ALA B 1 285 ? 73.752 64.244 -20.735 1.00 23.64 285 ALA B O 1
ATOM 5057 N N . LEU B 1 286 ? 75.208 65.960 -20.565 1.00 24.59 286 LEU B N 1
ATOM 5058 C CA . LEU B 1 286 ? 74.647 66.729 -21.674 1.00 25.96 286 LEU B CA 1
ATOM 5059 C C . LEU B 1 286 ? 75.707 66.955 -22.757 1.00 26.81 286 LEU B C 1
ATOM 5060 O O . LEU B 1 286 ? 76.846 67.339 -22.443 1.00 28.42 286 LEU B O 1
ATOM 5065 N N . ILE B 1 287 ? 75.320 66.701 -24.000 1.00 27.92 287 ILE B N 1
ATOM 5066 C CA . ILE B 1 287 ? 76.218 66.841 -25.158 1.00 29.50 287 ILE B CA 1
ATOM 5067 C C . ILE B 1 287 ? 76.136 68.262 -25.718 1.00 30.47 287 ILE B C 1
ATOM 5068 O O . ILE B 1 287 ? 75.053 68.867 -25.750 1.00 29.26 287 ILE B O 1
ATOM 5073 N N . ASN B 1 288 ? 77.285 68.792 -26.146 1.00 31.79 288 ASN B N 1
ATOM 5074 C CA . ASN B 1 288 ? 77.343 70.070 -26.847 1.00 33.41 288 ASN B CA 1
ATOM 5075 C C . ASN B 1 288 ? 76.579 71.141 -26.073 1.00 32.80 288 ASN B C 1
ATOM 5076 O O . ASN B 1 288 ? 75.719 71.829 -26.618 1.00 34.53 288 ASN B O 1
ATOM 5081 N N . PHE B 1 289 ? 76.881 71.256 -24.790 1.00 32.24 289 PHE B N 1
ATOM 5082 C CA . PHE B 1 289 ? 76.108 72.111 -23.921 1.00 33.50 289 PHE B CA 1
ATOM 5083 C C . PHE B 1 289 ? 76.950 73.198 -23.317 1.00 33.76 289 PHE B C 1
ATOM 5084 O O . PHE B 1 289 ? 78.067 72.965 -22.887 1.00 34.45 289 PHE B O 1
ATOM 5092 N N . ASP B 1 290 ? 76.358 74.378 -23.219 1.00 35.49 290 ASP B N 1
ATOM 5093 C CA . ASP B 1 290 ? 76.961 75.486 -22.499 1.00 36.30 290 ASP B CA 1
ATOM 5094 C C . ASP B 1 290 ? 75.893 76.133 -21.619 1.00 36.12 290 ASP B C 1
ATOM 5095 O O . ASP B 1 290 ? 74.747 76.270 -22.047 1.00 35.04 290 ASP B O 1
ATOM 5100 N N . LYS B 1 291 ? 76.287 76.565 -20.419 1.00 36.31 291 LYS B N 1
ATOM 5101 C CA . LYS B 1 291 ? 75.415 77.305 -19.481 1.00 37.73 291 LYS B CA 1
ATOM 5102 C C . LYS B 1 291 ? 74.630 78.491 -20.041 1.00 38.18 291 LYS B C 1
ATOM 5103 O O . LYS B 1 291 ? 73.512 78.767 -19.578 1.00 37.00 291 LYS B O 1
ATOM 5105 N N . ASN B 1 292 ? 75.215 79.199 -21.008 1.00 38.23 292 ASN B N 1
ATOM 5106 C CA . ASN B 1 292 ? 74.542 80.341 -21.617 1.00 38.71 292 ASN B CA 1
ATOM 5107 C C . ASN B 1 292 ? 73.304 79.949 -22.401 1.00 35.96 292 ASN B C 1
ATOM 5108 O O . ASN B 1 292 ? 72.532 80.808 -22.795 1.00 35.10 292 ASN B O 1
ATOM 5113 N N . GLU B 1 293 ? 73.107 78.646 -22.602 1.00 34.54 293 GLU B N 1
ATOM 5114 C CA . GLU B 1 293 ? 71.894 78.147 -23.228 1.00 32.38 293 GLU B CA 1
ATOM 5115 C C . GLU B 1 293 ? 70.718 78.084 -22.246 1.00 31.32 293 GLU B C 1
ATOM 5116 O O . GLU B 1 293 ? 69.572 77.990 -22.675 1.00 31.42 293 GLU B O 1
ATOM 5122 N N . LEU B 1 294 ? 70.997 78.147 -20.945 1.00 29.81 294 LEU B N 1
ATOM 5123 C CA . LEU B 1 294 ? 69.941 78.040 -19.930 1.00 29.18 294 LEU B CA 1
ATOM 5124 C C . LEU B 1 294 ? 69.025 79.264 -19.933 1.00 30.26 294 LEU B C 1
ATOM 5125 O O . LEU B 1 294 ? 69.459 80.359 -20.297 1.00 28.10 294 LEU B O 1
ATOM 5130 N N . ASN B 1 295 ? 67.773 79.081 -19.515 1.00 28.90 295 ASN B N 1
ATOM 5131 C CA . ASN B 1 295 ? 66.844 80.195 -19.377 1.00 32.14 295 ASN B CA 1
ATOM 5132 C C . ASN B 1 295 ? 66.681 81.009 -20.672 1.00 33.67 295 ASN B C 1
ATOM 5133 O O . ASN B 1 295 ? 66.677 82.236 -20.656 1.00 34.65 295 ASN B O 1
ATOM 5138 N N . ALA B 1 296 ? 66.533 80.304 -21.776 1.00 35.33 296 ALA B N 1
ATOM 5139 C CA . ALA B 1 296 ? 66.526 80.915 -23.100 1.00 38.45 296 ALA B CA 1
ATOM 5140 C C . ALA B 1 296 ? 65.147 81.374 -23.555 1.00 40.80 296 ALA B C 1
ATOM 5141 O O . ALA B 1 296 ? 65.039 82.274 -24.393 1.00 42.13 296 ALA B O 1
ATOM 5143 N N . CYS B 1 297 ? 64.103 80.725 -23.041 1.00 42.32 297 CYS B N 1
ATOM 5144 C CA . CYS B 1 297 ? 62.764 80.768 -23.651 1.00 42.99 297 CYS B CA 1
ATOM 5145 C C . CYS B 1 297 ? 61.709 80.869 -22.579 1.00 41.10 297 CYS B C 1
ATOM 5146 O O . CYS B 1 297 ? 61.046 79.880 -22.290 1.00 37.18 297 CYS B O 1
ATOM 5149 N N . GLN B 1 298 ? 61.562 82.056 -21.988 1.00 39.40 298 GLN B N 1
ATOM 5150 C CA . GLN B 1 298 ? 60.638 82.223 -20.874 1.00 39.40 298 GLN B CA 1
ATOM 5151 C C . GLN B 1 298 ? 59.193 82.526 -21.273 1.00 38.45 298 GLN B C 1
ATOM 5152 O O . GLN B 1 298 ? 58.928 83.513 -21.981 1.00 38.31 298 GLN B O 1
ATOM 5158 N N . LYS B 1 299 ? 58.272 81.667 -20.818 1.00 33.92 299 LYS B N 1
ATOM 5159 C CA . LYS B 1 299 ? 56.854 81.749 -21.205 1.00 31.93 299 LYS B CA 1
ATOM 5160 C C . LYS B 1 299 ? 55.999 80.873 -20.258 1.00 30.90 299 LYS B C 1
ATOM 5161 O O . LYS B 1 299 ? 56.559 80.077 -19.489 1.00 27.96 299 LYS B O 1
ATOM 5167 N N . ASP B 1 300 ? 54.671 81.044 -20.282 1.00 26.88 300 ASP B N 1
ATOM 5168 C CA . ASP B 1 300 ? 53.764 80.013 -19.788 1.00 24.58 300 ASP B CA 1
ATOM 5169 C C . ASP B 1 300 ? 52.817 79.627 -20.926 1.00 24.36 300 ASP B C 1
ATOM 5170 O O . ASP B 1 300 ? 52.612 80.429 -21.884 1.00 22.79 300 ASP B O 1
ATOM 5175 N N . ILE B 1 301 ? 52.315 78.386 -20.845 1.00 21.34 301 ILE B N 1
ATOM 5176 C CA . ILE B 1 301 ? 51.481 77.794 -21.891 1.00 19.82 301 ILE B CA 1
ATOM 5177 C C . ILE B 1 301 ? 50.277 77.072 -21.318 1.00 21.69 301 ILE B C 1
ATOM 5178 O O . ILE B 1 301 ? 50.221 76.738 -20.120 1.00 18.54 301 ILE B O 1
ATOM 5183 N N . ASN B 1 302 ? 49.297 76.855 -22.192 1.00 20.35 302 ASN B N 1
ATOM 5184 C CA . ASN B 1 302 ? 48.292 75.829 -21.978 1.00 21.31 302 ASN B CA 1
ATOM 5185 C C . ASN B 1 302 ? 48.850 74.588 -22.660 1.00 19.89 302 ASN B C 1
ATOM 5186 O O . ASN B 1 302 ? 49.126 74.601 -23.868 1.00 18.32 302 ASN B O 1
ATOM 5191 N N . ILE B 1 303 ? 49.088 73.527 -21.882 1.00 19.24 303 ILE B N 1
ATOM 5192 C CA . ILE B 1 303 ? 49.800 72.367 -22.409 1.00 19.80 303 ILE B CA 1
ATOM 5193 C C . ILE B 1 303 ? 49.151 71.745 -23.633 1.00 20.52 303 ILE B C 1
ATOM 5194 O O . ILE B 1 303 ? 47.929 71.582 -23.674 1.00 22.08 303 ILE B O 1
ATOM 5199 N N . SER B 1 304 ? 50.007 71.414 -24.591 1.00 20.93 304 SER B N 1
ATOM 5200 C CA . SER B 1 304 ? 49.664 70.593 -25.749 1.00 23.63 304 SER B CA 1
ATOM 5201 C C . SER B 1 304 ? 50.726 69.523 -25.895 1.00 24.20 304 SER B C 1
ATOM 5202 O O . SER B 1 304 ? 51.898 69.767 -25.568 1.00 21.87 304 SER B O 1
ATOM 5205 N N . GLN B 1 305 ? 50.387 68.374 -26.482 1.00 24.63 305 GLN B N 1
ATOM 5206 C CA . GLN B 1 305 ? 51.461 67.397 -26.790 1.00 24.90 305 GLN B CA 1
ATOM 5207 C C . GLN B 1 305 ? 52.566 68.033 -27.633 1.00 25.76 305 GLN B C 1
ATOM 5208 O O . GLN B 1 305 ? 52.304 68.786 -28.584 1.00 27.59 305 GLN B O 1
ATOM 5214 N N . LYS B 1 306 ? 53.811 67.742 -27.304 1.00 26.36 306 LYS B N 1
ATOM 5215 C CA . LYS B 1 306 ? 54.920 68.288 -28.087 1.00 27.90 306 LYS B CA 1
ATOM 5216 C C . LYS B 1 306 ? 55.988 67.234 -28.316 1.00 28.79 306 LYS B C 1
ATOM 5217 O O . LYS B 1 306 ? 56.463 66.609 -27.372 1.00 27.51 306 LYS B O 1
ATOM 5223 N N . ASN B 1 307 ? 56.375 67.052 -29.572 1.00 29.02 307 ASN B N 1
ATOM 5224 C CA . ASN B 1 307 ? 57.514 66.188 -29.898 1.00 30.80 307 ASN B CA 1
ATOM 5225 C C . ASN B 1 307 ? 58.802 66.989 -29.787 1.00 31.93 307 ASN B C 1
ATOM 5226 O O . ASN B 1 307 ? 58.840 68.162 -30.176 1.00 33.20 307 ASN B O 1
ATOM 5231 N N . ILE B 1 308 ? 59.846 66.380 -29.238 1.00 31.62 308 ILE B N 1
ATOM 5232 C CA . ILE B 1 308 ? 61.148 67.003 -29.130 1.00 32.92 308 ILE B CA 1
ATOM 5233 C C . ILE B 1 308 ? 62.148 66.052 -29.764 1.00 34.46 308 ILE B C 1
ATOM 5234 O O . ILE B 1 308 ? 62.302 64.905 -29.324 1.00 33.79 308 ILE B O 1
ATOM 5239 N N . THR B 1 309 ? 62.828 66.529 -30.798 1.00 33.77 309 THR B N 1
ATOM 5240 C CA . THR B 1 309 ? 63.813 65.724 -31.477 1.00 33.30 309 THR B CA 1
ATOM 5241 C C . THR B 1 309 ? 65.047 65.714 -30.611 1.00 32.67 309 THR B C 1
ATOM 5242 O O . THR B 1 309 ? 65.503 66.763 -30.185 1.00 31.88 309 THR B O 1
ATOM 5246 N N . LEU B 1 310 ? 65.594 64.532 -30.365 1.00 30.87 310 LEU B N 1
ATOM 5247 C CA . LEU B 1 310 ? 66.866 64.441 -29.688 1.00 32.20 310 LEU B CA 1
ATOM 5248 C C . LEU B 1 310 ? 67.965 65.076 -30.532 1.00 32.81 310 LEU B C 1
ATOM 5249 O O . LEU B 1 310 ? 67.938 65.000 -31.750 1.00 33.34 310 LEU B O 1
ATOM 5254 N N . HIS B 1 311 ? 68.944 65.668 -29.880 1.00 33.43 311 HIS B N 1
ATOM 5255 C CA . HIS B 1 311 ? 70.140 66.078 -30.587 1.00 34.37 311 HIS B CA 1
ATOM 5256 C C . HIS B 1 311 ? 70.644 64.849 -31.362 1.00 34.60 311 HIS B C 1
ATOM 5257 O O . HIS B 1 311 ? 70.623 63.719 -30.858 1.00 32.53 311 HIS B O 1
ATOM 5264 N N . PRO B 1 312 ? 71.065 65.049 -32.611 1.00 35.15 312 PRO B N 1
ATOM 5265 C CA . PRO B 1 312 ? 71.490 63.914 -33.444 1.00 34.19 312 PRO B CA 1
ATOM 5266 C C . PRO B 1 312 ? 72.658 63.115 -32.850 1.00 33.24 312 PRO B C 1
ATOM 5267 O O . PRO B 1 312 ? 72.785 61.940 -33.165 1.00 34.33 312 PRO B O 1
ATOM 5271 N N . LYS B 1 313 ? 73.511 63.721 -32.031 1.00 33.34 313 LYS B N 1
ATOM 5272 C CA . LYS B 1 313 ? 74.591 62.961 -31.398 1.00 34.46 313 LYS B CA 1
ATOM 5273 C C . LYS B 1 313 ? 74.026 62.001 -30.322 1.00 34.53 313 LYS B C 1
ATOM 5274 O O . LYS B 1 313 ? 74.609 60.928 -30.040 1.00 33.63 313 LYS B O 1
ATOM 5280 N N . ILE B 1 314 ? 72.894 62.397 -29.725 1.00 33.09 314 ILE B N 1
ATOM 5281 C CA . ILE B 1 314 ? 72.264 61.599 -28.681 1.00 30.51 314 ILE B CA 1
ATOM 5282 C C . ILE B 1 314 ? 71.502 60.437 -29.270 1.00 30.97 314 ILE B C 1
ATOM 5283 O O . ILE B 1 314 ? 71.648 59.303 -28.806 1.00 30.72 314 ILE B O 1
ATOM 5288 N N . SER B 1 315 ? 70.658 60.692 -30.266 1.00 31.24 315 SER B N 1
ATOM 5289 C CA . SER B 1 315 ? 69.916 59.585 -30.875 1.00 33.55 315 SER B CA 1
ATOM 5290 C C . SER B 1 315 ? 70.911 58.549 -31.439 1.00 34.52 315 SER B C 1
ATOM 5291 O O . SER B 1 315 ? 70.701 57.351 -31.293 1.00 35.42 315 SER B O 1
ATOM 5294 N N . LYS B 1 316 ? 72.006 59.016 -32.035 1.00 35.66 316 LYS B N 1
ATOM 5295 C CA . LYS B 1 316 ? 73.025 58.121 -32.599 1.00 37.34 316 LYS B CA 1
ATOM 5296 C C . LYS B 1 316 ? 73.768 57.349 -31.508 1.00 37.37 316 LYS B C 1
ATOM 5297 O O . LYS B 1 316 ? 74.035 56.156 -31.665 1.00 37.28 316 LYS B O 1
ATOM 5303 N N . LEU B 1 317 ? 74.096 58.040 -30.413 1.00 36.57 317 LEU B N 1
ATOM 5304 C CA . LEU B 1 317 ? 74.741 57.406 -29.266 1.00 37.73 317 LEU B CA 1
ATOM 5305 C C . LEU B 1 317 ? 73.900 56.226 -28.801 1.00 36.88 317 LEU B C 1
ATOM 5306 O O . LEU B 1 317 ? 74.420 55.118 -28.611 1.00 36.11 317 LEU B O 1
ATOM 5311 N N . ILE B 1 318 ? 72.599 56.471 -28.614 1.00 36.56 318 ILE B N 1
ATOM 5312 C CA . ILE B 1 318 ? 71.714 55.443 -28.086 1.00 36.27 318 ILE B CA 1
ATOM 5313 C C . ILE B 1 318 ? 71.734 54.186 -28.986 1.00 37.47 318 ILE B C 1
ATOM 5314 O O . ILE B 1 318 ? 71.985 53.093 -28.507 1.00 36.58 318 ILE B O 1
ATOM 5319 N N . GLU B 1 319 ? 71.495 54.351 -30.279 1.00 38.94 319 GLU B N 1
ATOM 5320 C CA . GLU B 1 319 ? 71.543 53.224 -31.226 1.00 40.44 319 GLU B CA 1
ATOM 5321 C C . GLU B 1 319 ? 72.895 52.489 -31.286 1.00 40.40 319 GLU B C 1
ATOM 5322 O O . GLU B 1 319 ? 72.934 51.255 -31.245 1.00 40.40 319 GLU B O 1
ATOM 5328 N N . ASP B 1 320 ? 73.993 53.238 -31.352 1.00 40.72 320 ASP B N 1
ATOM 5329 C CA . ASP B 1 320 ? 75.333 52.644 -31.384 1.00 41.65 320 ASP B CA 1
ATOM 5330 C C . ASP B 1 320 ? 75.542 51.730 -30.183 1.00 41.85 320 ASP B C 1
ATOM 5331 O O . ASP B 1 320 ? 75.988 50.582 -30.323 1.00 41.31 320 ASP B O 1
ATOM 5336 N N . LEU B 1 321 ? 75.191 52.232 -29.001 1.00 41.15 321 LEU B N 1
ATOM 5337 C CA . LEU B 1 321 ? 75.451 51.481 -27.779 1.00 41.18 321 LEU B CA 1
ATOM 5338 C C . LEU B 1 321 ? 74.477 50.336 -27.644 1.00 40.86 321 LEU B C 1
ATOM 5339 O O . LEU B 1 321 ? 74.829 49.286 -27.102 1.00 40.53 321 LEU B O 1
ATOM 5344 N N . LYS B 1 322 ? 73.261 50.520 -28.146 1.00 40.65 322 LYS B N 1
ATOM 5345 C CA . LYS B 1 322 ? 72.300 49.434 -28.144 1.00 42.87 322 LYS B CA 1
ATOM 5346 C C . LYS B 1 322 ? 72.826 48.255 -28.977 1.00 44.30 322 LYS B C 1
ATOM 5347 O O . LYS B 1 322 ? 72.587 47.086 -28.658 1.00 44.29 322 LYS B O 1
ATOM 5353 N N . ASN B 1 323 ? 73.549 48.583 -30.038 1.00 45.44 323 ASN B N 1
ATOM 5354 C CA . ASN B 1 323 ? 74.060 47.585 -30.967 1.00 46.49 323 ASN B CA 1
ATOM 5355 C C . ASN B 1 323 ? 75.274 46.887 -30.379 1.00 47.34 323 ASN B C 1
ATOM 5356 O O . ASN B 1 323 ? 75.619 45.785 -30.798 1.00 49.10 323 ASN B O 1
ATOM 5361 N N . LYS B 1 324 ? 75.923 47.539 -29.417 1.00 47.42 324 LYS B N 1
ATOM 5362 C CA . LYS B 1 324 ? 76.971 46.910 -28.618 1.00 47.43 324 LYS B CA 1
ATOM 5363 C C . LYS B 1 324 ? 76.370 46.375 -27.310 1.00 46.54 324 LYS B C 1
ATOM 5364 O O . LYS B 1 324 ? 77.057 46.259 -26.298 1.00 46.89 324 LYS B O 1
ATOM 5370 N N . GLN B 1 325 ? 75.081 46.049 -27.363 1.00 45.14 325 GLN B N 1
ATOM 5371 C CA . GLN B 1 325 ? 74.306 45.522 -26.240 1.00 44.55 325 GLN B CA 1
ATOM 5372 C C . GLN B 1 325 ? 74.371 46.325 -24.900 1.00 43.55 325 GLN B C 1
ATOM 5373 O O . GLN B 1 325 ? 74.114 45.754 -23.825 1.00 43.28 325 GLN B O 1
ATOM 5379 N N . ILE B 1 326 ? 74.700 47.626 -24.984 1.00 40.56 326 ILE B N 1
ATOM 5380 C CA . ILE B 1 326 ? 74.703 48.563 -23.837 1.00 39.08 326 ILE B CA 1
ATOM 5381 C C . ILE B 1 326 ? 73.426 49.453 -23.800 1.00 37.73 326 ILE B C 1
ATOM 5382 O O . ILE B 1 326 ? 73.073 50.103 -24.797 1.00 36.72 326 ILE B O 1
ATOM 5387 N N . GLU B 1 327 ? 72.714 49.453 -22.668 1.00 35.68 327 GLU B N 1
ATOM 5388 C CA . GLU B 1 327 ? 71.452 50.205 -22.566 1.00 35.18 327 GLU B CA 1
ATOM 5389 C C . GLU B 1 327 ? 71.707 51.610 -22.023 1.00 33.95 327 GLU B C 1
ATOM 5390 O O . GLU B 1 327 ? 72.401 51.781 -21.020 1.00 33.17 327 GLU B O 1
ATOM 5392 N N . THR B 1 328 ? 71.230 52.610 -22.771 1.00 33.49 328 THR B N 1
ATOM 5393 C CA . THR B 1 328 ? 71.182 54.011 -22.325 1.00 31.69 328 THR B CA 1
ATOM 5394 C C . THR B 1 328 ? 69.794 54.536 -22.710 1.00 31.64 328 THR B C 1
ATOM 5395 O O . THR B 1 328 ? 69.074 53.898 -23.482 1.00 29.99 328 THR B O 1
ATOM 5399 N N . ARG B 1 329 ? 69.406 55.693 -22.177 1.00 28.97 329 ARG B N 1
ATOM 5400 C CA . ARG B 1 329 ? 68.076 56.192 -22.428 1.00 27.97 329 ARG B CA 1
ATOM 5401 C C . ARG B 1 329 ? 68.082 57.710 -22.432 1.00 25.51 329 ARG B C 1
ATOM 5402 O O . ARG B 1 329 ? 68.940 58.351 -21.818 1.00 24.62 329 ARG B O 1
ATOM 5410 N N . PRO B 1 330 ? 67.089 58.289 -23.084 1.00 24.72 330 PRO B N 1
ATOM 5411 C CA . PRO B 1 330 ? 66.900 59.733 -22.993 1.00 24.22 330 PRO B CA 1
ATOM 5412 C C . PRO B 1 330 ? 66.529 60.093 -21.557 1.00 23.47 330 PRO B C 1
ATOM 5413 O O . PRO B 1 330 ? 66.092 59.213 -20.773 1.00 22.80 330 PRO B O 1
ATOM 5417 N N . LEU B 1 331 ? 66.652 61.378 -21.232 1.00 22.11 331 LEU B N 1
ATOM 5418 C CA . LEU B 1 331 ? 66.154 61.872 -19.942 1.00 20.85 331 LEU B CA 1
ATOM 5419 C C . LEU B 1 331 ? 64.610 61.866 -19.933 1.00 20.99 331 LEU B C 1
ATOM 5420 O O . LEU B 1 331 ? 63.959 61.687 -20.970 1.00 19.63 331 LEU B O 1
ATOM 5425 N N . TRP B 1 332 ? 64.013 62.090 -18.756 1.00 19.75 332 TRP B N 1
ATOM 5426 C CA . TRP B 1 332 ? 62.579 62.218 -18.652 1.00 18.44 332 TRP B CA 1
ATOM 5427 C C . TRP B 1 332 ? 62.074 63.257 -19.639 1.00 19.33 332 TRP B C 1
ATOM 5428 O O . TRP B 1 332 ? 62.710 64.290 -19.845 1.00 18.64 332 TRP B O 1
ATOM 5439 N N . LYS B 1 333 ? 60.931 62.958 -20.251 1.00 18.23 333 LYS B N 1
ATOM 5440 C CA . LYS B 1 333 ? 60.253 63.911 -21.156 1.00 19.29 333 LYS B CA 1
ATOM 5441 C C . LYS B 1 333 ? 59.189 64.668 -20.351 1.00 17.67 333 LYS B C 1
ATOM 5442 O O . LYS B 1 333 ? 58.238 64.080 -19.817 1.00 18.37 333 LYS B O 1
ATOM 5448 N N . ALA B 1 334 ? 59.373 65.976 -20.243 1.00 17.58 334 ALA B N 1
ATOM 5449 C CA . ALA B 1 334 ? 58.591 66.792 -19.328 1.00 16.79 334 ALA B CA 1
ATOM 5450 C C . ALA B 1 334 ? 57.070 66.705 -19.486 1.00 16.63 334 ALA B C 1
ATOM 5451 O O . ALA B 1 334 ? 56.541 66.633 -20.600 1.00 17.75 334 ALA B O 1
ATOM 5453 N N . MET B 1 335 ? 56.363 66.794 -18.354 1.00 14.98 335 MET B N 1
ATOM 5454 C CA . MET B 1 335 ? 54.917 66.680 -18.344 1.00 15.91 335 MET B CA 1
ATOM 5455 C C . MET B 1 335 ? 54.238 67.738 -19.175 1.00 18.16 335 MET B C 1
ATOM 5456 O O . MET B 1 335 ? 53.153 67.469 -19.738 1.00 18.47 335 MET B O 1
ATOM 5461 N N . HIS B 1 336 ? 54.832 68.944 -19.256 1.00 17.45 336 HIS B N 1
ATOM 5462 C CA . HIS B 1 336 ? 54.186 69.999 -20.049 1.00 19.09 336 HIS B CA 1
ATOM 5463 C C . HIS B 1 336 ? 54.213 69.711 -21.549 1.00 20.03 336 HIS B C 1
ATOM 5464 O O . HIS B 1 336 ? 53.714 70.520 -22.344 1.00 20.80 336 HIS B O 1
ATOM 5471 N N . THR B 1 337 ? 54.825 68.596 -21.946 1.00 21.30 337 THR B N 1
ATOM 5472 C CA . THR B 1 337 ? 54.839 68.170 -23.379 1.00 20.74 337 THR B CA 1
ATOM 5473 C C . THR B 1 337 ? 53.968 66.936 -23.638 1.00 21.25 337 THR B C 1
ATOM 5474 O O . THR B 1 337 ? 53.997 66.371 -24.744 1.00 21.13 337 THR B O 1
ATOM 5478 N N . GLN B 1 338 ? 53.184 66.537 -22.643 1.00 20.28 338 GLN B N 1
ATOM 5479 C CA . GLN B 1 338 ? 52.442 65.261 -22.674 1.00 20.90 338 GLN B CA 1
ATOM 5480 C C . GLN B 1 338 ? 50.972 65.462 -22.930 1.00 20.42 338 GLN B C 1
ATOM 5481 O O . GLN B 1 338 ? 50.322 66.268 -22.266 1.00 20.84 338 GLN B O 1
ATOM 5487 N N . GLU B 1 339 ? 50.437 64.720 -23.907 1.00 22.82 339 GLU B N 1
ATOM 5488 C CA . GLU B 1 339 ? 49.024 64.780 -24.263 1.00 20.90 339 GLU B CA 1
ATOM 5489 C C . GLU B 1 339 ? 48.098 64.629 -23.060 1.00 21.34 339 GLU B C 1
ATOM 5490 O O . GLU B 1 339 ? 47.111 65.330 -22.950 1.00 20.48 339 GLU B O 1
ATOM 5496 N N . VAL B 1 340 ? 48.430 63.740 -22.114 1.00 19.81 340 VAL B N 1
ATOM 5497 C CA . VAL B 1 340 ? 47.539 63.529 -20.970 1.00 20.21 340 VAL B CA 1
ATOM 5498 C C . VAL B 1 340 ? 47.249 64.849 -20.213 1.00 19.81 340 VAL B C 1
ATOM 5499 O O . VAL B 1 340 ? 46.189 65.009 -19.576 1.00 18.43 340 VAL B O 1
ATOM 5503 N N . PHE B 1 341 ? 48.214 65.766 -20.257 1.00 18.57 341 PHE B N 1
ATOM 5504 C CA . PHE B 1 341 ? 48.033 67.020 -19.485 1.00 18.91 341 PHE B CA 1
ATOM 5505 C C . PHE B 1 341 ? 47.580 68.208 -20.339 1.00 19.70 341 PHE B C 1
ATOM 5506 O O . PHE B 1 341 ? 47.631 69.354 -19.910 1.00 20.97 341 PHE B O 1
ATOM 5514 N N . LYS B 1 342 ? 47.088 67.905 -21.522 1.00 20.71 342 LYS B N 1
ATOM 5515 C CA . LYS B 1 342 ? 46.538 68.924 -22.426 1.00 22.61 342 LYS B CA 1
ATOM 5516 C C . LYS B 1 342 ? 45.621 69.901 -21.691 1.00 20.74 342 LYS B C 1
ATOM 5517 O O . LYS B 1 342 ? 44.751 69.517 -20.923 1.00 21.15 342 LYS B O 1
ATOM 5523 N N . GLY B 1 343 ? 45.834 71.191 -21.882 1.00 22.80 343 GLY B N 1
ATOM 5524 C CA . GLY B 1 343 ? 44.952 72.142 -21.218 1.00 23.27 343 GLY B CA 1
ATOM 5525 C C . GLY B 1 343 ? 45.533 72.728 -19.920 1.00 25.58 343 GLY B C 1
ATOM 5526 O O . GLY B 1 343 ? 45.234 73.891 -19.533 1.00 24.22 343 GLY B O 1
ATOM 5527 N N . ALA B 1 344 ? 46.386 71.950 -19.243 1.00 23.14 344 ALA B N 1
ATOM 5528 C CA . ALA B 1 344 ? 46.895 72.396 -17.936 1.00 22.09 344 ALA B CA 1
ATOM 5529 C C . ALA B 1 344 ? 47.917 73.500 -18.109 1.00 20.49 344 ALA B C 1
ATOM 5530 O O . ALA B 1 344 ? 48.520 73.611 -19.157 1.00 20.27 344 ALA B O 1
ATOM 5532 N N . LYS B 1 345 ? 48.133 74.305 -17.069 1.00 20.12 345 LYS B N 1
ATOM 5533 C CA . LYS B 1 345 ? 49.062 75.421 -17.164 1.00 21.05 345 LYS B CA 1
ATOM 5534 C C . LYS B 1 345 ? 50.487 74.956 -16.862 1.00 20.28 345 LYS B C 1
ATOM 5535 O O . LYS B 1 345 ? 50.684 74.189 -15.934 1.00 19.82 345 LYS B O 1
ATOM 5541 N N . ALA B 1 346 ? 51.453 75.451 -17.627 1.00 19.47 346 ALA B N 1
ATOM 5542 C CA . ALA B 1 346 ? 52.871 75.218 -17.318 1.00 19.96 346 ALA B CA 1
ATOM 5543 C C . ALA B 1 346 ? 53.710 76.484 -17.422 1.00 20.79 346 ALA B C 1
ATOM 5544 O O . ALA B 1 346 ? 53.582 77.259 -18.390 1.00 21.62 346 ALA B O 1
ATOM 5546 N N . TYR B 1 347 ? 54.586 76.691 -16.434 1.00 20.23 347 TYR B N 1
ATOM 5547 C CA . TYR B 1 347 ? 55.543 77.801 -16.451 1.00 21.00 347 TYR B CA 1
ATOM 5548 C C . TYR B 1 347 ? 56.902 77.336 -16.917 1.00 20.72 347 TYR B C 1
ATOM 5549 O O . TYR B 1 347 ? 57.509 76.421 -16.308 1.00 20.57 347 TYR B O 1
ATOM 5558 N N . LEU B 1 348 ? 57.412 77.965 -17.978 1.00 19.99 348 LEU B N 1
ATOM 5559 C CA . LEU B 1 348 ? 58.590 77.466 -18.664 1.00 21.14 348 LEU B CA 1
ATOM 5560 C C . LEU B 1 348 ? 59.717 78.457 -18.775 1.00 22.39 348 LEU B C 1
ATOM 5561 O O . LEU B 1 348 ? 59.488 79.655 -18.768 1.00 24.25 348 LEU B O 1
ATOM 5566 N N . ASN B 1 349 ? 60.936 77.930 -18.890 1.00 21.62 349 ASN B N 1
ATOM 5567 C CA . ASN B 1 349 ? 62.107 78.715 -19.216 1.00 20.38 349 ASN B CA 1
ATOM 5568 C C . ASN B 1 349 ? 62.949 78.035 -20.265 1.00 21.61 349 ASN B C 1
ATOM 5569 O O . ASN B 1 349 ? 64.032 78.531 -20.583 1.00 23.22 349 ASN B O 1
ATOM 5574 N N . GLY B 1 350 ? 62.462 76.907 -20.808 1.00 21.75 350 GLY B N 1
ATOM 5575 C CA . GLY B 1 350 ? 63.161 76.159 -21.857 1.00 20.15 350 GLY B CA 1
ATOM 5576 C C . GLY B 1 350 ? 64.119 75.041 -21.428 1.00 20.69 350 GLY B C 1
ATOM 5577 O O . GLY B 1 350 ? 64.619 74.229 -22.249 1.00 21.04 350 GLY B O 1
ATOM 5578 N N . ASN B 1 351 ? 64.403 74.980 -20.130 1.00 21.22 351 ASN B N 1
ATOM 5579 C CA . ASN B 1 351 ? 65.485 74.128 -19.672 1.00 20.91 351 ASN B CA 1
ATOM 5580 C C . ASN B 1 351 ? 65.159 72.636 -19.783 1.00 20.88 351 ASN B C 1
ATOM 5581 O O . ASN B 1 351 ? 66.000 71.886 -20.239 1.00 19.25 351 ASN B O 1
ATOM 5586 N N . SER B 1 352 ? 63.973 72.212 -19.350 1.00 20.63 352 SER B N 1
ATOM 5587 C CA . SER B 1 352 ? 63.722 70.762 -19.349 1.00 21.43 352 SER B CA 1
ATOM 5588 C C . SER B 1 352 ? 63.618 70.211 -20.771 1.00 20.50 352 SER B C 1
ATOM 5589 O O . SER B 1 352 ? 63.932 69.059 -21.022 1.00 20.02 352 SER B O 1
ATOM 5592 N N . GLU B 1 353 ? 63.197 71.044 -21.707 1.00 20.37 353 GLU B N 1
ATOM 5593 C CA . GLU B 1 353 ? 63.182 70.609 -23.092 1.00 21.22 353 GLU B CA 1
ATOM 5594 C C . GLU B 1 353 ? 64.603 70.522 -23.664 1.00 22.14 353 GLU B C 1
ATOM 5595 O O . GLU B 1 353 ? 64.931 69.597 -24.399 1.00 22.35 353 GLU B O 1
ATOM 5601 N N . LEU B 1 354 ? 65.453 71.467 -23.303 1.00 21.98 354 LEU B N 1
ATOM 5602 C CA . LEU B 1 354 ? 66.840 71.466 -23.742 1.00 22.99 354 LEU B CA 1
ATOM 5603 C C . LEU B 1 354 ? 67.587 70.244 -23.162 1.00 23.17 354 LEU B C 1
ATOM 5604 O O . LEU B 1 354 ? 68.368 69.581 -23.848 1.00 22.62 354 LEU B O 1
ATOM 5609 N N . PHE B 1 355 ? 67.307 69.934 -21.901 1.00 22.42 355 PHE B N 1
ATOM 5610 C CA . PHE B 1 355 ? 67.967 68.812 -21.246 1.00 22.36 355 PHE B CA 1
ATOM 5611 C C . PHE B 1 355 ? 67.541 67.509 -21.906 1.00 21.83 355 PHE B C 1
ATOM 5612 O O . PHE B 1 355 ? 68.357 66.616 -22.085 1.00 22.81 355 PHE B O 1
ATOM 5620 N N . PHE B 1 356 ? 66.271 67.400 -22.272 1.00 21.57 356 PHE B N 1
ATOM 5621 C CA . PHE B 1 356 ? 65.799 66.246 -23.008 1.00 23.03 356 PHE B CA 1
ATOM 5622 C C . PHE B 1 356 ? 66.533 66.131 -24.357 1.00 24.57 356 PHE B C 1
ATOM 5623 O O . PHE B 1 356 ? 67.005 65.039 -24.772 1.00 22.92 356 PHE B O 1
ATOM 5631 N N . GLN B 1 357 ? 66.650 67.259 -25.065 1.00 25.61 357 GLN B N 1
ATOM 5632 C CA . GLN B 1 357 ? 67.354 67.222 -26.364 1.00 25.51 357 GLN B CA 1
ATOM 5633 C C . GLN B 1 357 ? 68.799 66.751 -26.287 1.00 25.53 357 GLN B C 1
ATOM 5634 O O . GLN B 1 357 ? 69.234 65.945 -27.102 1.00 25.13 357 GLN B O 1
ATOM 5640 N N . LYS B 1 358 ? 69.540 67.284 -25.335 1.00 23.34 358 LYS B N 1
ATOM 5641 C CA . LYS B 1 358 ? 70.986 67.085 -25.276 1.00 26.34 358 LYS B CA 1
ATOM 5642 C C . LYS B 1 358 ? 71.425 66.049 -24.243 1.00 24.99 358 LYS B C 1
ATOM 5643 O O . LYS B 1 358 ? 72.617 65.817 -24.078 1.00 25.74 358 LYS B O 1
ATOM 5649 N N . GLY B 1 359 ? 70.467 65.409 -23.562 1.00 25.62 359 GLY B N 1
ATOM 5650 C CA . GLY B 1 359 ? 70.825 64.571 -22.416 1.00 24.08 359 GLY B CA 1
ATOM 5651 C C . GLY B 1 359 ? 70.857 63.092 -22.683 1.00 22.83 359 GLY B C 1
ATOM 5652 O O . GLY B 1 359 ? 70.210 62.590 -23.594 1.00 24.37 359 GLY B O 1
ATOM 5653 N N . ILE B 1 360 ? 71.588 62.379 -21.837 1.00 24.34 360 ILE B N 1
ATOM 5654 C CA . ILE B 1 360 ? 71.629 60.927 -21.894 1.00 23.46 360 ILE B CA 1
ATOM 5655 C C . ILE B 1 360 ? 71.758 60.383 -20.490 1.00 22.87 360 ILE B C 1
ATOM 5656 O O . ILE B 1 360 ? 72.490 60.915 -19.662 1.00 22.63 360 ILE B O 1
ATOM 5661 N N . CYS B 1 361 ? 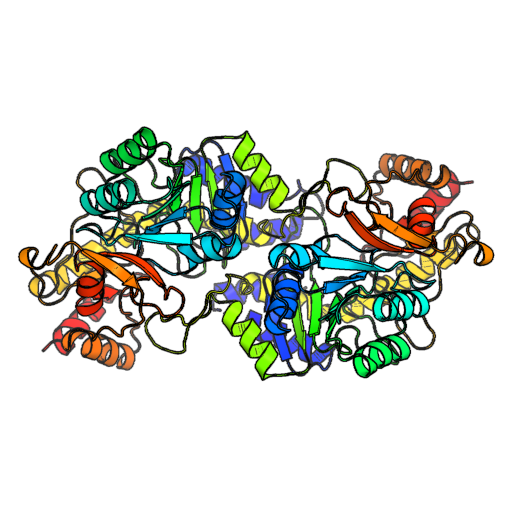71.050 59.297 -20.252 1.00 24.52 361 CYS B N 1
ATOM 5662 C CA . CYS B 1 361 ? 71.123 58.571 -19.000 1.00 26.19 361 CYS B CA 1
ATOM 5663 C C . CYS B 1 361 ? 72.066 57.367 -19.224 1.00 26.88 361 CYS B C 1
ATOM 5664 O O . CYS B 1 361 ? 71.813 56.526 -20.083 1.00 28.43 361 CYS B O 1
ATOM 5667 N N . LEU B 1 362 ? 73.184 57.341 -18.506 1.00 27.32 362 LEU B N 1
ATOM 5668 C CA . LEU B 1 362 ? 74.257 56.343 -18.682 1.00 28.30 362 LEU B CA 1
ATOM 5669 C C . LEU B 1 362 ? 74.132 55.113 -17.771 1.00 28.74 362 LEU B C 1
ATOM 5670 O O . LEU B 1 362 ? 73.567 55.212 -16.660 1.00 28.48 362 LEU B O 1
ATOM 5675 N N . PRO B 1 363 ? 74.682 53.964 -18.195 1.00 28.67 363 PRO B N 1
ATOM 5676 C CA . PRO B 1 363 ? 74.645 52.756 -17.356 1.00 28.13 363 PRO B CA 1
ATOM 5677 C C . PRO B 1 363 ? 75.217 53.097 -16.001 1.00 26.75 363 PRO B C 1
ATOM 5678 O O . PRO B 1 363 ? 76.277 53.701 -15.944 1.00 26.76 363 PRO B O 1
ATOM 5682 N N . SER B 1 364 ? 74.534 52.729 -14.922 1.00 25.62 364 SER B N 1
ATOM 5683 C CA . SER B 1 364 ? 74.978 53.188 -13.610 1.00 25.90 364 SER B CA 1
ATOM 5684 C C . SER B 1 364 ? 74.937 52.080 -12.540 1.00 26.18 364 SER B C 1
ATOM 5685 O O . SER B 1 364 ? 74.893 52.394 -11.353 1.00 25.07 364 SER B O 1
ATOM 5688 N N . GLY B 1 365 ? 74.945 50.811 -12.973 1.00 25.22 365 GLY B N 1
ATOM 5689 C CA . GLY B 1 365 ? 74.947 49.667 -12.065 1.00 26.49 365 GLY B CA 1
ATOM 5690 C C . GLY B 1 365 ? 76.143 49.631 -11.133 1.00 26.30 365 GLY B C 1
ATOM 5691 O O . GLY B 1 365 ? 77.290 49.794 -11.587 1.00 26.72 365 GLY B O 1
ATOM 5692 N N . THR B 1 366 ? 75.901 49.427 -9.837 1.00 26.52 366 THR B N 1
ATOM 5693 C CA . THR B 1 366 ? 76.991 49.527 -8.860 1.00 29.15 366 THR B CA 1
ATOM 5694 C C . THR B 1 366 ? 78.041 48.402 -8.952 1.00 30.16 366 THR B C 1
ATOM 5695 O O . THR B 1 366 ? 79.112 48.484 -8.352 1.00 31.02 366 THR B O 1
ATOM 5699 N N . ALA B 1 367 ? 77.746 47.377 -9.729 1.00 30.45 367 ALA B N 1
ATOM 5700 C CA . ALA B 1 367 ? 78.733 46.314 -9.951 1.00 32.08 367 ALA B CA 1
ATOM 5701 C C . ALA B 1 367 ? 79.808 46.669 -10.971 1.00 33.30 367 ALA B C 1
ATOM 5702 O O . ALA B 1 367 ? 80.819 45.964 -11.089 1.00 33.53 367 ALA B O 1
ATOM 5704 N N . MET B 1 368 ? 79.654 47.788 -11.672 1.00 33.34 368 MET B N 1
ATOM 5705 C CA . MET B 1 368 ? 80.651 48.176 -12.661 1.00 33.45 368 MET B CA 1
ATOM 5706 C C . MET B 1 368 ? 81.957 48.599 -12.017 1.00 34.14 368 MET B C 1
ATOM 5707 O O . MET B 1 368 ? 81.963 49.290 -11.002 1.00 34.74 368 MET B O 1
ATOM 5712 N N . SER B 1 369 ? 83.070 48.201 -12.619 1.00 33.19 369 SER B N 1
ATOM 5713 C CA . SER B 1 369 ? 84.392 48.636 -12.174 1.00 33.69 369 SER B CA 1
ATOM 5714 C C . SER B 1 369 ? 84.763 49.893 -12.934 1.00 33.43 369 SER B C 1
ATOM 5715 O O . SER B 1 369 ? 84.115 50.237 -13.928 1.00 33.08 369 SER B O 1
ATOM 5718 N N . LYS B 1 370 ? 85.838 50.542 -12.510 1.00 33.70 370 LYS B N 1
ATOM 5719 C CA . LYS B 1 370 ? 86.356 51.671 -13.260 1.00 36.07 370 LYS B CA 1
ATOM 5720 C C . LYS B 1 370 ? 86.684 51.290 -14.704 1.00 37.77 370 LYS B C 1
ATOM 5721 O O . LYS B 1 370 ? 86.465 52.104 -15.622 1.00 36.99 370 LYS B O 1
ATOM 5727 N N . ASP B 1 371 ? 87.212 50.074 -14.909 1.00 37.79 371 ASP B N 1
ATOM 5728 C CA . ASP B 1 371 ? 87.527 49.623 -16.273 1.00 39.49 371 ASP B CA 1
ATOM 5729 C C . ASP B 1 371 ? 86.266 49.492 -17.101 1.00 37.82 371 ASP B C 1
ATOM 5730 O O . ASP B 1 371 ? 86.279 49.824 -18.274 1.00 38.01 371 ASP B O 1
ATOM 5735 N N . ASP B 1 372 ? 85.178 49.001 -16.505 1.00 37.44 372 ASP B N 1
ATOM 5736 C CA . ASP B 1 372 ? 83.913 48.905 -17.223 1.00 36.93 372 ASP B CA 1
ATOM 5737 C C . ASP B 1 372 ? 83.443 50.298 -17.672 1.00 36.88 372 ASP B C 1
ATOM 5738 O O . ASP B 1 372 ? 82.940 50.459 -18.794 1.00 37.12 372 ASP B O 1
ATOM 5743 N N . VAL B 1 373 ? 83.563 51.284 -16.778 1.00 35.64 373 VAL B N 1
ATOM 5744 C CA . VAL B 1 373 ? 83.113 52.640 -17.094 1.00 36.44 373 VAL B CA 1
ATOM 5745 C C . VAL B 1 373 ? 84.075 53.257 -18.128 1.00 37.69 373 VAL B C 1
ATOM 5746 O O . VAL B 1 373 ? 83.636 53.950 -19.042 1.00 37.25 373 VAL B O 1
ATOM 5750 N N . TYR B 1 374 ? 85.372 52.966 -17.983 1.00 38.10 374 TYR B N 1
ATOM 5751 C CA . TYR B 1 374 ? 86.365 53.323 -19.016 1.00 39.80 374 TYR B CA 1
ATOM 5752 C C . TYR B 1 374 ? 85.963 52.842 -20.416 1.00 39.07 374 TYR B C 1
ATOM 5753 O O . TYR B 1 374 ? 85.941 53.630 -21.367 1.00 39.00 374 TYR B O 1
ATOM 5762 N N . GLU B 1 375 ? 85.625 51.559 -20.513 1.00 38.25 375 GLU B N 1
ATOM 5763 C CA . GLU B 1 375 ? 85.267 50.922 -21.773 1.00 37.95 375 GLU B CA 1
ATOM 5764 C C . GLU B 1 375 ? 83.988 51.482 -22.377 1.00 37.60 375 GLU B C 1
ATOM 5765 O O . GLU B 1 375 ? 83.972 51.813 -23.558 1.00 37.41 375 GLU B O 1
ATOM 5771 N N . ILE B 1 376 ? 82.918 51.591 -21.577 1.00 36.22 376 ILE B N 1
ATOM 5772 C CA . ILE B 1 376 ? 81.671 52.213 -22.034 1.00 35.13 376 ILE B CA 1
ATOM 5773 C C . ILE B 1 376 ? 81.944 53.634 -22.569 1.00 34.42 376 ILE B C 1
ATOM 5774 O O . ILE B 1 376 ? 81.375 54.045 -23.587 1.00 34.24 376 ILE B O 1
ATOM 5779 N N . SER B 1 377 ? 82.779 54.390 -21.854 1.00 34.66 377 SER B N 1
ATOM 5780 C CA . SER B 1 377 ? 83.073 55.757 -22.244 1.00 36.11 377 SER B CA 1
ATOM 5781 C C . SER B 1 377 ? 83.830 55.778 -23.577 1.00 37.58 377 SER B C 1
ATOM 5782 O O . SER B 1 377 ? 83.598 56.646 -24.434 1.00 38.28 377 SER B O 1
ATOM 5785 N N . LYS B 1 378 ? 84.714 54.804 -23.764 1.00 38.20 378 LYS B N 1
ATOM 5786 C CA . LYS B 1 378 ? 85.501 54.746 -24.993 1.00 38.27 378 LYS B CA 1
ATOM 5787 C C . LYS B 1 378 ? 84.548 54.512 -26.135 1.00 38.03 378 LYS B C 1
ATOM 5788 O O . LYS B 1 378 ? 84.674 55.148 -27.180 1.00 38.91 378 LYS B O 1
ATOM 5791 N N . LEU B 1 379 ? 83.559 53.646 -25.924 1.00 37.68 379 LEU B N 1
ATOM 5792 C CA . LEU B 1 379 ? 82.535 53.422 -26.939 1.00 38.06 379 LEU B CA 1
ATOM 5793 C C . LEU B 1 379 ? 81.667 54.652 -27.190 1.00 39.12 379 LEU B C 1
ATOM 5794 O O . LEU B 1 379 ? 81.235 54.902 -28.334 1.00 38.44 379 LEU B O 1
ATOM 5799 N N . ILE B 1 380 ? 81.393 55.398 -26.111 1.00 38.27 380 ILE B N 1
ATOM 5800 C CA . ILE B 1 380 ? 80.682 56.661 -26.214 1.00 38.16 380 ILE B CA 1
ATOM 5801 C C . ILE B 1 380 ? 81.466 57.671 -27.069 1.00 38.29 380 ILE B C 1
ATOM 5802 O O . ILE B 1 380 ? 80.920 58.194 -28.050 1.00 38.04 380 ILE B O 1
ATOM 5807 N N . LEU B 1 381 ? 82.722 57.929 -26.701 1.00 39.48 381 LEU B N 1
ATOM 5808 C CA . LEU B 1 381 ? 83.590 58.857 -27.448 1.00 41.30 381 LEU B CA 1
ATOM 5809 C C . LEU B 1 381 ? 83.722 58.464 -28.923 1.00 43.09 381 LEU B C 1
ATOM 5810 O O . LEU B 1 381 ? 83.762 59.330 -29.803 1.00 44.33 381 LEU B O 1
ATOM 5815 N N . LYS B 1 382 ? 83.768 57.166 -29.192 1.00 43.87 382 LYS B N 1
ATOM 5816 C CA . LYS B 1 382 ? 83.884 56.691 -30.567 1.00 45.81 382 LYS B CA 1
ATOM 5817 C C . LYS B 1 382 ? 82.648 57.088 -31.356 1.00 46.40 382 LYS B C 1
ATOM 5818 O O . LYS B 1 382 ? 82.753 57.597 -32.475 1.00 47.21 382 LYS B O 1
ATOM 5820 N N . SER B 1 383 ? 81.484 56.873 -30.750 1.00 47.00 383 SER B N 1
ATOM 5821 C CA . SER B 1 383 ? 80.196 57.177 -31.358 1.00 47.77 383 SER B CA 1
ATOM 5822 C C . SER B 1 383 ? 79.983 58.655 -31.669 1.00 49.00 383 SER B C 1
ATOM 5823 O O . SER B 1 383 ? 79.283 58.976 -32.634 1.00 49.55 383 SER B O 1
ATOM 5826 N N . ILE B 1 384 ? 80.552 59.543 -30.849 1.00 49.52 384 ILE B N 1
ATOM 5827 C CA . ILE B 1 384 ? 80.327 60.985 -31.011 1.00 50.48 384 ILE B CA 1
ATOM 5828 C C . ILE B 1 384 ? 81.510 61.747 -31.626 1.00 51.17 384 ILE B C 1
ATOM 5829 O O . ILE B 1 384 ? 81.362 62.906 -32.030 1.00 51.08 384 ILE B O 1
ATOM 5834 N N . LYS B 1 385 ? 82.674 61.094 -31.649 1.00 52.01 385 LYS B N 1
ATOM 5835 C CA . LYS B 1 385 ? 83.934 61.632 -32.180 1.00 52.63 385 LYS B CA 1
ATOM 5836 C C . LYS B 1 385 ? 84.520 62.762 -31.343 1.00 53.45 385 LYS B C 1
ATOM 5837 O O . LYS B 1 385 ? 85.323 62.523 -30.423 1.00 54.21 385 LYS B O 1
#

InterPro domains:
  IPR000653 DegT/DnrJ/EryC1/StrS aminotransferase [PF01041] (10-377)
  IPR000653 DegT/DnrJ/EryC1/StrS aminotransferase [PIRSF000390] (5-382)
  IPR000653 DegT/DnrJ/EryC1/StrS aminotransferase [PTHR30244] (5-382)
  IPR000653 DegT/DnrJ/EryC1/StrS aminotransferase [cd00616] (14-380)
  IPR015421 Pyridoxal phosphate-dependent transferase, major domain [G3DSA:3.40.640.10] (2-244)
  IPR015422 Pyridoxal phosphate-dependent transferase, small domain [G3DSA:3.90.1150.10] (245-386)
  IPR015424 Pyridoxal phosphate-dependent transferase [SSF53383] (3-384)

Radius of gyration: 27.26 Å; Cα contacts (8 Å, |Δi|>4): 1745; chains: 2; bounding box: 76×68×61 Å

Foldseek 3Di:
DCLVVLLVVCVVCVVPDDPLVLLVLLQVLLCVQQVFPFKAKWQWLLLLLLLVCVLLPPAAAAEEEEEQQDDCSLPVSCVVRNYAYEYAYDDLQRWGDLVRVLVVQVPDPDHHAAYETERPLQFDDPLVSVLVVCVVSVHFYEYECQQRQLKWALNHGRQASTQKYKYWADPQHLHHLVGIMMITGHDRVSSVVSNCQCCFNADPDDDGDHPDGHHVTHDDSSSSSSSSVRSVCSNVSLVLLVVLLVLLCVLCVVFWAQRDGPPRIRGSSRWRKTFGPDDSVPWQQDWDKDQADADDAAAAPLVVQLQVLCVVVVFHKDFRGDTNSRDHVRGRHMYIDRCPSSNCRRGMMTHDRRSVDDSVNSNVSSVSSVVRSD/DCLVVLLVPVVVHLVLLVLLQVLLCVQQVFPFKAKWQALLLLLLLLCVLLPDAAAAEEEEEQQDDCSQVCSCVVRNYAYEYAADDLQRWGDLVRVLVCCVPDPDHHAAYETERPLQFDDPLVSVLVSCVVRVHFYEYECQNHQLKWALNHGGQASTQKYKYWDFDDDPDGPATIMMIGGHDPVSSVVSVCQCCQNADPDDDGDHPDGHHVTHDDSSSSSVSSVCSVCVNVLLVLLVVLLVLLCVLPVVFWAQRDGPPSIGGSSSWRKTFGPDDPVPFLADWDKDQADADDAAAAPLAVQLQVLVVVVVFHKDFRGDTNSNDHVRGRHMYTDRCPSSNCRRGMMTHDRDSPDDSVNSNVSSVSSVVSND